Protein AF-A0A971G4E9-F1 (afdb_monomer_lite)

pLDDT: mean 78.34, std 23.15, range [23.38, 98.38]

Sequence (426 aa):
MLTHAFIIPLIMAVSFLVILAVGKRLPRGGSEIGIAAVAVCFVLALASGYGWYDRTNHPPEVDHATEEAHATGEAAAGEQVDEDEAAADDEHADEAAAGEDDGHGSEEAHHVVPPVIRNVTWFQHDGVVVTVGTMVDGLTVMMLIVVTFISLLVHVYSSDYVAGDRRYTHYYGFLSLFTASMLMFVLTENTLQLIVGWELVGLCSFALIGHWWEEKPNSDAALKAFLTNRVGDVGLLVGMITLYFSAGGTFDITTINTLANSGEISHTALLVASLCLITAVMSKSGQFILHTWLPDAMAGPTPVSALIHAATMVVAGIYMVARLYPVFWHGLSIGSSNVNALAVVADHLGKPIPEVGLTTFRQPYTPVTFGTIAGTSRGELFDPVRRTPCDAWAQAAGAMFEDVGSWKRTLCFPRSSETVHAAVAR

Foldseek 3Di:
DQQPLLVLLVLLLVLLVCLVPCLCVDPLSSLVSLLVSLVVLLVVLVVLVVVQVCCQVPPPDDPPPPVVVVVVVPPPPDDDDDDDDDDDDDDDDDDDDDDDDPDPPDPPPNPDRAWDKDWDQPDDDPHATDIQIFTDHPLLSVLSNQLSVLLSVLSVVVSPLCPPPPCSSVLSSLSSQLSSLQNQCSGDQFLVSVLVSLVSNLVSLLCQQCVVVVPVLSNVLSVLLSVLLVVLVQLSVVLQVLLCVQLPNGRGLVSSLVCLVVCSRPLQSLQSSLVSLVSNLCSQLLHPPSNPSLVSSVSGRPSSNSSSNRRGRNVSSVSVCVSNVSSNCSNVVVVPDPPDVLVVVCVVVVHPSVLSHDPPPDPDDDDPDPPRNDDPDDDCVNQPEAEDPCRVVCVVLQFDWDDDRSYTDGQFRDDVPRDSVRRNVD

Structure (mmCIF, N/CA/C/O backbone):
data_AF-A0A971G4E9-F1
#
_entry.id   AF-A0A971G4E9-F1
#
loop_
_atom_site.group_PDB
_atom_site.id
_atom_site.type_symbol
_atom_site.label_atom_id
_atom_site.label_alt_id
_atom_site.label_comp_id
_atom_site.label_asym_id
_atom_site.label_entity_id
_atom_site.label_seq_id
_atom_site.pdbx_PDB_ins_code
_atom_site.Cartn_x
_atom_site.Cartn_y
_atom_site.Cartn_z
_atom_site.occupancy
_atom_site.B_iso_or_equiv
_atom_site.auth_seq_id
_atom_site.auth_comp_id
_atom_site.auth_asym_id
_atom_site.auth_atom_id
_atom_site.pdbx_PDB_model_num
ATOM 1 N N . MET A 1 1 ? -13.452 -18.418 -3.213 1.00 85.12 1 MET A N 1
ATOM 2 C CA . MET A 1 1 ? -12.219 -17.611 -3.384 1.00 85.12 1 MET A CA 1
ATOM 3 C C . MET A 1 1 ? -11.873 -16.779 -2.157 1.00 85.12 1 MET A C 1
ATOM 5 O O . MET A 1 1 ? -10.708 -16.781 -1.790 1.00 85.12 1 MET A O 1
ATOM 9 N N . LEU A 1 2 ? -12.846 -16.161 -1.471 1.00 85.75 2 LEU A N 1
ATOM 10 C CA . LEU A 1 2 ? -12.605 -15.310 -0.289 1.00 85.75 2 LEU A CA 1
ATOM 11 C C . LEU A 1 2 ? -11.696 -15.949 0.784 1.00 85.75 2 LEU A C 1
ATOM 13 O O . LEU A 1 2 ? -10.744 -15.329 1.237 1.00 85.75 2 LEU A O 1
ATOM 17 N N . THR A 1 3 ? -11.896 -17.229 1.111 1.00 86.94 3 THR A N 1
ATOM 18 C CA . THR A 1 3 ? -11.084 -17.974 2.101 1.00 86.94 3 THR A CA 1
ATOM 19 C C . THR A 1 3 ? -9.646 -18.285 1.663 1.00 86.94 3 THR A C 1
ATOM 21 O O . THR A 1 3 ? -8.845 -18.784 2.453 1.00 86.94 3 THR A O 1
ATOM 24 N N . HIS A 1 4 ? -9.315 -18.051 0.395 1.00 91.12 4 HIS A N 1
ATOM 25 C CA . HIS A 1 4 ? -8.022 -18.365 -0.216 1.00 91.12 4 HIS A CA 1
ATOM 26 C C . HIS A 1 4 ? -7.381 -17.124 -0.853 1.00 91.12 4 HIS A C 1
ATOM 28 O O . HIS A 1 4 ? -6.497 -17.246 -1.699 1.00 91.12 4 HIS A O 1
ATOM 34 N N . ALA A 1 5 ? -7.798 -15.924 -0.440 1.00 92.62 5 ALA A N 1
ATOM 35 C CA . ALA A 1 5 ? -7.308 -14.670 -1.005 1.00 92.62 5 ALA A CA 1
ATOM 36 C C . ALA A 1 5 ? -5.783 -14.487 -0.863 1.00 92.62 5 ALA A C 1
ATOM 38 O O . ALA A 1 5 ? -5.178 -13.828 -1.702 1.00 92.62 5 ALA A O 1
ATOM 39 N N . PHE A 1 6 ? -5.139 -15.142 0.115 1.00 93.75 6 PHE A N 1
ATOM 40 C CA . PHE A 1 6 ? -3.676 -15.148 0.285 1.00 93.75 6 PHE A CA 1
ATOM 41 C C . PHE A 1 6 ? -2.906 -15.659 -0.948 1.00 93.75 6 PHE A C 1
ATOM 43 O O . PHE A 1 6 ? -1.731 -15.338 -1.121 1.00 93.75 6 PHE A O 1
ATOM 50 N N . ILE A 1 7 ? -3.553 -16.440 -1.821 1.00 96.25 7 ILE A N 1
ATOM 51 C CA . ILE A 1 7 ? -2.945 -16.944 -3.058 1.00 96.25 7 ILE A CA 1
ATOM 52 C C . ILE A 1 7 ? -2.592 -15.787 -4.006 1.00 96.25 7 ILE A C 1
ATOM 54 O O . ILE A 1 7 ? -1.585 -15.859 -4.706 1.00 96.25 7 ILE A O 1
ATOM 58 N N . ILE A 1 8 ? -3.373 -14.703 -4.001 1.00 96.75 8 ILE A N 1
ATOM 59 C CA . ILE A 1 8 ? -3.188 -13.549 -4.889 1.00 96.75 8 ILE A CA 1
ATOM 60 C C . ILE A 1 8 ? -1.811 -12.880 -4.677 1.00 96.75 8 ILE A C 1
ATOM 62 O O . ILE A 1 8 ? -1.019 -12.842 -5.623 1.00 96.75 8 ILE A O 1
ATOM 66 N N . PRO A 1 9 ? -1.441 -12.402 -3.470 1.00 96.94 9 PRO A N 1
ATOM 67 C CA . PRO A 1 9 ? -0.096 -11.870 -3.241 1.00 96.94 9 PRO A CA 1
ATOM 68 C C . PRO A 1 9 ? 0.995 -12.941 -3.378 1.00 96.94 9 PRO A C 1
ATOM 70 O O . PRO A 1 9 ? 2.096 -12.624 -3.829 1.00 96.94 9 PRO A O 1
ATOM 73 N N . LEU A 1 10 ? 0.705 -14.207 -3.047 1.00 97.00 10 LEU A N 1
ATOM 74 C CA . LEU A 1 10 ? 1.671 -15.302 -3.161 1.00 97.00 10 LEU A CA 1
ATOM 75 C C . LEU A 1 10 ? 2.107 -15.542 -4.612 1.00 97.00 10 LEU A C 1
ATOM 77 O O . LEU A 1 10 ? 3.299 -15.700 -4.862 1.00 97.00 10 LEU A O 1
ATOM 81 N N . ILE A 1 11 ? 1.179 -15.523 -5.573 1.00 98.06 11 ILE A N 1
ATOM 82 C CA . ILE A 1 11 ? 1.496 -15.664 -7.004 1.00 98.06 11 ILE A CA 1
ATOM 83 C C . ILE A 1 11 ? 2.480 -14.573 -7.446 1.00 98.06 11 ILE A C 1
ATOM 85 O O . ILE A 1 11 ? 3.470 -14.869 -8.119 1.00 98.06 11 ILE A O 1
ATOM 89 N N . MET A 1 12 ? 2.260 -13.325 -7.026 1.00 98.06 12 MET A N 1
ATOM 90 C CA . MET A 1 12 ? 3.159 -12.215 -7.363 1.00 98.06 12 MET A CA 1
ATOM 91 C C . MET A 1 12 ? 4.523 -12.331 -6.670 1.00 98.06 12 MET A C 1
ATOM 93 O O . MET A 1 12 ? 5.553 -12.050 -7.288 1.00 98.06 12 MET A O 1
ATOM 97 N N . ALA A 1 13 ? 4.561 -12.792 -5.418 1.00 97.50 13 ALA A N 1
ATOM 98 C CA . ALA A 1 13 ? 5.812 -13.034 -4.701 1.00 97.50 13 ALA A CA 1
ATOM 99 C C . ALA A 1 13 ? 6.629 -14.171 -5.343 1.00 97.50 13 ALA A C 1
ATOM 101 O O . ALA A 1 13 ? 7.843 -14.055 -5.510 1.00 97.50 13 ALA A O 1
ATOM 102 N N . VAL A 1 14 ? 5.967 -15.252 -5.769 1.00 97.81 14 VAL A N 1
ATOM 103 C CA . VAL A 1 14 ? 6.605 -16.346 -6.514 1.00 97.81 14 VAL A CA 1
ATOM 104 C C . VAL A 1 14 ? 7.099 -15.848 -7.871 1.00 97.81 14 VAL A C 1
ATOM 106 O O . VAL A 1 14 ? 8.234 -16.143 -8.235 1.00 97.81 14 VAL A O 1
ATOM 109 N N . SER A 1 15 ? 6.308 -15.040 -8.585 1.00 97.25 15 SER A N 1
ATOM 110 C CA . SER A 1 15 ? 6.728 -14.401 -9.841 1.00 97.25 15 SER A CA 1
ATOM 111 C C . SER A 1 15 ? 8.045 -13.642 -9.673 1.00 97.25 15 SER A C 1
ATOM 113 O O . SER A 1 15 ? 8.984 -13.872 -10.432 1.00 97.25 15 SER A O 1
ATOM 115 N N . PHE A 1 16 ? 8.169 -12.819 -8.626 1.00 97.12 16 PHE A N 1
ATOM 116 C CA . PHE A 1 16 ? 9.418 -12.126 -8.298 1.00 97.12 16 PHE A CA 1
ATOM 117 C C . PHE A 1 16 ? 10.613 -13.086 -8.165 1.00 97.12 16 PHE A C 1
ATOM 119 O O . PHE A 1 16 ? 11.647 -12.875 -8.805 1.00 97.12 16 PHE A O 1
ATOM 126 N N . LEU A 1 17 ? 10.468 -14.158 -7.380 1.00 97.00 17 LEU A N 1
ATOM 127 C CA . LEU A 1 17 ? 11.538 -15.137 -7.166 1.00 97.00 17 LEU A CA 1
ATOM 128 C C . LEU A 1 17 ? 11.930 -15.853 -8.464 1.00 97.00 17 LEU A C 1
ATOM 130 O O . LEU A 1 17 ? 13.117 -16.021 -8.744 1.00 97.00 17 LEU A O 1
ATOM 134 N N . VAL A 1 18 ? 10.948 -16.242 -9.281 1.00 96.44 18 VAL A N 1
ATOM 135 C CA . VAL A 1 18 ? 11.195 -16.922 -10.559 1.00 96.44 18 VAL A CA 1
ATOM 136 C C . VAL A 1 18 ? 11.876 -15.975 -11.551 1.00 96.44 18 VAL A C 1
ATOM 138 O O . VAL A 1 18 ? 12.858 -16.364 -12.186 1.00 96.44 18 VAL A O 1
ATOM 141 N N . ILE A 1 19 ? 11.432 -14.719 -11.654 1.00 95.88 19 ILE A N 1
ATOM 142 C CA . ILE A 1 19 ? 12.058 -13.716 -12.529 1.00 95.88 19 ILE A CA 1
ATOM 143 C C . ILE A 1 19 ? 13.524 -13.501 -12.140 1.00 95.88 19 ILE A C 1
ATOM 145 O O . ILE A 1 19 ? 14.390 -13.495 -13.015 1.00 95.88 19 ILE A O 1
ATOM 149 N N . LEU A 1 20 ? 13.840 -13.391 -10.846 1.00 94.31 20 LEU A N 1
ATOM 150 C CA . LEU A 1 20 ? 15.231 -13.252 -10.406 1.00 94.31 20 LEU A CA 1
ATOM 151 C C . LEU A 1 20 ? 16.071 -14.509 -10.669 1.00 94.31 20 LEU A C 1
ATOM 153 O O . LEU A 1 20 ? 17.225 -14.394 -11.083 1.00 94.31 20 LEU A O 1
ATOM 157 N N . ALA A 1 21 ? 15.508 -15.698 -10.449 1.00 94.00 21 ALA A N 1
ATOM 158 C CA . ALA A 1 21 ? 16.240 -16.955 -10.577 1.00 94.00 21 ALA A CA 1
ATOM 159 C C . ALA A 1 21 ? 16.519 -17.346 -12.037 1.00 94.00 21 ALA A C 1
ATOM 161 O O . ALA A 1 21 ? 17.619 -17.799 -12.362 1.00 94.00 21 ALA A O 1
ATOM 162 N N . VAL A 1 22 ? 15.529 -17.195 -12.924 1.00 94.19 22 VAL A N 1
ATOM 163 C CA . VAL A 1 22 ? 15.601 -17.706 -14.304 1.00 94.19 22 VAL A CA 1
ATOM 164 C C . VAL A 1 22 ? 15.308 -16.667 -15.383 1.00 94.19 22 VAL A C 1
ATOM 166 O O . VAL A 1 22 ? 15.533 -16.963 -16.553 1.00 94.19 22 VAL A O 1
ATOM 169 N N . GLY A 1 23 ? 14.893 -15.443 -15.043 1.00 88.38 23 GLY A N 1
ATOM 170 C CA . GLY A 1 23 ? 14.474 -14.432 -16.023 1.00 88.38 23 GLY A CA 1
ATOM 171 C C . GLY A 1 23 ? 15.531 -14.098 -17.078 1.00 88.38 23 GLY A C 1
ATOM 172 O O . GLY A 1 23 ? 15.200 -13.954 -18.249 1.00 88.38 23 GLY A O 1
ATOM 173 N N . LYS A 1 24 ? 16.821 -14.100 -16.716 1.00 88.94 24 LYS A N 1
ATOM 174 C CA . LYS A 1 24 ? 17.928 -13.891 -17.675 1.00 88.94 24 LYS A CA 1
ATOM 175 C C . LYS A 1 24 ? 18.101 -15.025 -18.695 1.00 88.94 24 LYS A C 1
ATOM 177 O O . LYS A 1 24 ? 18.787 -14.834 -19.692 1.00 88.94 24 LYS A O 1
ATOM 182 N N . ARG A 1 25 ? 17.547 -16.212 -18.427 1.00 90.50 25 ARG A N 1
ATOM 183 C CA . ARG A 1 25 ? 17.591 -17.381 -19.325 1.00 90.50 25 ARG A CA 1
ATOM 184 C C . ARG A 1 25 ? 16.375 -17.447 -20.251 1.00 90.50 25 ARG A C 1
ATOM 186 O O . ARG A 1 25 ? 16.338 -18.305 -21.127 1.00 90.50 25 ARG A O 1
ATOM 193 N N . LEU A 1 26 ? 15.383 -16.585 -20.035 1.00 90.00 26 LEU A N 1
ATOM 194 C CA . LEU A 1 26 ? 14.134 -16.565 -20.783 1.00 90.00 26 LEU A CA 1
ATOM 195 C C . LEU A 1 26 ? 14.203 -15.612 -21.982 1.00 90.00 26 LEU A C 1
ATOM 197 O O . LEU A 1 26 ? 14.905 -14.599 -21.925 1.00 90.00 26 LEU A O 1
ATOM 201 N N . PRO A 1 27 ? 13.455 -15.902 -23.061 1.00 84.62 27 PRO A N 1
ATOM 202 C CA . PRO A 1 27 ? 13.528 -15.142 -24.305 1.00 84.62 27 PRO A CA 1
ATOM 203 C C . PRO A 1 27 ? 13.069 -13.687 -24.159 1.00 84.62 27 PRO A C 1
ATOM 205 O O . PRO A 1 27 ? 13.557 -12.837 -24.900 1.00 84.62 27 PRO A O 1
ATOM 208 N N . ARG A 1 28 ? 12.163 -13.373 -23.218 1.00 87.25 28 ARG A N 1
ATOM 209 C CA . ARG A 1 28 ? 11.695 -11.995 -22.973 1.00 87.25 28 ARG A CA 1
ATOM 210 C C . ARG A 1 28 ? 12.168 -11.444 -21.628 1.00 87.25 28 ARG A C 1
ATOM 212 O O . ARG A 1 28 ? 11.566 -10.525 -21.089 1.00 87.25 28 ARG A O 1
ATOM 219 N N . GLY A 1 29 ? 13.256 -11.982 -21.072 1.00 85.50 29 GLY A N 1
ATOM 220 C CA . GLY A 1 29 ? 13.902 -11.415 -19.885 1.00 85.50 29 GLY A CA 1
ATOM 221 C C . GLY A 1 29 ? 13.085 -11.498 -18.588 1.00 85.50 29 GLY A C 1
ATOM 222 O O . GLY A 1 29 ? 13.471 -10.850 -17.613 1.00 85.50 29 GLY A O 1
ATOM 223 N N . GLY A 1 30 ? 11.992 -12.272 -18.559 1.00 89.31 30 GLY A N 1
ATOM 224 C CA . GLY A 1 30 ? 11.127 -12.489 -17.396 1.00 89.31 30 GLY A CA 1
ATOM 225 C C . GLY A 1 30 ? 9.826 -11.676 -17.388 1.00 89.31 30 GLY A C 1
ATOM 226 O O . GLY A 1 30 ? 9.004 -11.887 -16.495 1.00 89.31 30 GLY A O 1
ATOM 227 N N . SER A 1 31 ? 9.594 -10.781 -18.358 1.00 93.75 31 SER A N 1
ATOM 228 C CA . SER A 1 31 ? 8.345 -10.003 -18.423 1.00 93.75 31 SER A CA 1
ATOM 229 C C . SER A 1 31 ? 7.111 -10.871 -18.640 1.00 93.75 31 SER A C 1
ATOM 231 O O . SER A 1 31 ? 6.050 -10.579 -18.095 1.00 93.75 31 SER A O 1
ATOM 233 N N . GLU A 1 32 ? 7.254 -11.978 -19.367 1.00 94.62 32 GLU A N 1
ATOM 234 C CA . GLU A 1 32 ? 6.186 -12.940 -19.611 1.00 94.62 32 GLU A CA 1
ATOM 235 C C . GLU A 1 32 ? 5.652 -13.558 -18.312 1.00 94.62 32 GLU A C 1
ATOM 237 O O . GLU A 1 32 ? 4.445 -13.758 -18.187 1.00 94.62 32 GLU A O 1
ATOM 242 N N . ILE A 1 33 ? 6.522 -13.788 -17.321 1.00 96.06 33 ILE A N 1
ATOM 243 C CA . ILE A 1 33 ? 6.128 -14.327 -16.014 1.00 96.06 33 ILE A CA 1
ATOM 244 C C . ILE A 1 33 ? 5.361 -13.265 -15.233 1.00 96.06 33 ILE A C 1
ATOM 246 O O . ILE A 1 33 ? 4.273 -13.549 -14.742 1.00 96.06 33 ILE A O 1
ATOM 250 N N . GLY A 1 34 ? 5.900 -12.043 -15.151 1.00 96.00 34 GLY A N 1
ATOM 251 C CA . GLY A 1 34 ? 5.269 -10.949 -14.410 1.00 96.00 34 GLY A CA 1
ATOM 252 C C . GLY A 1 34 ? 3.881 -10.610 -14.953 1.00 96.00 34 GLY A C 1
ATOM 253 O O . GLY A 1 34 ? 2.925 -10.519 -14.186 1.00 96.00 34 GLY A O 1
ATOM 254 N N . ILE A 1 35 ? 3.755 -10.504 -16.281 1.00 97.50 35 ILE A N 1
ATOM 255 C CA . ILE A 1 35 ? 2.484 -10.222 -16.963 1.00 97.50 35 ILE A CA 1
ATOM 256 C C . ILE A 1 35 ? 1.484 -11.369 -16.758 1.00 97.50 35 ILE A C 1
ATOM 258 O O . ILE A 1 35 ? 0.326 -11.119 -16.425 1.00 97.50 35 ILE A O 1
ATOM 262 N N . ALA A 1 36 ? 1.909 -12.626 -16.919 1.00 97.69 36 ALA A N 1
ATOM 263 C CA . ALA A 1 36 ? 1.021 -13.769 -16.710 1.00 97.69 36 ALA A CA 1
ATOM 264 C C . ALA A 1 36 ? 0.554 -13.869 -15.250 1.00 97.69 36 ALA A C 1
ATOM 266 O O . ALA A 1 36 ? -0.630 -14.086 -14.995 1.00 97.69 36 ALA A O 1
ATOM 267 N N . ALA A 1 37 ? 1.461 -13.661 -14.292 1.00 98.06 37 ALA A N 1
ATOM 268 C CA . ALA A 1 37 ? 1.158 -13.696 -12.867 1.00 98.06 37 ALA A CA 1
ATOM 269 C C . ALA A 1 37 ? 0.115 -12.638 -12.485 1.00 98.06 37 ALA A C 1
ATOM 271 O O . ALA A 1 37 ? -0.899 -12.973 -11.874 1.00 98.06 37 ALA A O 1
ATOM 272 N N . VAL A 1 38 ? 0.309 -11.379 -12.897 1.00 97.94 38 VAL A N 1
ATOM 273 C CA . VAL A 1 38 ? -0.641 -10.308 -12.567 1.00 97.94 38 VAL A CA 1
ATOM 274 C C . VAL A 1 38 ? -1.983 -10.483 -13.284 1.00 97.94 38 VAL A C 1
ATOM 276 O O . VAL A 1 38 ? -3.021 -10.194 -12.693 1.00 97.94 38 VAL A O 1
ATOM 279 N N . ALA A 1 39 ? -2.000 -11.038 -14.502 1.00 98.38 39 ALA A N 1
ATOM 280 C CA . ALA A 1 39 ? -3.239 -11.373 -15.204 1.00 98.38 39 ALA A CA 1
ATOM 281 C C . ALA A 1 39 ? -4.050 -12.449 -14.460 1.00 98.38 39 ALA A C 1
ATOM 283 O O . ALA A 1 39 ? -5.257 -12.296 -14.277 1.00 98.38 39 ALA A O 1
ATOM 284 N N . VAL A 1 40 ? -3.391 -13.506 -13.970 1.00 98.25 40 VAL A N 1
ATOM 285 C CA . VAL A 1 40 ? -4.039 -14.524 -13.125 1.00 98.25 40 VAL A CA 1
ATOM 286 C C . VAL A 1 40 ? -4.562 -13.892 -11.834 1.00 98.25 40 VAL A C 1
ATOM 288 O O . VAL A 1 40 ? -5.712 -14.120 -11.463 1.00 98.25 40 VAL A O 1
ATOM 291 N N . CYS A 1 41 ? -3.763 -13.048 -11.177 1.00 98.19 41 CYS A N 1
ATOM 292 C CA . CYS A 1 41 ? -4.183 -12.322 -9.979 1.00 98.19 41 CYS A CA 1
ATOM 293 C C . CYS A 1 41 ? -5.401 -11.425 -10.226 1.00 98.19 41 CYS A C 1
ATOM 295 O O . CYS A 1 41 ? -6.285 -11.380 -9.377 1.00 98.19 41 CYS A O 1
ATOM 297 N N . PHE A 1 42 ? -5.484 -10.755 -11.378 1.00 98.25 42 PHE A N 1
ATOM 298 C CA . PHE A 1 42 ? -6.639 -9.936 -11.748 1.00 98.25 42 PHE A CA 1
ATOM 299 C C . PHE A 1 42 ? -7.915 -10.777 -11.882 1.00 98.25 42 PHE A C 1
ATOM 301 O O . PHE A 1 42 ? -8.950 -10.421 -11.324 1.00 98.25 42 PHE A O 1
ATOM 308 N N . VAL A 1 43 ? -7.839 -11.947 -12.524 1.00 98.19 43 VAL A N 1
ATOM 309 C CA . VAL A 1 43 ? -8.980 -12.877 -12.604 1.00 98.19 43 VAL A CA 1
ATOM 310 C C . VAL A 1 43 ? -9.399 -13.366 -11.213 1.00 98.19 43 VAL A C 1
ATOM 312 O O . VAL A 1 43 ? -10.588 -13.395 -10.898 1.00 98.19 43 VAL A O 1
ATOM 315 N N . LEU A 1 44 ? -8.440 -13.703 -10.346 1.00 97.75 44 LEU A N 1
ATOM 316 C CA . LEU A 1 44 ? -8.725 -14.108 -8.965 1.00 97.75 44 LEU A CA 1
ATOM 317 C C . LEU A 1 44 ? -9.309 -12.961 -8.122 1.00 97.75 44 LEU A C 1
ATOM 319 O O . LEU A 1 44 ? -10.165 -13.206 -7.267 1.00 97.75 44 LEU A O 1
ATOM 323 N N . ALA A 1 45 ? -8.893 -11.718 -8.371 1.00 97.12 45 ALA A N 1
ATOM 324 C CA . ALA A 1 45 ? -9.458 -10.530 -7.742 1.00 97.12 45 ALA A CA 1
ATOM 325 C C . ALA A 1 45 ? -10.914 -10.313 -8.178 1.00 97.12 45 ALA A C 1
ATOM 327 O O . ALA A 1 45 ? -11.768 -10.113 -7.320 1.00 97.12 45 ALA A O 1
ATOM 328 N N . LEU A 1 46 ? -11.231 -10.460 -9.471 1.00 97.19 46 LEU A N 1
ATOM 329 C CA . LEU A 1 46 ? -12.612 -10.419 -9.971 1.00 97.19 46 LEU A CA 1
ATOM 330 C C . LEU A 1 46 ? -13.472 -11.549 -9.390 1.00 97.19 46 LEU A C 1
ATOM 332 O O . LEU A 1 46 ? -14.608 -11.311 -8.989 1.00 97.19 46 LEU A O 1
ATOM 336 N N . ALA A 1 47 ? -12.930 -12.764 -9.274 1.00 96.38 47 ALA A N 1
ATOM 337 C CA . ALA A 1 47 ? -13.628 -13.883 -8.638 1.00 96.38 47 ALA A CA 1
ATOM 338 C C . ALA A 1 47 ? -13.867 -13.646 -7.134 1.00 96.38 47 ALA A C 1
ATOM 340 O O . ALA A 1 47 ? -14.875 -14.090 -6.585 1.00 96.38 47 ALA A O 1
ATOM 341 N N . SER A 1 48 ? -12.955 -12.939 -6.462 1.00 94.56 48 SER A N 1
ATOM 342 C CA . SER A 1 48 ? -13.148 -12.478 -5.080 1.00 94.56 48 SER A CA 1
ATOM 343 C C . SER A 1 48 ? -14.203 -11.367 -5.010 1.00 94.56 48 SER A C 1
ATOM 345 O O . SER A 1 48 ? -15.044 -11.405 -4.122 1.00 94.56 48 SER A O 1
ATOM 347 N N . GLY A 1 49 ? -14.225 -10.466 -5.999 1.00 92.69 49 GLY A N 1
ATOM 348 C CA . GLY A 1 49 ? -15.293 -9.500 -6.286 1.00 92.69 49 GLY A CA 1
ATOM 349 C C . GLY A 1 49 ? -16.671 -10.131 -6.314 1.00 92.69 49 GLY A C 1
ATOM 350 O O . GLY A 1 49 ? -17.534 -9.806 -5.503 1.00 92.69 49 GLY A O 1
ATOM 351 N N . TYR A 1 50 ? -16.838 -11.090 -7.217 1.00 92.94 50 TYR A N 1
ATOM 352 C CA . TYR A 1 50 ? -18.077 -11.835 -7.366 1.00 92.94 50 TYR A CA 1
ATOM 353 C C . TYR A 1 50 ? -18.447 -12.595 -6.088 1.00 92.94 50 TYR A C 1
ATOM 355 O O . TYR A 1 50 ? -19.588 -12.536 -5.651 1.00 92.94 50 TYR A O 1
ATOM 363 N N . GLY A 1 51 ? -17.480 -13.261 -5.447 1.00 91.25 51 GLY A N 1
ATOM 364 C CA . GLY A 1 51 ? -17.731 -13.979 -4.198 1.00 91.25 51 GLY A CA 1
ATOM 365 C C . GLY A 1 51 ? -18.168 -13.067 -3.048 1.00 91.25 51 GLY A C 1
ATOM 366 O O . GLY A 1 51 ? -18.970 -13.486 -2.219 1.00 91.25 51 GLY A O 1
ATOM 367 N N . TRP A 1 52 ? -17.658 -11.833 -2.985 1.00 91.38 52 TRP A N 1
ATOM 368 C CA . TRP A 1 52 ? -18.102 -10.851 -1.997 1.00 91.38 52 TRP A CA 1
ATOM 369 C C . TRP A 1 52 ? -19.503 -10.335 -2.312 1.00 91.38 52 TRP A C 1
ATOM 371 O O . TRP A 1 52 ? -20.337 -10.317 -1.413 1.00 91.38 52 TRP A O 1
ATOM 381 N N . TYR A 1 53 ? -19.773 -9.993 -3.577 1.00 89.94 53 TYR A N 1
ATOM 382 C CA . TYR A 1 53 ? -21.100 -9.587 -4.053 1.00 89.94 53 TYR A CA 1
ATOM 383 C C . TYR A 1 53 ? -22.167 -10.646 -3.749 1.00 89.94 53 TYR A C 1
ATOM 385 O O . TYR A 1 53 ? -23.226 -10.329 -3.217 1.00 89.94 53 TYR A O 1
ATOM 393 N N . ASP A 1 54 ? -21.875 -11.917 -4.026 1.00 88.31 54 ASP A N 1
ATOM 394 C CA . ASP A 1 54 ? -22.783 -13.023 -3.723 1.00 88.31 54 ASP A CA 1
ATOM 395 C C . ASP A 1 54 ? -23.042 -13.143 -2.216 1.00 88.31 54 ASP A C 1
ATOM 397 O O . ASP A 1 54 ? -24.190 -13.174 -1.795 1.00 88.31 54 ASP A O 1
ATOM 401 N N . ARG A 1 55 ? -21.990 -13.067 -1.387 1.00 86.19 55 ARG A N 1
ATOM 402 C CA . ARG A 1 55 ? -22.111 -13.050 0.083 1.00 86.19 55 ARG A CA 1
ATOM 403 C C . ARG A 1 55 ? -22.927 -11.863 0.606 1.00 86.19 55 ARG A C 1
ATOM 405 O O . ARG A 1 55 ? -23.525 -11.980 1.670 1.00 86.19 55 ARG A O 1
ATOM 412 N N . THR A 1 56 ? -22.922 -10.724 -0.092 1.00 84.44 56 THR A N 1
ATOM 413 C CA . THR A 1 56 ? -23.701 -9.545 0.323 1.00 84.44 56 THR A CA 1
ATOM 414 C C . THR A 1 56 ? -25.184 -9.688 -0.002 1.00 84.44 56 THR A C 1
ATOM 416 O O . THR A 1 56 ? -26.009 -9.243 0.785 1.00 84.44 56 THR A O 1
ATOM 419 N N . ASN A 1 57 ? -25.526 -10.329 -1.124 1.00 83.88 57 ASN A N 1
ATOM 420 C CA . ASN A 1 57 ? -26.921 -10.542 -1.532 1.00 83.88 57 ASN A CA 1
ATOM 421 C C . ASN A 1 57 ? -27.534 -11.826 -0.952 1.00 83.88 57 ASN A C 1
ATOM 423 O O . ASN A 1 57 ? -28.749 -11.921 -0.811 1.00 83.88 57 ASN A O 1
ATOM 427 N N . HIS A 1 58 ? -26.696 -12.804 -0.615 1.00 81.06 58 HIS A N 1
ATOM 428 C CA . HIS A 1 58 ? -27.072 -14.082 -0.022 1.00 81.06 58 HIS A CA 1
ATOM 429 C C . HIS A 1 58 ? -26.230 -14.299 1.245 1.00 81.06 58 HIS A C 1
ATOM 431 O O . HIS A 1 58 ? -25.237 -15.041 1.216 1.00 81.06 58 HIS A O 1
ATOM 437 N N . PRO A 1 59 ? -26.555 -13.608 2.355 1.00 72.06 59 PRO A N 1
ATOM 438 C CA . PRO A 1 59 ? -25.828 -13.789 3.600 1.00 72.06 59 PRO A CA 1
ATOM 439 C C . PRO A 1 59 ? -25.946 -15.252 4.064 1.00 72.06 59 PRO A C 1
ATOM 441 O O . PRO A 1 59 ? -27.015 -15.852 3.935 1.00 72.06 59 PRO A O 1
ATOM 444 N N . PRO A 1 60 ? -24.858 -15.858 4.572 1.00 65.94 60 PRO A N 1
ATOM 445 C CA . PRO A 1 60 ? -24.929 -17.199 5.141 1.00 65.94 60 PRO A CA 1
ATOM 446 C C . PRO A 1 60 ? -25.916 -17.218 6.316 1.00 65.94 60 PRO A C 1
ATOM 448 O O . PRO A 1 60 ? -25.944 -16.265 7.095 1.00 65.94 60 PRO A O 1
ATOM 451 N N . GLU A 1 61 ? -26.704 -18.292 6.443 1.00 58.50 61 GLU A N 1
ATOM 452 C CA . GLU A 1 61 ? -27.596 -18.501 7.590 1.00 58.50 61 GLU A CA 1
ATOM 453 C C . GLU A 1 61 ? -26.790 -18.378 8.891 1.00 58.50 61 GLU A C 1
ATOM 455 O O . GLU A 1 61 ? -25.756 -19.030 9.067 1.00 58.50 61 GLU A O 1
ATOM 460 N N . VAL A 1 62 ? -27.228 -17.485 9.778 1.00 51.66 62 VAL A N 1
ATOM 461 C CA . VAL A 1 62 ? -26.634 -17.314 11.103 1.00 51.66 62 VAL A CA 1
ATOM 462 C C . VAL A 1 62 ? -27.118 -18.481 11.961 1.00 51.66 62 VAL A C 1
ATOM 464 O O . VAL A 1 62 ? -28.317 -18.621 12.190 1.00 51.66 62 VAL A O 1
ATOM 467 N N . ASP A 1 63 ? -26.206 -19.332 12.437 1.00 38.97 63 ASP A N 1
ATOM 468 C CA . ASP A 1 63 ? -26.527 -20.305 13.485 1.00 38.97 63 ASP A CA 1
ATOM 469 C C . ASP A 1 63 ? -26.957 -19.522 14.741 1.00 38.97 63 ASP A C 1
ATOM 471 O O . ASP A 1 63 ? -26.124 -18.938 15.441 1.00 38.97 63 ASP A O 1
ATOM 475 N N . HIS A 1 64 ? -28.259 -19.521 15.046 1.00 39.94 64 HIS A N 1
ATOM 476 C CA . HIS A 1 64 ? -28.894 -18.810 16.172 1.00 39.94 64 HIS A CA 1
ATOM 477 C C . HIS A 1 64 ? -28.376 -19.200 17.577 1.00 39.94 64 HIS A C 1
ATOM 479 O O . HIS A 1 64 ? -28.897 -18.740 18.587 1.00 39.94 64 HIS A O 1
ATOM 485 N N . ALA A 1 65 ? -27.333 -20.024 17.684 1.00 35.84 65 ALA A N 1
ATOM 486 C CA . ALA A 1 65 ? -26.717 -20.407 18.953 1.00 35.84 65 ALA A CA 1
ATOM 487 C C . ALA A 1 65 ? -25.759 -19.344 19.533 1.00 35.84 65 ALA A C 1
ATOM 489 O O . ALA A 1 65 ? -25.308 -19.497 20.665 1.00 35.84 65 ALA A O 1
ATOM 490 N N . THR A 1 66 ? -25.416 -18.285 18.784 1.00 36.59 66 THR A N 1
ATOM 491 C CA . THR A 1 66 ? -24.446 -17.258 19.232 1.00 36.59 66 THR A CA 1
ATOM 492 C C . THR A 1 66 ? -25.056 -15.907 19.626 1.00 36.59 66 THR A C 1
ATOM 494 O O . THR A 1 66 ? -24.367 -15.112 20.261 1.00 36.59 66 THR A O 1
ATOM 497 N N . GLU A 1 67 ? -26.344 -15.661 19.357 1.00 34.94 67 GLU A N 1
ATOM 498 C CA . GLU A 1 67 ? -27.029 -14.419 19.769 1.00 34.94 67 GLU A CA 1
ATOM 499 C C . GLU A 1 67 ? -27.355 -14.373 21.273 1.00 34.94 67 GLU A C 1
ATOM 501 O O . GLU A 1 67 ? -27.301 -13.298 21.874 1.00 34.94 67 GLU A O 1
ATOM 506 N N . GLU A 1 68 ? -27.593 -15.516 21.931 1.00 30.38 68 GLU A N 1
ATOM 507 C CA . GLU A 1 68 ? -27.889 -15.540 23.377 1.00 30.38 68 GLU A CA 1
ATOM 508 C C . GLU A 1 68 ? -26.704 -15.094 24.252 1.00 30.38 68 GLU A C 1
ATOM 510 O O . GLU A 1 68 ? -26.914 -14.662 25.381 1.00 30.38 68 GLU A O 1
ATOM 515 N N . ALA A 1 69 ? -25.468 -15.127 23.741 1.00 33.56 69 ALA A N 1
ATOM 516 C CA . ALA A 1 69 ? -24.297 -14.655 24.483 1.00 33.56 69 ALA A CA 1
ATOM 517 C C . ALA A 1 69 ? -24.085 -13.132 24.385 1.00 33.56 69 ALA A C 1
ATOM 519 O O . ALA A 1 69 ? -23.472 -12.546 25.277 1.00 33.56 69 ALA A O 1
ATOM 520 N N . HIS A 1 70 ? -24.593 -12.486 23.327 1.00 35.03 70 HIS A N 1
ATOM 521 C CA . HIS A 1 70 ? -24.461 -11.038 23.125 1.00 35.03 70 HIS A CA 1
ATOM 522 C C . HIS A 1 70 ? -25.655 -10.254 23.691 1.00 35.03 70 HIS A C 1
ATOM 524 O O . HIS A 1 70 ? -25.457 -9.176 24.246 1.00 35.03 70 HIS A O 1
ATOM 530 N N . ALA A 1 71 ? -26.869 -10.814 23.655 1.00 31.66 71 ALA A N 1
ATOM 531 C CA . ALA A 1 71 ? -28.069 -10.147 24.171 1.00 31.66 71 ALA A CA 1
ATOM 532 C C . ALA A 1 71 ? -28.117 -10.050 25.712 1.00 31.66 71 ALA A C 1
ATOM 534 O O . ALA A 1 71 ? -28.745 -9.147 26.264 1.00 31.66 71 ALA A O 1
ATOM 535 N N . THR A 1 72 ? -27.435 -10.941 26.441 1.00 31.39 72 THR A N 1
ATOM 536 C CA . THR A 1 72 ? -27.437 -10.920 27.916 1.00 31.39 72 THR A CA 1
ATOM 537 C C . THR A 1 72 ? -26.489 -9.886 28.531 1.00 31.39 72 THR 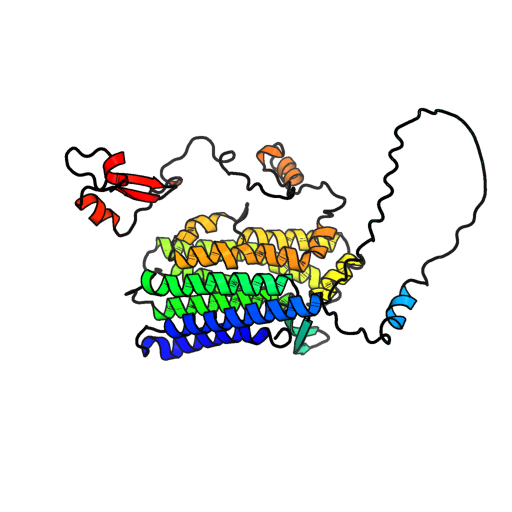A C 1
ATOM 539 O O . THR A 1 72 ? -26.566 -9.644 29.733 1.00 31.39 72 THR A O 1
ATOM 542 N N . GLY A 1 73 ? -25.599 -9.273 27.739 1.00 32.78 73 GLY A N 1
ATOM 543 C CA . GLY A 1 73 ? -24.677 -8.229 28.207 1.00 32.78 73 GLY A CA 1
ATOM 544 C C . GLY A 1 73 ? -25.280 -6.819 28.228 1.00 32.78 73 GLY A C 1
ATOM 545 O O . GLY A 1 73 ? -24.853 -5.990 29.026 1.00 32.78 73 GLY A O 1
ATOM 546 N N . GLU A 1 74 ? -26.295 -6.557 27.400 1.00 33.34 74 GLU A N 1
ATOM 547 C CA . GLU A 1 74 ? -26.922 -5.231 27.252 1.00 33.34 74 GLU A CA 1
ATOM 548 C C . GLU A 1 74 ? -28.134 -5.012 28.173 1.00 33.34 74 GLU A C 1
ATOM 550 O O . GLU A 1 74 ? -28.502 -3.876 28.457 1.00 33.34 74 GLU A O 1
ATOM 555 N N . ALA A 1 75 ? -28.730 -6.078 28.713 1.00 28.42 75 ALA A N 1
ATOM 556 C CA . ALA A 1 75 ? -29.932 -5.981 29.547 1.00 28.42 75 ALA A CA 1
ATOM 557 C C . ALA A 1 75 ? -29.664 -5.665 31.037 1.00 28.42 75 ALA A C 1
ATOM 559 O O . ALA A 1 75 ? -30.610 -5.505 31.805 1.00 28.42 75 ALA A O 1
ATOM 560 N N . ALA A 1 76 ? -28.400 -5.578 31.471 1.00 28.03 76 ALA A N 1
ATOM 561 C CA . ALA A 1 76 ? -28.038 -5.432 32.888 1.00 28.03 76 ALA A CA 1
ATOM 562 C C . ALA A 1 76 ? -27.636 -4.004 33.318 1.00 28.03 76 ALA A C 1
ATOM 564 O O . ALA A 1 76 ? -27.134 -3.831 34.426 1.00 28.03 76 ALA A O 1
ATOM 565 N N . ALA A 1 77 ? -27.849 -2.983 32.478 1.00 29.97 77 ALA A N 1
ATOM 566 C CA . ALA A 1 77 ? -27.443 -1.596 32.755 1.00 29.97 77 ALA A CA 1
ATOM 567 C C . ALA A 1 77 ? -28.592 -0.567 32.677 1.00 29.97 77 ALA A C 1
ATOM 569 O O . ALA A 1 77 ? -28.373 0.586 32.313 1.00 29.97 77 ALA A O 1
ATOM 570 N N . GLY A 1 78 ? -29.819 -0.968 33.021 1.00 27.14 78 GLY A N 1
ATOM 571 C CA . GLY A 1 78 ? -30.962 -0.061 33.171 1.00 27.14 78 GLY A CA 1
ATOM 572 C C . GLY A 1 78 ? -31.451 -0.032 34.614 1.00 27.14 78 GLY A C 1
ATOM 573 O O . GLY A 1 78 ? -32.406 -0.729 34.946 1.00 27.14 78 GLY A O 1
ATOM 574 N N . GLU A 1 79 ? -30.781 0.732 35.477 1.00 26.48 79 GLU A N 1
ATOM 575 C CA . GLU A 1 79 ? -31.240 0.971 36.849 1.00 26.48 79 GLU A CA 1
ATOM 576 C C . GLU A 1 79 ? -32.179 2.187 36.898 1.00 26.48 79 GLU A C 1
ATOM 578 O O . GLU A 1 79 ? -31.940 3.215 36.262 1.00 26.48 79 GLU A O 1
ATOM 583 N N . GLN A 1 80 ? -33.283 1.996 37.620 1.00 25.09 80 GLN A N 1
ATOM 584 C CA . GLN A 1 80 ? -34.429 2.885 37.807 1.00 25.09 80 GLN A CA 1
ATOM 585 C C . GLN A 1 80 ? -34.039 4.263 38.357 1.00 25.09 80 GLN A C 1
ATOM 587 O O . GLN A 1 80 ? -33.273 4.352 39.315 1.00 25.09 80 GLN A O 1
ATOM 592 N N . VAL A 1 81 ? -34.659 5.325 37.832 1.00 27.27 81 VAL A N 1
ATOM 593 C CA . VAL A 1 81 ? -34.810 6.596 38.555 1.00 27.27 81 VAL A CA 1
ATOM 594 C C . VAL A 1 81 ? -36.251 7.076 38.404 1.00 27.27 81 VAL A C 1
ATOM 596 O O . VAL A 1 81 ? -36.774 7.156 37.293 1.00 27.27 81 VAL A O 1
ATOM 599 N N . ASP A 1 82 ? -36.858 7.319 39.562 1.00 25.62 82 ASP A N 1
ATOM 600 C CA . ASP A 1 82 ? -38.264 7.611 39.820 1.00 25.62 82 ASP A CA 1
ATOM 601 C C . ASP A 1 82 ? -38.766 8.941 39.230 1.00 25.62 82 ASP A C 1
ATOM 603 O O . ASP A 1 82 ? -38.036 9.930 39.125 1.00 25.62 82 ASP A O 1
ATOM 607 N N . GLU A 1 83 ? -40.059 8.942 38.902 1.00 28.61 83 GLU A N 1
ATOM 608 C CA . GLU A 1 83 ? -40.901 10.115 38.663 1.00 28.61 83 GLU A CA 1
ATOM 609 C C . GLU A 1 83 ? -41.179 10.854 39.985 1.00 28.61 83 GLU A C 1
ATOM 611 O O . GLU A 1 83 ? -41.543 10.214 40.969 1.00 28.61 83 GLU A O 1
ATOM 616 N N . ASP A 1 84 ? -41.080 12.190 39.997 1.00 25.02 84 ASP A N 1
ATOM 617 C CA . ASP A 1 84 ? -41.996 13.035 40.778 1.00 25.02 84 ASP A CA 1
ATOM 618 C C . ASP A 1 84 ? -41.992 14.510 40.316 1.00 25.02 84 ASP A C 1
ATOM 620 O O . ASP A 1 84 ? -40.996 15.058 39.840 1.00 25.02 84 ASP A O 1
ATOM 624 N N . GLU A 1 85 ? -43.176 15.109 40.435 1.00 27.12 85 GLU A N 1
ATOM 625 C CA . GLU A 1 85 ? -43.705 16.348 39.849 1.00 27.12 85 GLU A CA 1
ATOM 626 C C . GLU A 1 85 ? -43.057 17.678 40.305 1.00 27.12 85 GLU A C 1
ATOM 628 O O . GLU A 1 85 ? -42.639 17.819 41.452 1.00 27.12 85 GLU A O 1
ATOM 633 N N . ALA A 1 86 ? -43.137 18.721 39.455 1.00 25.11 86 ALA A N 1
ATOM 634 C CA . ALA A 1 86 ? -43.797 20.003 39.788 1.00 25.11 86 ALA A CA 1
ATOM 635 C C . ALA A 1 86 ? -43.805 21.004 38.608 1.00 25.11 86 ALA A C 1
ATOM 637 O O . ALA A 1 86 ? -42.798 21.241 37.945 1.00 25.11 86 ALA A O 1
ATOM 638 N N . ALA A 1 87 ? -44.975 21.607 38.395 1.00 23.98 87 ALA A N 1
ATOM 639 C CA . ALA A 1 87 ? -45.343 22.575 37.362 1.00 23.98 87 ALA A CA 1
ATOM 640 C C . ALA A 1 87 ? -44.795 24.006 37.575 1.00 23.98 87 ALA A C 1
ATOM 642 O O . ALA A 1 87 ? -44.591 24.406 38.719 1.00 23.98 87 ALA A O 1
ATOM 643 N N . ALA A 1 88 ? -44.671 24.787 36.486 1.00 25.33 88 ALA A N 1
ATOM 644 C CA . ALA A 1 88 ? -45.275 26.127 36.322 1.00 25.33 88 ALA A CA 1
ATOM 645 C C . ALA A 1 88 ? -44.817 26.844 35.024 1.00 25.33 88 ALA A C 1
ATOM 647 O O . ALA A 1 88 ? -43.629 27.076 34.822 1.00 25.33 88 ALA A O 1
ATOM 648 N N . ASP A 1 89 ? -45.826 27.206 34.228 1.00 24.66 89 ASP A N 1
ATOM 649 C CA . ASP A 1 89 ? -46.101 28.482 33.543 1.00 24.66 89 ASP A CA 1
ATOM 650 C C . ASP A 1 89 ? -45.294 29.046 32.345 1.00 24.66 89 ASP A C 1
ATOM 652 O O . ASP A 1 89 ? -44.074 29.187 32.339 1.00 24.66 89 ASP A O 1
ATOM 656 N N . ASP A 1 90 ? -46.135 29.503 31.404 1.00 26.69 90 ASP A N 1
ATOM 657 C CA . ASP A 1 90 ? -46.045 30.576 30.404 1.00 26.69 90 ASP A CA 1
ATOM 658 C C . ASP A 1 90 ? -45.448 30.355 28.999 1.00 26.69 90 ASP A C 1
ATOM 660 O O . ASP A 1 90 ? -44.255 30.469 28.729 1.00 26.69 90 ASP A O 1
ATOM 664 N N . GLU A 1 91 ? -46.396 30.110 28.082 1.00 24.56 91 GLU A N 1
ATOM 665 C CA . GLU A 1 91 ? -46.733 30.939 26.911 1.00 24.56 91 GLU A CA 1
ATOM 666 C C . GLU A 1 91 ? -45.589 31.559 26.084 1.00 24.56 91 GLU A C 1
ATOM 668 O O . GLU A 1 91 ? -45.023 32.593 26.420 1.00 24.56 91 GLU A O 1
ATOM 673 N N . HIS A 1 92 ? -45.395 31.023 24.874 1.00 26.45 92 HIS A N 1
ATOM 674 C CA . HIS A 1 92 ? -45.663 31.777 23.642 1.00 26.45 92 HIS A CA 1
ATOM 675 C C . HIS A 1 92 ? -45.729 30.829 22.436 1.00 26.45 92 HIS A C 1
ATOM 677 O O . HIS A 1 92 ? -44.764 30.149 22.091 1.00 26.45 92 HIS A O 1
ATOM 683 N N . ALA A 1 93 ? -46.899 30.805 21.800 1.00 24.86 93 ALA A N 1
ATOM 684 C CA . ALA A 1 93 ? -47.135 30.192 20.503 1.00 24.86 93 ALA A CA 1
ATOM 685 C C . ALA A 1 93 ? -46.679 31.129 19.374 1.00 24.86 93 ALA A C 1
ATOM 687 O O . ALA A 1 93 ? -46.925 32.332 19.446 1.00 24.86 93 ALA A O 1
ATOM 688 N N . ASP A 1 94 ? -46.097 30.559 18.318 1.00 24.70 94 ASP A N 1
ATOM 689 C CA . ASP A 1 94 ? -46.552 30.864 16.961 1.00 24.70 94 ASP A CA 1
ATOM 690 C C . ASP A 1 94 ? -46.305 29.660 16.030 1.00 24.70 94 ASP A C 1
ATOM 692 O O . ASP A 1 94 ? -45.190 29.159 15.868 1.00 24.70 94 ASP A O 1
ATOM 696 N N . GLU A 1 95 ? -47.421 29.183 15.484 1.00 25.19 95 GLU A N 1
ATOM 697 C CA . GLU A 1 95 ? -47.615 28.235 14.382 1.00 25.19 95 GLU A CA 1
ATOM 698 C C . GLU A 1 95 ? -46.965 28.791 13.085 1.00 25.19 95 GLU A C 1
ATOM 700 O O . GLU A 1 95 ? -46.688 29.978 12.985 1.00 25.19 95 GLU A O 1
ATOM 705 N N . ALA A 1 96 ? -46.688 28.105 11.978 1.00 23.38 96 ALA A N 1
ATOM 706 C CA . ALA A 1 96 ? -47.025 26.806 11.426 1.00 23.38 96 ALA A CA 1
ATOM 707 C C . ALA A 1 96 ? -46.074 26.560 10.237 1.00 23.38 96 ALA A C 1
ATOM 709 O O . ALA A 1 96 ? -45.761 27.485 9.487 1.00 23.38 96 ALA A O 1
ATOM 710 N N . ALA A 1 97 ? -45.729 25.299 9.990 1.00 25.06 97 ALA A N 1
ATOM 711 C CA . ALA A 1 97 ? -45.678 24.731 8.642 1.00 25.06 97 ALA A CA 1
ATOM 712 C C . ALA A 1 97 ? -45.690 23.205 8.774 1.00 25.06 97 ALA A C 1
ATOM 714 O O . ALA A 1 97 ? -44.652 22.547 8.754 1.00 25.06 97 ALA A O 1
ATOM 715 N N . ALA A 1 98 ? -46.891 22.661 8.961 1.00 25.42 98 ALA A N 1
ATOM 716 C CA . ALA A 1 98 ? -47.160 21.248 8.770 1.00 25.42 98 ALA A CA 1
ATOM 717 C C . ALA A 1 98 ? -46.962 20.909 7.284 1.00 25.42 98 ALA A C 1
ATOM 719 O O . ALA A 1 98 ? -47.687 21.406 6.422 1.00 25.42 98 ALA A O 1
ATOM 720 N N . GLY A 1 99 ? -45.956 20.088 7.002 1.00 23.67 99 GLY A N 1
ATOM 721 C CA . GLY A 1 99 ? -45.889 19.269 5.804 1.00 23.67 99 GLY A CA 1
ATOM 722 C C . GLY A 1 99 ? -46.036 17.824 6.250 1.00 23.67 99 GLY A C 1
ATOM 723 O O . GLY A 1 99 ? -45.099 17.263 6.809 1.00 23.67 99 GLY A O 1
ATOM 724 N N . GLU A 1 100 ? -47.230 17.268 6.062 1.00 29.08 100 GLU A N 1
ATOM 725 C CA . GLU A 1 100 ? -47.456 15.825 6.046 1.00 29.08 100 GLU A CA 1
ATOM 726 C C . GLU A 1 100 ? -46.589 15.231 4.928 1.00 29.08 100 GLU A C 1
ATOM 728 O O . GLU A 1 100 ? -46.805 15.530 3.754 1.00 29.08 100 GLU A O 1
ATOM 733 N N . ASP A 1 101 ? -45.598 14.419 5.291 1.00 26.33 101 ASP A N 1
ATOM 734 C CA . ASP A 1 101 ? -44.958 13.487 4.365 1.00 26.33 101 ASP A CA 1
ATOM 735 C C . ASP A 1 101 ? -45.167 12.077 4.922 1.00 26.33 101 ASP A C 1
ATOM 737 O O . ASP A 1 101 ? -44.373 11.546 5.700 1.00 26.33 101 ASP A O 1
ATOM 741 N N . ASP A 1 102 ? -46.317 11.506 4.559 1.00 30.14 102 ASP A N 1
ATOM 742 C CA . ASP A 1 102 ? -46.594 10.075 4.629 1.00 30.14 102 ASP A CA 1
ATOM 743 C C . ASP A 1 102 ? -45.676 9.354 3.630 1.00 30.14 102 ASP A C 1
ATOM 745 O O . ASP A 1 102 ? -46.058 8.992 2.515 1.00 30.14 102 ASP A O 1
ATOM 749 N N . GLY A 1 103 ? -44.427 9.154 4.039 1.00 26.47 103 GLY A N 1
ATOM 750 C CA . GLY A 1 103 ? -43.449 8.337 3.343 1.00 26.47 103 GLY A CA 1
ATOM 751 C C . GLY A 1 103 ? -43.034 7.171 4.224 1.00 26.47 103 GLY A C 1
ATOM 752 O O . GLY A 1 103 ? -42.163 7.314 5.077 1.00 26.47 103 GLY A O 1
ATOM 753 N N . HIS A 1 104 ? -43.618 5.992 3.998 1.00 31.53 104 HIS A N 1
ATOM 754 C CA . HIS A 1 104 ? -43.041 4.716 4.423 1.00 31.53 104 HIS A CA 1
ATOM 755 C C . HIS A 1 104 ? -41.657 4.531 3.774 1.00 31.53 104 HIS A C 1
ATOM 757 O O . HIS A 1 104 ? -41.514 3.864 2.751 1.00 31.53 104 HIS A O 1
ATOM 763 N N . GLY A 1 105 ? -40.628 5.128 4.368 1.00 26.58 105 GLY A N 1
ATOM 764 C CA . GLY A 1 105 ? -39.253 4.690 4.216 1.00 26.58 105 GLY A CA 1
ATOM 765 C C . GLY A 1 105 ? -39.038 3.559 5.204 1.00 26.58 105 GLY A C 1
ATOM 766 O O . GLY A 1 105 ? -38.862 3.805 6.391 1.00 26.58 105 GLY A O 1
ATOM 767 N N . SER A 1 106 ? -39.097 2.316 4.732 1.00 28.34 106 SER A N 1
ATOM 768 C CA . SER A 1 106 ? -38.483 1.209 5.456 1.00 28.34 106 SER A CA 1
ATOM 769 C C . SER A 1 106 ? -37.053 1.623 5.791 1.00 28.34 106 SER A C 1
ATOM 771 O O . SER A 1 106 ? -36.272 1.873 4.871 1.00 28.34 106 SER A O 1
ATOM 773 N N . GLU A 1 107 ? -36.722 1.725 7.076 1.00 33.59 107 GLU A N 1
ATOM 774 C CA . GLU A 1 107 ? -35.335 1.695 7.519 1.00 33.59 107 GLU A CA 1
ATOM 775 C C . GLU A 1 107 ? -34.745 0.396 6.959 1.00 33.59 107 GLU A C 1
ATOM 777 O O . GLU A 1 107 ? -34.982 -0.692 7.484 1.00 33.59 107 GLU A O 1
ATOM 782 N N . GLU A 1 108 ? -34.059 0.477 5.816 1.00 33.72 108 GLU A N 1
ATOM 783 C CA . GLU A 1 108 ? -33.188 -0.596 5.365 1.00 33.72 108 GLU A CA 1
ATOM 784 C C . GLU A 1 108 ? -32.127 -0.719 6.452 1.00 33.72 108 GLU A C 1
ATOM 786 O O . GLU A 1 108 ? -31.158 0.038 6.482 1.00 33.72 108 GLU A O 1
ATOM 791 N N . ALA A 1 109 ? -32.349 -1.631 7.399 1.00 36.53 109 ALA A N 1
ATOM 792 C CA . ALA A 1 109 ? -31.335 -2.046 8.344 1.00 36.53 109 ALA A CA 1
ATOM 793 C C . ALA A 1 109 ? -30.111 -2.432 7.510 1.00 36.53 109 ALA A C 1
ATOM 795 O O . ALA A 1 109 ? -30.120 -3.454 6.820 1.00 36.53 109 ALA A O 1
ATOM 796 N N . HIS A 1 110 ? -29.095 -1.566 7.488 1.00 41.97 110 HIS A N 1
ATOM 797 C CA . HIS A 1 110 ? -27.868 -1.806 6.748 1.00 41.97 110 HIS A CA 1
ATOM 798 C C . HIS A 1 110 ? -27.253 -3.095 7.286 1.00 41.97 110 HIS A C 1
ATOM 800 O O . HIS A 1 110 ? -26.630 -3.110 8.346 1.00 41.97 110 HIS A O 1
ATOM 806 N N . HIS A 1 111 ? -27.471 -4.196 6.572 1.00 55.22 111 HIS A N 1
ATOM 807 C CA . HIS A 1 111 ? -27.024 -5.506 7.001 1.00 55.22 111 HIS A CA 1
ATOM 808 C C . HIS A 1 111 ? -25.493 -5.525 6.932 1.00 55.22 111 HIS A C 1
ATOM 810 O O . HIS A 1 111 ? -24.899 -5.576 5.852 1.00 55.22 111 HIS A O 1
ATOM 816 N N . VAL A 1 112 ? -24.830 -5.426 8.086 1.00 65.62 112 VAL A N 1
ATOM 817 C CA . VAL A 1 112 ? -23.366 -5.431 8.155 1.00 65.62 112 VAL A CA 1
ATOM 818 C C . VAL A 1 112 ? -22.886 -6.852 7.885 1.00 65.62 112 VAL A C 1
ATOM 820 O O . VAL A 1 112 ? -23.077 -7.757 8.693 1.00 65.62 112 VAL A O 1
ATOM 823 N N . VAL A 1 113 ? -22.272 -7.071 6.722 1.00 79.69 113 VAL A N 1
ATOM 824 C CA . VAL A 1 113 ? -21.714 -8.379 6.360 1.00 79.69 113 VAL A CA 1
ATOM 825 C C . VAL A 1 113 ? -20.326 -8.521 6.984 1.00 79.69 113 VAL A C 1
ATOM 827 O O . VAL A 1 113 ? -19.425 -7.755 6.627 1.00 79.69 113 VAL A O 1
ATOM 830 N N . PRO A 1 114 ? -20.103 -9.502 7.880 1.00 83.69 114 PRO A N 1
ATOM 831 C CA . PRO A 1 114 ? -18.823 -9.646 8.554 1.00 83.69 114 PRO A CA 1
ATOM 832 C C . PRO A 1 114 ? -17.714 -10.062 7.572 1.00 83.69 114 PRO A C 1
ATOM 834 O O . PRO A 1 114 ? -17.968 -10.854 6.643 1.00 83.69 114 PRO A O 1
ATOM 837 N N . PRO A 1 115 ? -16.476 -9.572 7.785 1.00 90.06 115 PRO A N 1
ATOM 838 C CA . PRO A 1 115 ? -15.326 -9.922 6.961 1.00 90.06 115 PRO A CA 1
ATOM 839 C C . PRO A 1 115 ? -15.044 -11.427 7.016 1.00 90.06 115 PRO A C 1
ATOM 841 O O . PRO A 1 115 ? -15.258 -12.097 8.025 1.00 90.06 115 PRO A O 1
ATOM 844 N N . VAL A 1 116 ? -14.504 -11.970 5.927 1.00 92.56 116 VAL A N 1
ATOM 845 C CA . VAL A 1 116 ? -13.958 -13.330 5.914 1.00 92.56 116 VAL A CA 1
ATOM 846 C C . VAL A 1 116 ? -12.518 -13.265 6.406 1.00 92.56 116 VAL A C 1
ATOM 848 O O . VAL A 1 116 ? -11.638 -12.783 5.689 1.00 92.56 116 VAL A O 1
ATOM 851 N N . ILE A 1 117 ? -12.286 -13.755 7.622 1.00 93.19 117 ILE A N 1
ATOM 852 C CA . ILE A 1 117 ? -10.962 -13.800 8.245 1.00 93.19 117 ILE A CA 1
ATOM 853 C C . ILE A 1 117 ? -10.426 -15.229 8.197 1.00 93.19 117 ILE A C 1
ATOM 855 O O . ILE A 1 117 ? -11.122 -16.194 8.509 1.00 93.19 117 ILE A O 1
ATOM 859 N N . ARG A 1 118 ? -9.164 -15.366 7.794 1.00 92.69 118 ARG A N 1
ATOM 860 C CA . ARG A 1 118 ? -8.410 -16.615 7.898 1.00 92.69 118 ARG A CA 1
ATOM 861 C C . ARG A 1 118 ? -7.012 -16.292 8.377 1.00 92.69 118 ARG A C 1
ATOM 863 O O . ARG A 1 118 ? -6.286 -15.592 7.680 1.00 92.69 118 ARG A O 1
ATOM 870 N N . ASN A 1 119 ? -6.620 -16.851 9.509 1.00 92.06 119 ASN A N 1
ATOM 871 C CA . ASN A 1 119 ? -5.314 -16.618 10.100 1.00 92.06 119 ASN A CA 1
ATOM 872 C C . ASN A 1 119 ? -4.669 -17.935 10.545 1.00 92.06 119 ASN A C 1
ATOM 874 O O . ASN A 1 119 ? -5.309 -18.986 10.615 1.00 92.06 119 ASN A O 1
ATOM 878 N N . VAL A 1 120 ? -3.360 -17.879 10.756 1.00 91.56 120 VAL A N 1
ATOM 879 C CA . VAL A 1 120 ? -2.555 -18.951 11.335 1.00 91.56 120 VAL A CA 1
ATOM 880 C C . VAL A 1 120 ? -1.617 -18.315 12.352 1.00 91.56 120 VAL A C 1
ATOM 882 O O . VAL A 1 120 ? -1.032 -17.262 12.089 1.00 91.56 120 VAL A O 1
ATOM 885 N N . THR A 1 121 ? -1.455 -18.949 13.511 1.00 91.44 121 THR A N 1
ATOM 886 C CA . THR A 1 121 ? -0.470 -18.522 14.509 1.00 91.44 121 THR A CA 1
ATOM 887 C C . THR A 1 121 ? 0.934 -18.678 13.942 1.00 91.44 121 THR A C 1
ATOM 889 O O . THR A 1 121 ? 1.360 -19.784 13.609 1.00 91.44 121 THR A O 1
ATOM 892 N N . TRP A 1 122 ? 1.654 -17.566 13.828 1.00 88.31 122 TRP A N 1
ATOM 893 C CA . TRP A 1 122 ? 3.029 -17.553 13.346 1.00 88.31 122 TRP A CA 1
ATOM 894 C C . TRP A 1 122 ? 4.022 -17.718 14.494 1.00 88.31 122 TRP A C 1
ATOM 896 O O . TRP A 1 122 ? 4.943 -18.529 14.402 1.00 88.31 122 TRP A O 1
ATOM 906 N N . PHE A 1 123 ? 3.819 -16.975 15.583 1.00 88.06 123 PHE A N 1
ATOM 907 C CA . PHE A 1 123 ? 4.662 -17.030 16.770 1.00 88.06 123 PHE A CA 1
ATOM 908 C C . PHE A 1 123 ? 3.833 -16.787 18.032 1.00 88.06 123 PHE A C 1
ATOM 910 O O . PHE A 1 123 ? 2.925 -15.958 18.039 1.00 88.06 123 PHE A O 1
ATOM 917 N N . GLN A 1 124 ? 4.162 -17.511 19.100 1.00 89.69 124 GLN A N 1
ATOM 918 C CA . GLN A 1 124 ? 3.547 -17.345 20.411 1.00 89.69 124 GLN A CA 1
ATOM 919 C C . GLN A 1 124 ? 4.615 -17.447 21.497 1.00 89.69 124 GLN A C 1
ATOM 921 O O . GLN A 1 124 ? 5.329 -18.448 21.575 1.00 89.69 124 GLN A O 1
ATOM 926 N N . HIS A 1 125 ? 4.707 -16.422 22.343 1.00 88.31 125 HIS A N 1
ATOM 927 C CA . HIS A 1 125 ? 5.613 -16.404 23.490 1.00 88.31 125 HIS A CA 1
ATOM 928 C C . HIS A 1 125 ? 5.092 -15.465 24.578 1.00 88.31 125 HIS A C 1
ATOM 930 O O . HIS A 1 125 ? 4.633 -14.372 24.261 1.00 88.31 125 HIS A O 1
ATOM 936 N N . ASP A 1 126 ? 5.142 -15.904 25.840 1.00 82.00 126 ASP A N 1
ATOM 937 C CA . ASP A 1 126 ? 4.787 -15.124 27.036 1.00 82.00 126 ASP A CA 1
ATOM 938 C C . ASP A 1 126 ? 3.480 -14.313 26.917 1.00 82.00 126 ASP A C 1
ATOM 940 O O . ASP A 1 126 ? 3.404 -13.142 27.277 1.00 82.00 126 ASP A O 1
ATOM 944 N N . GLY A 1 127 ? 2.428 -14.947 26.386 1.00 79.81 127 GLY A N 1
ATOM 945 C CA . GLY A 1 127 ? 1.103 -14.336 26.214 1.00 79.81 127 GLY A CA 1
ATOM 946 C C . GLY A 1 127 ? 0.925 -13.508 24.935 1.00 79.81 127 GLY A C 1
ATOM 947 O O . GLY A 1 127 ? -0.204 -13.154 24.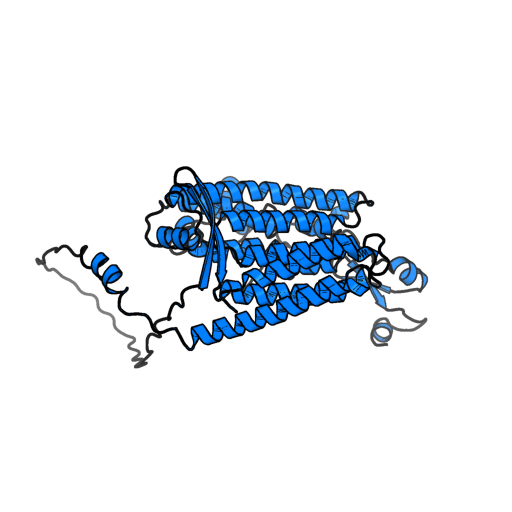611 1.00 79.81 127 GLY A O 1
ATOM 948 N N . VAL A 1 128 ? 1.986 -13.259 24.159 1.00 83.31 128 VAL A N 1
ATOM 949 C CA . VAL A 1 128 ? 1.906 -12.515 22.893 1.00 83.31 128 VAL A CA 1
ATOM 950 C C . VAL A 1 128 ? 1.531 -13.438 21.726 1.00 83.31 128 VAL A C 1
ATOM 952 O O . VAL A 1 128 ? 2.304 -14.295 21.296 1.00 83.31 128 VAL A O 1
ATOM 955 N N . VAL A 1 129 ? 0.309 -13.208 21.246 1.00 85.81 129 VAL A N 1
ATOM 956 C CA . VAL A 1 129 ? -0.402 -13.651 20.032 1.00 85.81 129 VAL A CA 1
ATOM 957 C C . VAL A 1 129 ? 0.075 -13.107 18.678 1.00 85.81 129 VAL A C 1
ATOM 959 O O . VAL A 1 129 ? -0.523 -12.128 18.245 1.00 85.81 129 VAL A O 1
ATOM 962 N N . VAL A 1 130 ? 1.071 -13.657 17.966 1.00 88.00 130 VAL A N 1
ATOM 963 C CA . VAL A 1 130 ? 1.364 -13.182 16.591 1.00 88.00 130 VAL A CA 1
ATOM 964 C C . VAL A 1 130 ? 0.738 -14.097 15.541 1.00 88.00 130 VAL A C 1
ATOM 966 O O . VAL A 1 130 ? 1.193 -15.224 15.325 1.00 88.00 130 VAL A O 1
ATOM 969 N N . THR A 1 131 ? -0.278 -13.590 14.843 1.00 90.94 131 THR A N 1
ATOM 970 C CA . THR A 1 131 ? -0.928 -14.262 13.712 1.00 90.94 131 THR A CA 1
ATOM 971 C C . THR A 1 131 ? -0.460 -13.696 12.372 1.00 90.94 131 THR A C 1
ATOM 973 O O . THR A 1 131 ? -0.007 -12.556 12.263 1.00 90.94 131 THR A O 1
ATOM 976 N N . VAL A 1 132 ? -0.563 -14.508 11.324 1.00 91.25 132 VAL A N 1
ATOM 977 C CA . VAL A 1 132 ? -0.468 -14.067 9.929 1.00 91.25 132 VAL A CA 1
ATOM 978 C C . VAL A 1 132 ? -1.713 -14.562 9.217 1.00 91.25 132 VAL A C 1
ATOM 980 O O . VAL A 1 132 ? -2.069 -15.739 9.318 1.00 91.25 132 VAL A O 1
ATOM 983 N N . GLY A 1 133 ? -2.384 -13.667 8.502 1.00 91.69 133 GLY A N 1
ATOM 984 C CA . GLY A 1 133 ? -3.706 -13.955 7.980 1.00 91.69 133 GLY A CA 1
ATOM 985 C C . GLY A 1 133 ? -4.151 -13.042 6.855 1.00 91.69 133 GLY A C 1
ATOM 986 O O . GLY A 1 133 ? -3.409 -12.201 6.341 1.00 91.69 133 GLY A O 1
ATOM 987 N N . THR A 1 134 ? -5.394 -13.259 6.446 1.00 94.69 134 THR A N 1
ATOM 988 C CA . THR A 1 134 ? -6.092 -12.436 5.471 1.00 94.69 134 THR A CA 1
ATOM 989 C C . THR A 1 134 ? -7.444 -12.012 6.003 1.00 94.69 134 THR A C 1
ATOM 991 O O . THR A 1 134 ? -8.225 -12.872 6.414 1.00 94.69 134 THR A O 1
ATOM 994 N N . MET A 1 135 ? -7.729 -10.717 5.907 1.00 94.31 135 MET A N 1
ATOM 995 C CA . MET A 1 135 ? -9.047 -10.134 6.138 1.00 94.31 135 MET A CA 1
ATOM 996 C C . MET A 1 135 ? -9.647 -9.686 4.803 1.00 94.31 135 MET A C 1
ATOM 998 O O . MET A 1 135 ? -9.099 -8.825 4.107 1.00 94.31 135 MET A O 1
ATOM 1002 N N . VAL A 1 136 ? -10.777 -10.287 4.428 1.00 95.12 136 VAL A N 1
ATOM 1003 C CA . VAL A 1 136 ? -11.459 -10.003 3.161 1.00 95.12 136 VAL A CA 1
ATOM 1004 C C . VAL A 1 136 ? -12.850 -9.443 3.418 1.00 95.12 136 VAL A C 1
ATOM 1006 O O . VAL A 1 136 ? -13.742 -10.161 3.866 1.00 95.12 136 VAL A O 1
ATOM 1009 N N . ASP A 1 137 ? -13.030 -8.174 3.074 1.00 92.31 137 ASP A N 1
ATOM 1010 C CA . ASP A 1 137 ? -14.315 -7.482 3.025 1.00 92.31 137 ASP A CA 1
ATOM 1011 C C . ASP A 1 137 ? -14.458 -6.652 1.737 1.00 92.31 137 ASP A C 1
ATOM 1013 O O . ASP A 1 137 ? -13.616 -6.736 0.836 1.00 92.31 137 ASP A O 1
ATOM 1017 N N . GLY A 1 138 ? -15.500 -5.821 1.656 1.00 89.81 138 GLY A N 1
ATOM 1018 C CA . GLY A 1 138 ? -15.755 -4.968 0.495 1.00 89.81 138 GLY A CA 1
ATOM 1019 C C . GLY A 1 138 ? -14.604 -4.013 0.169 1.00 89.81 138 GLY A C 1
ATOM 1020 O O . GLY A 1 138 ? -14.255 -3.853 -1.003 1.00 89.81 138 GLY A O 1
ATOM 1021 N N . LEU A 1 139 ? -13.957 -3.439 1.188 1.00 91.12 139 LEU A N 1
ATOM 1022 C CA . LEU A 1 139 ? -12.827 -2.527 1.012 1.00 91.12 139 LEU A CA 1
ATOM 1023 C C . LEU A 1 139 ? -11.588 -3.271 0.480 1.00 91.12 139 LEU A C 1
ATOM 1025 O O . LEU A 1 139 ? -10.948 -2.801 -0.465 1.00 91.12 139 LEU A O 1
ATOM 1029 N N . THR A 1 140 ? -11.283 -4.456 1.024 1.00 94.88 140 THR A N 1
ATOM 1030 C CA . THR A 1 140 ? -10.195 -5.323 0.533 1.00 94.88 140 THR A CA 1
ATOM 1031 C C . THR A 1 140 ? -10.447 -5.705 -0.920 1.00 94.88 140 THR A C 1
ATOM 1033 O O . THR A 1 140 ? -9.559 -5.591 -1.760 1.00 94.88 140 THR A O 1
ATOM 1036 N N . VAL A 1 141 ? -11.659 -6.158 -1.236 1.00 94.38 141 VAL A N 1
ATOM 1037 C CA . VAL A 1 141 ? -12.010 -6.688 -2.557 1.00 94.38 141 VAL A CA 1
ATOM 1038 C C . VAL A 1 141 ? -11.965 -5.606 -3.634 1.00 94.38 141 VAL A C 1
ATOM 1040 O O . VAL A 1 141 ? -11.390 -5.838 -4.700 1.00 94.38 141 VAL A O 1
ATOM 1043 N N . MET A 1 142 ? -12.479 -4.409 -3.341 1.00 95.00 142 MET A N 1
ATOM 1044 C CA . MET A 1 142 ? -12.335 -3.248 -4.220 1.00 95.00 142 MET A CA 1
ATOM 1045 C C . MET A 1 142 ? -10.854 -2.972 -4.514 1.00 95.00 142 MET A C 1
ATOM 1047 O O . MET A 1 142 ? -10.455 -2.854 -5.675 1.00 95.00 142 MET A O 1
ATOM 1051 N N . MET A 1 143 ? -10.018 -2.926 -3.474 1.00 95.06 143 MET A N 1
ATOM 1052 C CA . MET A 1 143 ? -8.593 -2.643 -3.628 1.00 95.06 143 MET A CA 1
ATOM 1053 C C . MET A 1 143 ? -7.824 -3.752 -4.348 1.00 95.06 143 MET A C 1
ATOM 1055 O O . MET A 1 143 ? -6.929 -3.444 -5.132 1.00 95.06 143 MET A O 1
ATOM 1059 N N . LEU A 1 144 ? -8.178 -5.027 -4.161 1.00 96.94 144 LEU A N 1
ATOM 1060 C CA . LEU A 1 144 ? -7.590 -6.129 -4.927 1.00 96.94 144 LEU A CA 1
ATOM 1061 C C . LEU A 1 144 ? -7.815 -5.936 -6.429 1.00 96.94 144 LEU A C 1
ATOM 1063 O O . LEU A 1 144 ? -6.873 -6.095 -7.208 1.00 96.94 144 LEU A O 1
ATOM 1067 N N . ILE A 1 145 ? -9.030 -5.562 -6.839 1.00 96.69 145 ILE A N 1
ATOM 1068 C CA . ILE A 1 145 ? -9.364 -5.315 -8.248 1.00 96.69 145 ILE A CA 1
ATOM 1069 C C . ILE A 1 145 ? -8.573 -4.115 -8.776 1.00 96.69 145 ILE A C 1
ATOM 1071 O O . ILE A 1 145 ? -7.917 -4.232 -9.808 1.00 96.69 145 ILE A O 1
ATOM 1075 N N . VAL A 1 146 ? -8.569 -2.989 -8.055 1.00 96.06 146 VAL A N 1
ATOM 1076 C CA . VAL A 1 146 ? -7.854 -1.768 -8.471 1.00 96.06 146 VAL A CA 1
ATOM 1077 C C . VAL A 1 146 ? -6.351 -2.020 -8.622 1.00 96.06 146 VAL A C 1
ATOM 1079 O O . VAL A 1 146 ? -5.770 -1.695 -9.660 1.00 96.06 146 VAL A O 1
ATOM 1082 N N . VAL A 1 147 ? -5.719 -2.641 -7.621 1.00 97.31 147 VAL A N 1
ATOM 1083 C CA . VAL A 1 147 ? -4.272 -2.902 -7.621 1.00 97.31 147 VAL A CA 1
ATOM 1084 C C . VAL A 1 147 ? -3.892 -3.867 -8.737 1.00 97.31 147 VAL A C 1
ATOM 1086 O O . VAL A 1 147 ? -2.945 -3.596 -9.474 1.00 97.31 147 VAL A O 1
ATOM 1089 N N . THR A 1 148 ? -4.616 -4.978 -8.899 1.00 97.88 148 THR A N 1
ATOM 1090 C CA . THR A 1 148 ? -4.306 -5.958 -9.954 1.00 97.88 148 THR A CA 1
ATOM 1091 C C . THR A 1 148 ? -4.587 -5.415 -11.353 1.00 97.88 148 THR A C 1
ATOM 1093 O O . THR A 1 148 ? -3.791 -5.663 -12.256 1.00 97.88 148 THR A O 1
ATOM 1096 N N . PHE A 1 149 ? -5.644 -4.619 -11.536 1.00 97.69 149 PHE A N 1
ATOM 1097 C CA . PHE A 1 149 ? -5.968 -3.990 -12.815 1.00 97.69 149 PHE A CA 1
ATOM 1098 C C . PHE A 1 149 ? -4.892 -2.994 -13.256 1.00 97.69 149 PHE A C 1
ATOM 1100 O O . PHE A 1 149 ? -4.326 -3.127 -14.342 1.00 97.69 149 PHE A O 1
ATOM 1107 N N . ILE A 1 150 ? -4.561 -2.021 -12.401 1.00 97.44 150 ILE A N 1
ATOM 1108 C CA . ILE A 1 150 ? -3.549 -1.009 -12.728 1.00 97.44 150 ILE A CA 1
ATOM 1109 C C . ILE A 1 150 ? -2.177 -1.668 -12.871 1.00 97.44 150 ILE A C 1
ATOM 1111 O O . ILE A 1 150 ? -1.436 -1.350 -13.801 1.00 97.44 150 ILE A O 1
ATOM 1115 N N . SER A 1 151 ? -1.849 -2.632 -12.006 1.00 97.31 151 SER A N 1
ATOM 1116 C CA . SER A 1 151 ? -0.594 -3.371 -12.120 1.00 97.31 151 SER A CA 1
ATOM 1117 C C . SER A 1 151 ? -0.506 -4.154 -13.432 1.00 97.31 151 SER A C 1
ATOM 1119 O O . SER A 1 151 ? 0.549 -4.131 -14.060 1.00 97.31 151 SER A O 1
ATOM 1121 N N . LEU A 1 152 ? -1.590 -4.774 -13.911 1.00 97.94 152 LEU A N 1
ATOM 1122 C CA . LEU A 1 152 ? -1.612 -5.448 -15.212 1.00 97.94 152 LEU A CA 1
ATOM 1123 C C . LEU A 1 152 ? -1.313 -4.477 -16.361 1.00 97.94 152 LEU A C 1
ATOM 1125 O O . LEU A 1 152 ? -0.456 -4.770 -17.195 1.00 97.94 152 LEU A O 1
ATOM 1129 N N . LEU A 1 153 ? -1.961 -3.308 -16.381 1.00 97.12 153 LEU A N 1
ATOM 1130 C CA . LEU A 1 153 ? -1.703 -2.281 -17.397 1.00 97.12 153 LEU A CA 1
ATOM 1131 C C . LEU A 1 153 ? -0.247 -1.810 -17.364 1.00 97.12 153 LEU A C 1
ATOM 1133 O O . LEU A 1 153 ? 0.391 -1.711 -18.411 1.00 97.12 153 LEU A O 1
ATOM 1137 N N . VAL A 1 154 ? 0.295 -1.579 -16.167 1.00 96.94 154 VAL A N 1
ATOM 1138 C CA . VAL A 1 154 ? 1.692 -1.175 -15.979 1.00 96.94 154 VAL A CA 1
ATOM 1139 C C . VAL A 1 154 ? 2.646 -2.273 -16.444 1.00 96.94 154 VAL A C 1
ATOM 1141 O O . VAL A 1 154 ? 3.561 -1.976 -17.200 1.00 96.94 154 VAL A O 1
ATOM 1144 N N . HIS A 1 155 ? 2.424 -3.538 -16.078 1.00 97.25 155 HIS A N 1
ATOM 1145 C CA . HIS A 1 155 ? 3.266 -4.652 -16.525 1.00 97.25 155 HIS A CA 1
ATOM 1146 C C . HIS A 1 155 ? 3.265 -4.792 -18.050 1.00 97.25 155 HIS A C 1
ATOM 1148 O O . HIS A 1 155 ? 4.318 -5.002 -18.641 1.00 97.25 155 HIS A O 1
ATOM 1154 N N . VAL A 1 156 ? 2.110 -4.649 -18.705 1.00 96.81 156 VAL A N 1
ATOM 1155 C CA . VAL A 1 156 ? 2.032 -4.705 -20.171 1.00 96.81 156 VAL A CA 1
ATOM 1156 C C . VAL A 1 156 ? 2.751 -3.509 -20.796 1.00 96.81 156 VAL A C 1
ATOM 1158 O O . VAL A 1 156 ? 3.602 -3.695 -21.666 1.00 96.81 156 VAL A O 1
ATOM 1161 N N . TYR A 1 157 ? 2.469 -2.291 -20.331 1.00 96.44 157 TYR A N 1
ATOM 1162 C CA . TYR A 1 157 ? 3.066 -1.066 -20.866 1.00 96.44 157 TYR A CA 1
ATOM 1163 C C . TYR A 1 157 ? 4.590 -1.016 -20.667 1.00 96.44 157 TYR A C 1
ATOM 1165 O O . TYR A 1 157 ? 5.334 -0.617 -21.563 1.00 96.44 157 TYR A O 1
ATOM 1173 N N . SER A 1 158 ? 5.086 -1.509 -19.532 1.00 95.06 158 SER A N 1
ATOM 1174 C CA . SER A 1 158 ? 6.519 -1.585 -19.254 1.00 95.06 158 SER A CA 1
ATOM 1175 C C . SER A 1 158 ? 7.283 -2.493 -20.212 1.00 95.06 158 SER A C 1
ATOM 1177 O O . SER A 1 158 ? 8.499 -2.361 -20.325 1.00 95.06 158 SER A O 1
ATOM 1179 N N . SER A 1 159 ? 6.619 -3.437 -20.887 1.00 92.88 159 SER A N 1
ATOM 1180 C CA . SER A 1 159 ? 7.302 -4.411 -21.751 1.00 92.88 159 SER A CA 1
ATOM 1181 C C . SER A 1 159 ? 7.999 -3.749 -22.927 1.00 92.88 159 SER A C 1
ATOM 1183 O O . SER A 1 159 ? 9.112 -4.158 -23.261 1.00 92.88 159 SER A O 1
ATOM 1185 N N . ASP A 1 160 ? 7.373 -2.700 -23.455 1.00 92.00 160 ASP A N 1
ATOM 1186 C CA . ASP A 1 160 ? 7.892 -1.860 -24.524 1.00 92.00 160 ASP A CA 1
ATOM 1187 C C . ASP A 1 160 ? 8.682 -0.668 -23.962 1.00 92.00 160 ASP A C 1
ATOM 1189 O O . ASP A 1 160 ? 9.779 -0.373 -24.427 1.00 92.00 160 ASP A O 1
ATOM 1193 N N . TYR A 1 161 ? 8.199 -0.037 -22.882 1.00 93.06 161 TYR A N 1
ATOM 1194 C CA . TYR A 1 161 ? 8.824 1.173 -22.330 1.00 93.06 161 TYR A CA 1
ATOM 1195 C C . TYR A 1 161 ? 10.284 0.978 -21.888 1.00 93.06 161 TYR A C 1
ATOM 1197 O O . TYR A 1 161 ? 11.120 1.845 -22.129 1.00 93.06 161 TYR A O 1
ATOM 1205 N N . VAL A 1 162 ? 10.606 -0.143 -21.225 1.00 92.81 162 VAL A N 1
ATOM 1206 C CA . VAL A 1 162 ? 11.991 -0.461 -20.821 1.00 92.81 162 VAL A CA 1
ATOM 1207 C C . VAL A 1 162 ? 12.670 -1.448 -21.775 1.00 92.81 162 VAL A C 1
ATOM 1209 O O . VAL A 1 162 ? 13.671 -2.069 -21.410 1.00 92.81 162 VAL A O 1
ATOM 1212 N N . ALA A 1 163 ? 12.143 -1.632 -22.991 1.00 90.62 163 ALA A N 1
ATOM 1213 C CA . ALA A 1 163 ? 12.732 -2.538 -23.970 1.00 90.62 163 ALA A CA 1
ATOM 1214 C C . ALA A 1 163 ? 14.194 -2.156 -24.262 1.00 90.62 163 ALA A C 1
ATOM 1216 O O . ALA A 1 163 ? 14.529 -0.998 -24.502 1.00 90.62 163 ALA A O 1
ATOM 1217 N N . GLY A 1 164 ? 15.086 -3.147 -24.215 1.00 87.00 164 GLY A N 1
ATOM 1218 C CA . GLY A 1 164 ? 16.522 -2.934 -24.410 1.00 87.00 164 GLY A CA 1
ATOM 1219 C C . GLY A 1 164 ? 17.281 -2.392 -23.190 1.00 87.00 164 GLY A C 1
ATOM 1220 O O . GLY A 1 164 ? 18.501 -2.253 -23.268 1.00 87.00 164 GLY A O 1
ATOM 1221 N N . ASP A 1 165 ? 16.627 -2.138 -22.049 1.00 92.12 165 ASP A N 1
ATOM 1222 C CA . ASP A 1 165 ? 17.334 -1.765 -20.817 1.00 92.12 165 ASP A CA 1
ATOM 1223 C C . ASP A 1 165 ? 18.170 -2.945 -20.285 1.00 92.12 165 ASP A C 1
ATOM 1225 O O . ASP A 1 165 ? 17.683 -4.063 -20.097 1.00 92.12 165 ASP A O 1
ATOM 1229 N N . ARG A 1 166 ? 19.439 -2.685 -19.952 1.00 90.31 166 ARG A N 1
ATOM 1230 C CA . ARG A 1 166 ? 20.372 -3.653 -19.345 1.00 90.31 166 ARG A CA 1
ATOM 1231 C C . ARG A 1 166 ? 19.814 -4.334 -18.083 1.00 90.31 166 ARG A C 1
ATOM 1233 O O . ARG A 1 166 ? 20.242 -5.432 -17.729 1.00 90.31 166 ARG A O 1
ATOM 1240 N N . ARG A 1 167 ? 18.896 -3.681 -17.366 1.00 91.75 167 ARG A N 1
ATOM 1241 C CA . ARG A 1 167 ? 18.309 -4.120 -16.089 1.00 91.75 167 ARG A CA 1
ATOM 1242 C C . ARG A 1 167 ? 16.880 -4.658 -16.225 1.00 91.75 167 ARG A C 1
ATOM 1244 O O . ARG A 1 167 ? 16.231 -4.847 -15.200 1.00 91.75 167 ARG A O 1
ATOM 1251 N N . TYR A 1 168 ? 16.420 -4.969 -17.438 1.00 93.19 168 TYR A N 1
ATOM 1252 C CA . TYR A 1 168 ? 15.056 -5.434 -17.729 1.00 93.19 168 TYR A CA 1
ATOM 1253 C C . TYR A 1 168 ? 14.516 -6.491 -16.744 1.00 93.19 168 TYR A C 1
ATOM 1255 O O . TYR A 1 168 ? 13.447 -6.322 -16.163 1.00 93.19 168 TYR A O 1
ATOM 1263 N N . THR A 1 169 ? 15.281 -7.555 -16.477 1.00 94.31 169 THR A N 1
ATOM 1264 C CA . THR A 1 169 ? 14.867 -8.624 -15.548 1.00 94.31 169 THR A CA 1
ATOM 1265 C C . THR A 1 169 ? 14.697 -8.134 -14.108 1.00 94.31 169 THR A C 1
ATOM 1267 O O . THR A 1 169 ? 13.749 -8.524 -13.432 1.00 94.31 169 THR A O 1
ATOM 1270 N N . HIS A 1 170 ? 15.587 -7.263 -13.621 1.00 94.12 170 HIS A N 1
ATOM 1271 C CA . HIS A 1 170 ? 15.488 -6.737 -12.254 1.00 94.12 170 HIS A CA 1
ATOM 1272 C C . HIS A 1 170 ? 14.299 -5.790 -12.118 1.00 94.12 170 HIS A C 1
ATOM 1274 O O . HIS A 1 170 ? 13.599 -5.849 -11.112 1.00 94.12 170 HIS A O 1
ATOM 1280 N N . TYR A 1 171 ? 14.041 -4.979 -13.148 1.00 95.88 171 TYR A N 1
ATOM 1281 C CA . TYR A 1 171 ? 12.870 -4.113 -13.213 1.00 95.88 171 TYR A CA 1
ATOM 1282 C C . TYR A 1 171 ? 11.575 -4.917 -13.028 1.00 95.88 171 TYR A C 1
ATOM 1284 O O . TYR A 1 171 ? 10.797 -4.626 -12.125 1.00 95.88 171 TYR A O 1
ATOM 1292 N N . TYR A 1 172 ? 11.382 -5.987 -13.809 1.00 96.62 172 TYR A N 1
ATOM 1293 C CA . TYR A 1 172 ? 10.196 -6.847 -13.698 1.00 96.62 172 TYR A CA 1
ATOM 1294 C C . TYR A 1 172 ? 10.123 -7.634 -12.389 1.00 96.62 172 TYR A C 1
ATOM 1296 O O . TYR A 1 172 ? 9.028 -7.869 -11.872 1.00 96.62 172 TYR A O 1
ATOM 1304 N N . GLY A 1 173 ? 11.277 -8.006 -11.831 1.00 96.88 173 GLY A N 1
ATOM 1305 C CA . GLY A 1 173 ? 11.360 -8.575 -10.493 1.00 96.88 173 GLY A CA 1
ATOM 1306 C C . GLY A 1 173 ? 10.797 -7.601 -9.456 1.00 96.88 173 GLY A C 1
ATOM 1307 O O . GLY A 1 173 ? 9.809 -7.911 -8.792 1.00 96.88 173 GLY A O 1
ATOM 1308 N N . PHE A 1 174 ? 11.370 -6.402 -9.344 1.00 97.06 174 PHE A N 1
ATOM 1309 C CA . PHE A 1 174 ? 10.910 -5.407 -8.374 1.00 97.06 174 PHE A CA 1
ATOM 1310 C C . PHE A 1 174 ? 9.480 -4.929 -8.636 1.00 97.06 174 PHE A C 1
ATOM 1312 O O . PHE A 1 174 ? 8.761 -4.664 -7.679 1.00 97.06 174 PHE A O 1
ATOM 1319 N N . LEU A 1 175 ? 9.026 -4.884 -9.892 1.00 96.94 175 LEU A N 1
ATOM 1320 C CA . LEU A 1 175 ? 7.635 -4.573 -10.232 1.00 96.94 175 LEU A CA 1
ATOM 1321 C C . LEU A 1 175 ? 6.662 -5.653 -9.719 1.00 96.94 175 LEU A C 1
ATOM 1323 O O . LEU A 1 175 ? 5.611 -5.333 -9.150 1.00 96.94 175 LEU A O 1
ATOM 1327 N N . SER A 1 176 ? 7.047 -6.929 -9.845 1.00 97.50 176 SER A N 1
ATOM 1328 C CA . SER A 1 176 ? 6.289 -8.060 -9.293 1.00 97.50 176 SER A CA 1
ATOM 1329 C C . SER A 1 176 ? 6.281 -8.031 -7.767 1.00 97.50 176 SER A C 1
ATOM 1331 O O . SER A 1 176 ? 5.219 -8.173 -7.163 1.00 97.50 176 SER A O 1
ATOM 1333 N N . LEU A 1 177 ? 7.439 -7.785 -7.141 1.00 97.50 177 LEU A N 1
ATOM 1334 C CA . LEU A 1 177 ? 7.541 -7.678 -5.688 1.00 97.50 177 LEU A CA 1
ATOM 1335 C C . LEU A 1 177 ? 6.707 -6.508 -5.170 1.00 97.50 177 LEU A C 1
ATOM 1337 O O . LEU A 1 177 ? 5.956 -6.688 -4.228 1.00 97.50 177 LEU A O 1
ATOM 1341 N N . PHE A 1 178 ? 6.750 -5.346 -5.822 1.00 97.44 178 PHE A N 1
ATOM 1342 C CA . PHE A 1 178 ? 5.960 -4.181 -5.429 1.00 97.44 178 PHE A CA 1
ATOM 1343 C C . PHE A 1 178 ? 4.456 -4.463 -5.441 1.00 97.44 178 PHE A C 1
ATOM 1345 O O . PHE A 1 178 ? 3.737 -4.093 -4.513 1.00 97.44 178 PHE A O 1
ATOM 1352 N N . THR A 1 179 ? 3.992 -5.174 -6.471 1.00 97.75 179 THR A N 1
ATOM 1353 C CA . THR A 1 179 ? 2.597 -5.611 -6.575 1.00 97.75 179 THR A CA 1
ATOM 1354 C C . THR A 1 179 ? 2.259 -6.634 -5.489 1.00 97.75 179 THR A C 1
ATOM 1356 O O . THR A 1 179 ? 1.220 -6.511 -4.848 1.00 97.75 179 THR A O 1
ATOM 1359 N N . ALA A 1 180 ? 3.146 -7.600 -5.224 1.00 98.06 180 ALA A N 1
ATOM 1360 C CA . ALA A 1 180 ? 2.977 -8.567 -4.139 1.00 98.06 180 ALA A CA 1
ATOM 1361 C C . ALA A 1 180 ? 2.858 -7.876 -2.772 1.00 98.06 180 ALA A C 1
ATOM 1363 O O . ALA A 1 180 ? 1.949 -8.192 -2.009 1.00 98.06 180 ALA A O 1
ATOM 1364 N N . SER A 1 181 ? 3.724 -6.897 -2.498 1.00 97.44 181 SER A N 1
ATOM 1365 C CA . SER A 1 181 ? 3.725 -6.095 -1.271 1.00 97.44 181 SER A CA 1
ATOM 1366 C C . SER A 1 181 ? 2.414 -5.353 -1.076 1.00 97.44 181 SER A C 1
ATOM 1368 O O . SER A 1 181 ? 1.839 -5.410 0.005 1.00 97.44 181 SER A O 1
ATOM 1370 N N . MET A 1 182 ? 1.919 -4.684 -2.123 1.00 97.12 182 MET A N 1
ATOM 1371 C CA . MET A 1 182 ? 0.663 -3.943 -2.034 1.00 97.12 182 MET A CA 1
ATOM 1372 C C . MET A 1 182 ? -0.532 -4.881 -1.826 1.00 97.12 182 MET A C 1
ATOM 1374 O O . MET A 1 182 ? -1.401 -4.598 -1.009 1.00 97.12 182 MET A O 1
ATOM 1378 N N . LEU A 1 183 ? -0.578 -6.020 -2.521 1.00 97.62 183 LEU A N 1
ATOM 1379 C CA . LEU A 1 183 ? -1.650 -7.006 -2.346 1.00 97.62 183 LEU A CA 1
ATOM 1380 C C . LEU A 1 183 ? -1.614 -7.644 -0.950 1.00 97.62 183 LEU A C 1
ATOM 1382 O O . LEU A 1 183 ? -2.660 -7.854 -0.342 1.00 97.62 183 LEU A O 1
ATOM 1386 N N . MET A 1 184 ? -0.414 -7.913 -0.427 1.00 96.75 184 MET A N 1
ATOM 1387 C CA . MET A 1 184 ? -0.211 -8.400 0.936 1.00 96.75 184 MET A CA 1
ATOM 1388 C C . MET A 1 184 ? -0.676 -7.366 1.962 1.00 96.75 184 MET A C 1
ATOM 1390 O O . MET A 1 184 ? -1.397 -7.741 2.878 1.00 96.75 184 MET A O 1
ATOM 1394 N N . PHE A 1 185 ? -0.344 -6.086 1.755 1.00 97.19 185 PHE A N 1
ATOM 1395 C CA . PHE A 1 185 ? -0.775 -4.954 2.578 1.00 97.19 185 PHE A CA 1
ATOM 1396 C C . PHE A 1 185 ? -2.302 -4.785 2.605 1.00 97.19 185 PHE A C 1
ATOM 1398 O O . PHE A 1 185 ? -2.894 -4.614 3.668 1.00 97.19 185 PHE A O 1
ATOM 1405 N N . VAL A 1 186 ? -2.961 -4.889 1.449 1.00 97.00 186 VAL A N 1
ATOM 1406 C CA . VAL A 1 186 ? -4.426 -4.794 1.356 1.00 97.00 186 VAL A CA 1
ATOM 1407 C C . VAL A 1 186 ? -5.112 -5.937 2.109 1.00 97.00 186 VAL A C 1
ATOM 1409 O O . VAL A 1 186 ? -6.136 -5.721 2.744 1.00 97.00 186 VAL A O 1
ATOM 1412 N N . LEU A 1 187 ? -4.540 -7.139 2.106 1.00 96.50 187 LEU A N 1
ATOM 1413 C CA . LEU A 1 187 ? -5.124 -8.302 2.778 1.00 96.50 187 LEU A CA 1
ATOM 1414 C C . LEU A 1 187 ? -4.869 -8.362 4.289 1.00 96.50 187 LEU A C 1
ATOM 1416 O O . LEU A 1 187 ? -5.269 -9.337 4.920 1.00 96.50 187 LEU A O 1
ATOM 1420 N N . THR A 1 188 ? -4.191 -7.376 4.870 1.00 95.19 188 THR A N 1
ATOM 1421 C CA . THR A 1 188 ? -3.755 -7.443 6.269 1.00 95.19 188 THR A CA 1
ATOM 1422 C C . THR A 1 188 ? -4.919 -7.558 7.243 1.00 95.19 188 THR A C 1
ATOM 1424 O O . THR A 1 188 ? -5.897 -6.822 7.175 1.00 95.19 188 THR A O 1
ATOM 1427 N N . GLU A 1 189 ? -4.796 -8.520 8.151 1.00 94.56 189 GLU A N 1
ATOM 1428 C CA . GLU A 1 189 ? -5.732 -8.742 9.256 1.00 94.56 189 GLU A CA 1
ATOM 1429 C C . GLU A 1 189 ? -5.251 -8.051 10.540 1.00 94.56 189 GLU A C 1
ATOM 1431 O O . GLU A 1 189 ? -6.050 -7.559 11.330 1.00 94.56 189 GLU A O 1
ATOM 1436 N N . ASN A 1 190 ? -3.935 -7.972 10.730 1.00 94.94 190 ASN A N 1
ATOM 1437 C CA . ASN A 1 190 ? -3.327 -7.414 11.927 1.00 94.94 190 ASN A CA 1
ATOM 1438 C C . ASN A 1 190 ? -2.339 -6.285 11.602 1.00 94.94 190 ASN A C 1
ATOM 1440 O O . ASN A 1 190 ? -1.787 -6.189 10.499 1.00 94.94 190 ASN A O 1
ATOM 1444 N N . THR A 1 191 ? -2.110 -5.421 12.588 1.00 95.44 191 THR A N 1
ATOM 1445 C CA . THR A 1 191 ? -1.281 -4.215 12.467 1.00 95.44 191 THR A CA 1
ATOM 1446 C C . THR A 1 191 ? 0.196 -4.527 12.223 1.00 95.44 191 THR A C 1
ATOM 1448 O O . THR A 1 191 ? 0.878 -3.769 11.534 1.00 95.44 191 THR A O 1
ATOM 1451 N N . LEU A 1 192 ? 0.703 -5.668 12.702 1.00 94.44 192 LEU A N 1
ATOM 1452 C CA . LEU A 1 192 ? 2.082 -6.087 12.446 1.00 94.44 192 LEU A CA 1
ATOM 1453 C C . LEU A 1 192 ? 2.293 -6.457 10.970 1.00 94.44 192 LEU A C 1
ATOM 1455 O O . LEU A 1 192 ? 3.253 -6.006 10.343 1.00 94.44 192 LEU A O 1
ATOM 1459 N N . GLN A 1 193 ? 1.376 -7.229 10.386 1.00 94.88 193 GLN A N 1
ATOM 1460 C CA . GLN A 1 193 ? 1.394 -7.556 8.961 1.00 94.88 193 GLN A CA 1
ATOM 1461 C C . GLN A 1 193 ? 1.225 -6.295 8.098 1.00 94.88 193 GLN A C 1
ATOM 1463 O O . GLN A 1 193 ? 1.862 -6.182 7.049 1.00 94.88 193 GLN A O 1
ATOM 1468 N N . LEU A 1 194 ? 0.431 -5.323 8.566 1.00 96.38 194 LEU A N 1
ATOM 1469 C CA . LEU A 1 194 ? 0.298 -3.992 7.964 1.00 96.38 194 LEU A CA 1
ATOM 1470 C C . LEU A 1 194 ? 1.637 -3.257 7.915 1.00 96.38 194 LEU A C 1
ATOM 1472 O O . LEU A 1 194 ? 2.017 -2.796 6.838 1.00 96.38 194 LEU A O 1
ATOM 1476 N N . ILE A 1 195 ? 2.393 -3.220 9.017 1.00 96.44 195 ILE A N 1
ATOM 1477 C CA . ILE A 1 195 ? 3.745 -2.638 9.039 1.00 96.44 195 ILE A CA 1
ATOM 1478 C C . ILE A 1 195 ? 4.647 -3.349 8.022 1.00 96.44 195 ILE A C 1
ATOM 1480 O O . ILE A 1 195 ? 5.289 -2.690 7.210 1.00 96.44 195 ILE A O 1
ATOM 1484 N N . VAL A 1 196 ? 4.660 -4.685 7.988 1.00 95.94 196 VAL A N 1
ATOM 1485 C CA . VAL A 1 196 ? 5.497 -5.437 7.033 1.00 95.94 196 VAL A CA 1
ATOM 1486 C C . VAL A 1 196 ? 5.150 -5.096 5.579 1.00 95.94 196 VAL A C 1
ATOM 1488 O O . VAL A 1 196 ? 6.049 -4.830 4.778 1.00 95.94 196 VAL A O 1
ATOM 1491 N N . GLY A 1 197 ? 3.863 -5.059 5.225 1.00 95.69 197 GLY A N 1
ATOM 1492 C CA . GLY A 1 197 ? 3.425 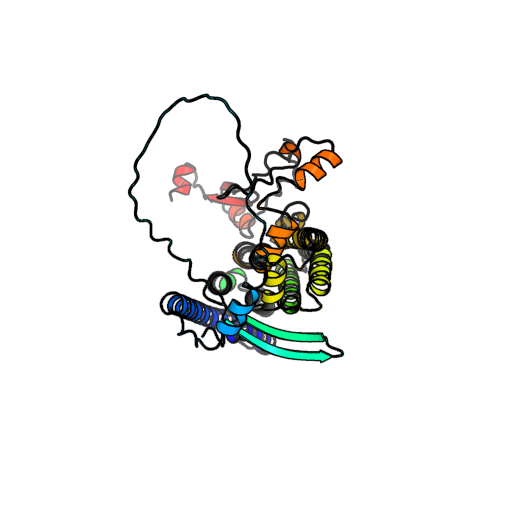-4.664 3.884 1.00 95.69 197 GLY A CA 1
ATOM 1493 C C . GLY A 1 197 ? 3.816 -3.221 3.548 1.00 95.69 197 GLY A C 1
ATOM 1494 O O . GLY A 1 197 ? 4.322 -2.944 2.459 1.00 95.69 197 GLY A O 1
ATOM 1495 N N . TRP A 1 198 ? 3.657 -2.311 4.507 1.00 96.19 198 TRP A N 1
ATOM 1496 C CA . TRP A 1 198 ? 4.001 -0.895 4.384 1.00 96.19 198 TRP A CA 1
ATOM 1497 C C . TRP A 1 198 ? 5.493 -0.669 4.092 1.00 96.19 198 TRP A C 1
ATOM 1499 O O . TRP A 1 198 ? 5.862 0.085 3.176 1.00 96.19 198 TRP A O 1
ATOM 1509 N N . GLU A 1 199 ? 6.352 -1.369 4.834 1.00 96.00 199 GLU A N 1
ATOM 1510 C CA . GLU A 1 199 ? 7.802 -1.403 4.651 1.00 96.00 199 GLU A CA 1
ATOM 1511 C C . GLU A 1 199 ? 8.181 -1.941 3.275 1.00 96.00 199 GLU A C 1
ATOM 1513 O O . GLU A 1 199 ? 8.947 -1.316 2.538 1.00 96.00 199 GLU A O 1
ATOM 1518 N N . LEU A 1 200 ? 7.596 -3.075 2.889 1.00 95.81 200 LEU A N 1
ATOM 1519 C CA . LEU A 1 200 ? 7.937 -3.752 1.646 1.00 95.81 200 LEU A CA 1
ATOM 1520 C C . LEU A 1 200 ? 7.531 -2.922 0.418 1.00 95.81 200 LEU A C 1
ATOM 1522 O O . LEU A 1 200 ? 8.290 -2.842 -0.551 1.00 95.81 200 LEU A O 1
ATOM 1526 N N . VAL A 1 201 ? 6.391 -2.222 0.475 1.00 95.50 201 VAL A N 1
ATOM 1527 C CA . VAL A 1 201 ? 5.994 -1.215 -0.528 1.00 95.50 201 VAL A CA 1
ATOM 1528 C C . VAL A 1 201 ? 7.048 -0.100 -0.613 1.00 95.50 201 VAL A C 1
ATOM 1530 O O . VAL A 1 201 ? 7.436 0.300 -1.709 1.00 95.50 201 VAL A O 1
ATOM 1533 N N . GLY A 1 202 ? 7.565 0.381 0.522 1.00 93.44 202 GLY A N 1
ATOM 1534 C CA . GLY A 1 202 ? 8.602 1.423 0.560 1.00 93.44 202 GLY A CA 1
ATOM 1535 C C . GLY A 1 202 ? 9.927 0.963 -0.042 1.00 93.44 202 GLY A C 1
ATOM 1536 O O . GLY A 1 202 ? 10.481 1.638 -0.908 1.00 93.44 202 GLY A O 1
ATOM 1537 N N . LEU A 1 203 ? 10.391 -0.223 0.337 1.00 94.75 203 LEU A N 1
ATOM 1538 C CA . LEU A 1 203 ? 11.618 -0.816 -0.192 1.00 94.75 203 LEU A CA 1
ATOM 1539 C C . LEU A 1 203 ? 11.556 -1.000 -1.714 1.00 94.75 203 LEU A C 1
ATOM 1541 O O . LEU A 1 203 ? 12.491 -0.651 -2.434 1.00 94.75 203 LEU A O 1
ATOM 1545 N N . CYS A 1 204 ? 10.436 -1.515 -2.216 1.00 95.25 204 CYS A N 1
ATOM 1546 C CA . CYS A 1 204 ? 10.247 -1.704 -3.649 1.00 95.25 204 CYS A CA 1
ATOM 1547 C C . CYS A 1 204 ? 10.185 -0.369 -4.399 1.00 95.25 204 CYS A C 1
ATOM 1549 O O . CYS A 1 204 ? 10.780 -0.251 -5.468 1.00 95.25 204 CYS A O 1
ATOM 1551 N N . SER A 1 205 ? 9.521 0.651 -3.837 1.00 93.56 205 SER A N 1
ATOM 1552 C CA . SER A 1 205 ? 9.511 1.989 -4.442 1.00 93.56 205 SER A CA 1
ATOM 1553 C C . SER A 1 205 ? 10.915 2.587 -4.536 1.00 93.56 205 SER A C 1
ATOM 1555 O O . SER A 1 205 ? 11.256 3.152 -5.568 1.00 93.56 205 SER A O 1
ATOM 1557 N N . PHE A 1 206 ? 11.764 2.387 -3.523 1.00 94.50 206 PHE A N 1
ATOM 1558 C CA . PHE A 1 206 ? 13.153 2.840 -3.553 1.00 94.50 206 PHE A CA 1
ATOM 1559 C C . PHE A 1 206 ? 13.926 2.194 -4.711 1.00 94.50 206 PHE A C 1
ATOM 1561 O O . PHE A 1 206 ? 14.559 2.897 -5.499 1.00 94.50 206 PHE A O 1
ATOM 1568 N N . ALA A 1 207 ? 13.809 0.871 -4.864 1.00 94.88 207 ALA A N 1
ATOM 1569 C CA . ALA A 1 207 ? 14.461 0.139 -5.948 1.00 94.88 207 ALA A CA 1
ATOM 1570 C C . ALA A 1 207 ? 13.964 0.565 -7.343 1.00 94.88 207 ALA A C 1
ATOM 1572 O O . ALA A 1 207 ? 14.755 0.639 -8.282 1.00 94.88 207 ALA A O 1
ATOM 1573 N N . LEU A 1 208 ? 12.666 0.859 -7.485 1.00 94.69 208 LEU A N 1
ATOM 1574 C CA . LEU A 1 208 ? 12.063 1.237 -8.764 1.00 94.69 208 LEU A CA 1
ATOM 1575 C C . LEU A 1 208 ? 12.297 2.713 -9.137 1.00 94.69 208 LEU A C 1
ATOM 1577 O O . LEU A 1 208 ? 12.515 3.005 -10.312 1.00 94.69 208 LEU A O 1
ATOM 1581 N N . ILE A 1 209 ? 12.295 3.638 -8.169 1.00 93.00 209 ILE A N 1
ATOM 1582 C CA . ILE A 1 209 ? 12.669 5.049 -8.390 1.00 93.00 209 ILE A CA 1
ATOM 1583 C C . ILE A 1 209 ? 14.154 5.125 -8.769 1.00 93.00 209 ILE A C 1
ATOM 1585 O O . ILE A 1 209 ? 14.518 5.771 -9.748 1.00 93.00 209 ILE A O 1
ATOM 1589 N N . GLY A 1 210 ? 15.007 4.398 -8.042 1.00 93.62 210 GLY A N 1
ATOM 1590 C CA . GLY A 1 210 ? 16.447 4.319 -8.284 1.00 93.62 210 GLY A CA 1
ATOM 1591 C C . GLY A 1 210 ? 16.860 3.370 -9.414 1.00 93.62 210 GLY A C 1
ATOM 1592 O O . GLY A 1 210 ? 18.013 2.947 -9.453 1.00 93.62 210 GLY A O 1
ATOM 1593 N N . HIS A 1 211 ? 15.961 2.992 -10.331 1.00 94.12 211 HIS A N 1
ATOM 1594 C CA . HIS A 1 211 ? 16.258 1.997 -11.377 1.00 94.12 211 HIS A CA 1
ATOM 1595 C C . HIS A 1 211 ? 17.488 2.380 -12.227 1.00 94.12 211 HIS A C 1
ATOM 1597 O O . HIS A 1 211 ? 18.384 1.562 -12.471 1.00 94.12 211 HIS A O 1
ATOM 1603 N N . TRP A 1 212 ? 17.590 3.658 -12.602 1.00 92.88 212 TRP A N 1
ATOM 1604 C CA . TRP A 1 212 ? 18.749 4.237 -13.290 1.00 92.88 212 TRP A CA 1
ATOM 1605 C C . TRP A 1 212 ? 19.730 4.904 -12.313 1.00 92.88 212 TRP A C 1
ATOM 1607 O O . TRP A 1 212 ? 20.083 6.069 -12.474 1.00 92.88 212 TRP A O 1
ATOM 1617 N N . TRP A 1 213 ? 20.178 4.151 -11.306 1.00 90.06 213 TRP A N 1
ATOM 1618 C CA . TRP A 1 213 ? 21.075 4.607 -10.230 1.00 90.06 213 TRP A CA 1
ATOM 1619 C C . TRP A 1 213 ? 22.456 5.125 -10.673 1.00 90.06 213 TRP A C 1
ATOM 1621 O O . TRP A 1 213 ? 23.141 5.779 -9.887 1.00 90.06 213 TRP A O 1
ATOM 1631 N N . GLU A 1 214 ? 22.890 4.833 -11.903 1.00 88.69 214 GLU A N 1
ATOM 1632 C CA . GLU A 1 214 ? 24.153 5.358 -12.458 1.00 88.69 214 GLU A CA 1
ATOM 1633 C C . GLU A 1 214 ? 24.125 6.885 -12.577 1.00 88.69 214 GLU A C 1
ATOM 1635 O O . GLU A 1 214 ? 25.146 7.544 -12.390 1.00 88.69 214 GLU A O 1
ATOM 1640 N N . GLU A 1 215 ? 22.938 7.441 -12.821 1.00 88.50 215 GLU A N 1
ATOM 1641 C CA . GLU A 1 215 ? 22.711 8.875 -12.794 1.00 88.50 215 GLU A CA 1
ATOM 1642 C C . GLU A 1 215 ? 22.542 9.317 -11.342 1.00 88.50 215 GLU A C 1
ATOM 1644 O O . GLU A 1 215 ? 21.548 9.001 -10.679 1.00 88.50 215 GLU A O 1
ATOM 1649 N N . LYS A 1 216 ? 23.518 10.078 -10.840 1.00 89.88 216 LYS A N 1
ATOM 1650 C CA . LYS A 1 216 ? 23.503 10.591 -9.465 1.00 89.88 216 LYS A CA 1
ATOM 1651 C C . LYS A 1 216 ? 22.178 11.279 -9.080 1.00 89.88 216 LYS A C 1
ATOM 1653 O O . LYS A 1 216 ? 21.671 10.950 -8.009 1.00 89.88 216 LYS A O 1
ATOM 1658 N N . PRO A 1 217 ? 21.562 12.133 -9.926 1.00 86.75 217 PRO A N 1
ATOM 1659 C CA . PRO A 1 217 ? 20.272 12.744 -9.599 1.00 86.75 217 PRO A CA 1
ATOM 1660 C C . PRO A 1 217 ? 19.156 11.729 -9.303 1.00 86.75 217 PRO A C 1
ATOM 1662 O O . PRO A 1 217 ? 18.334 11.967 -8.422 1.00 86.75 217 PRO A O 1
ATOM 1665 N N . ASN A 1 218 ? 19.141 10.577 -9.983 1.00 86.56 218 ASN A N 1
ATOM 1666 C CA . ASN A 1 218 ? 18.126 9.541 -9.771 1.00 86.56 218 ASN A CA 1
ATOM 1667 C C . ASN A 1 218 ? 18.343 8.806 -8.443 1.00 86.56 218 ASN A C 1
ATOM 1669 O O . ASN A 1 218 ? 17.386 8.500 -7.732 1.00 86.56 218 ASN A O 1
ATOM 1673 N N . SER A 1 219 ? 19.604 8.555 -8.090 1.00 91.00 219 SER A N 1
ATOM 1674 C CA . SER A 1 219 ? 19.973 7.979 -6.793 1.00 91.00 219 SER A CA 1
ATOM 1675 C C . SER A 1 219 ? 19.643 8.923 -5.634 1.00 91.00 219 SER A C 1
ATOM 1677 O O . SER A 1 219 ? 19.079 8.484 -4.631 1.00 91.00 219 SER A O 1
ATOM 1679 N N . ASP A 1 220 ? 19.926 10.220 -5.787 1.00 91.56 220 ASP A N 1
ATOM 1680 C CA . ASP A 1 220 ? 19.600 11.242 -4.787 1.00 91.56 220 ASP A CA 1
ATOM 1681 C C . ASP A 1 220 ? 18.074 11.358 -4.598 1.00 91.56 220 ASP A C 1
ATOM 1683 O O . ASP A 1 220 ? 17.590 11.419 -3.464 1.00 91.56 220 ASP A O 1
ATOM 1687 N N . ALA A 1 221 ? 17.298 11.294 -5.687 1.00 87.88 221 ALA A N 1
ATOM 1688 C CA . ALA A 1 221 ? 15.835 11.274 -5.644 1.00 87.88 221 ALA A CA 1
ATOM 1689 C C . ALA A 1 221 ? 15.279 10.028 -4.932 1.00 87.88 221 ALA A C 1
ATOM 1691 O O . ALA A 1 221 ? 14.404 10.145 -4.069 1.00 87.88 221 ALA A O 1
ATOM 1692 N N . ALA A 1 222 ? 15.806 8.839 -5.244 1.00 91.75 222 ALA A N 1
ATOM 1693 C CA . ALA A 1 222 ? 15.417 7.599 -4.577 1.00 91.75 222 ALA A CA 1
ATOM 1694 C C . ALA A 1 222 ? 15.725 7.654 -3.073 1.00 91.75 222 ALA A C 1
ATOM 1696 O O . ALA A 1 222 ? 14.878 7.297 -2.252 1.00 91.75 222 ALA A O 1
ATOM 1697 N N . LEU A 1 223 ? 16.908 8.150 -2.697 1.00 94.38 223 LEU A N 1
ATOM 1698 C CA . LEU A 1 223 ? 17.307 8.286 -1.298 1.00 94.38 223 LEU A CA 1
ATOM 1699 C C . LEU A 1 223 ? 16.428 9.294 -0.554 1.00 94.38 223 LEU A C 1
ATOM 1701 O O . LEU A 1 223 ? 15.976 8.999 0.552 1.00 94.38 223 LEU A O 1
ATOM 1705 N N . LYS A 1 224 ? 16.133 10.450 -1.162 1.00 91.50 224 LYS A N 1
ATOM 1706 C CA . LYS A 1 224 ? 15.201 11.433 -0.600 1.00 91.50 224 LYS A CA 1
ATOM 1707 C C . LYS A 1 224 ? 13.829 10.803 -0.363 1.00 91.50 224 LYS A C 1
ATOM 1709 O O . LYS A 1 224 ? 13.302 10.913 0.738 1.00 91.50 224 LYS A O 1
ATOM 1714 N N . ALA A 1 225 ? 13.291 10.077 -1.344 1.00 90.06 225 ALA A N 1
ATOM 1715 C CA . ALA A 1 225 ? 12.032 9.353 -1.189 1.00 90.06 225 ALA A CA 1
ATOM 1716 C C . ALA A 1 225 ? 12.072 8.334 -0.056 1.00 90.06 225 ALA A C 1
ATOM 1718 O O . ALA A 1 225 ? 11.179 8.330 0.791 1.00 90.06 225 ALA A O 1
ATOM 1719 N N . PHE A 1 226 ? 13.113 7.513 0.015 1.00 94.00 226 PHE A N 1
ATOM 1720 C CA . PHE A 1 226 ? 13.239 6.527 1.078 1.00 94.00 226 PHE A CA 1
ATOM 1721 C C . PHE A 1 226 ? 13.310 7.186 2.461 1.00 94.00 226 PHE A C 1
ATOM 1723 O O . PHE A 1 226 ? 12.523 6.840 3.339 1.00 94.00 226 PHE A O 1
ATOM 1730 N N . LEU A 1 227 ? 14.186 8.177 2.645 1.00 94.06 227 LEU A N 1
ATOM 1731 C CA . LEU A 1 227 ? 14.387 8.845 3.932 1.00 94.06 227 LEU A CA 1
ATOM 1732 C C . LEU A 1 227 ? 13.161 9.646 4.382 1.00 94.06 227 LEU A C 1
ATOM 1734 O O . LEU A 1 227 ? 12.786 9.565 5.549 1.00 94.06 227 LEU A O 1
ATOM 1738 N N . THR A 1 228 ? 12.497 10.382 3.486 1.00 91.50 228 THR A N 1
ATOM 1739 C CA . THR A 1 228 ? 11.278 11.122 3.848 1.00 91.50 228 THR A CA 1
ATOM 1740 C C . THR A 1 228 ? 10.150 10.177 4.262 1.00 91.50 228 THR A C 1
ATOM 1742 O O . THR A 1 228 ? 9.446 10.463 5.230 1.00 91.50 228 THR A O 1
ATOM 1745 N N . ASN A 1 229 ? 10.013 9.026 3.595 1.00 93.06 229 ASN A N 1
ATOM 1746 C CA . ASN A 1 229 ? 9.063 7.998 4.016 1.00 93.06 229 ASN A CA 1
ATOM 1747 C C . ASN A 1 229 ? 9.433 7.422 5.386 1.00 93.06 229 ASN A C 1
ATOM 1749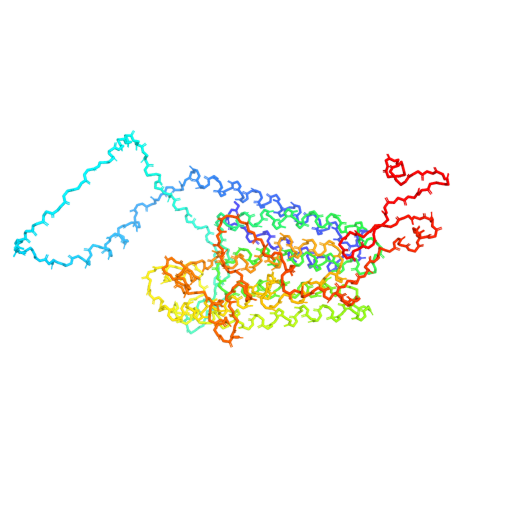 O O . ASN A 1 229 ? 8.590 7.452 6.279 1.00 93.06 229 ASN A O 1
ATOM 1753 N N . ARG A 1 230 ? 10.709 7.056 5.596 1.00 95.25 230 ARG A N 1
ATOM 1754 C CA . ARG A 1 230 ? 11.217 6.554 6.886 1.00 95.25 230 ARG A CA 1
ATOM 1755 C C . ARG A 1 230 ? 10.888 7.464 8.062 1.00 95.25 230 ARG A C 1
ATOM 1757 O O . ARG A 1 230 ? 10.562 6.961 9.129 1.00 95.25 230 ARG A O 1
ATOM 1764 N N . VAL A 1 231 ? 10.971 8.782 7.881 1.00 93.75 231 VAL A N 1
ATOM 1765 C CA . VAL A 1 231 ? 10.618 9.745 8.935 1.00 93.75 231 VAL A CA 1
ATOM 1766 C C . VAL A 1 231 ? 9.143 9.627 9.327 1.00 93.75 231 VAL A C 1
ATOM 1768 O O . VAL A 1 231 ? 8.844 9.585 10.516 1.00 93.75 231 VAL A O 1
ATOM 1771 N N . GLY A 1 232 ? 8.221 9.523 8.365 1.00 93.12 232 GLY A N 1
ATOM 1772 C CA . GLY A 1 232 ? 6.804 9.289 8.679 1.00 93.12 232 GLY A CA 1
ATOM 1773 C C . GLY A 1 232 ? 6.538 7.890 9.242 1.00 93.12 232 GLY A C 1
ATOM 1774 O O . GLY A 1 232 ? 5.664 7.718 10.088 1.00 93.12 232 GLY A O 1
ATOM 1775 N N . ASP A 1 233 ? 7.343 6.902 8.856 1.00 95.56 233 ASP A N 1
ATOM 1776 C CA . ASP A 1 233 ? 7.218 5.524 9.341 1.00 95.56 233 ASP A CA 1
ATOM 1777 C C . ASP A 1 233 ? 7.576 5.398 10.833 1.00 95.56 233 ASP A C 1
ATOM 1779 O O . ASP A 1 233 ? 7.093 4.495 11.511 1.00 95.56 233 ASP A O 1
ATOM 1783 N N . VAL A 1 234 ? 8.326 6.352 11.399 1.00 96.50 234 VAL A N 1
ATOM 1784 C CA . VAL A 1 234 ? 8.476 6.468 12.860 1.00 96.50 234 VAL A CA 1
ATOM 1785 C C . VAL A 1 234 ? 7.120 6.705 13.526 1.00 96.50 234 VAL A C 1
ATOM 1787 O O . VAL A 1 234 ? 6.813 6.074 14.536 1.00 96.50 234 VAL A O 1
ATOM 1790 N N . GLY A 1 235 ? 6.277 7.565 12.953 1.00 95.69 235 GLY A N 1
ATOM 1791 C CA . GLY A 1 235 ? 4.928 7.786 13.464 1.00 95.69 235 GLY A CA 1
ATOM 1792 C C . GLY A 1 235 ? 3.999 6.596 13.251 1.00 95.69 235 GLY A C 1
ATOM 1793 O O . GLY A 1 235 ? 3.180 6.321 14.125 1.00 95.69 235 GLY A O 1
ATOM 1794 N N . LEU A 1 236 ? 4.178 5.827 12.168 1.00 96.56 236 LEU A N 1
ATOM 1795 C CA . LEU A 1 236 ? 3.497 4.536 12.007 1.00 96.56 236 LEU A CA 1
ATOM 1796 C C . LEU A 1 236 ? 3.803 3.626 13.199 1.00 96.56 236 LEU A C 1
ATOM 1798 O O . LEU A 1 236 ? 2.886 3.122 13.841 1.00 96.56 236 LEU A O 1
ATOM 1802 N N . LEU A 1 237 ? 5.088 3.446 13.517 1.00 97.19 237 LEU A N 1
ATOM 1803 C CA . LEU A 1 237 ? 5.520 2.578 14.610 1.00 97.19 237 LEU A CA 1
ATOM 1804 C C . LEU A 1 237 ? 4.979 3.060 15.957 1.00 97.19 237 LEU A C 1
ATOM 1806 O O . LEU A 1 237 ? 4.390 2.270 16.688 1.00 97.19 237 LEU A O 1
ATOM 1810 N N . VAL A 1 238 ? 5.121 4.350 16.275 1.00 97.75 238 VAL A N 1
ATOM 1811 C CA . VAL A 1 238 ? 4.620 4.909 17.542 1.00 97.75 238 VAL A CA 1
ATOM 1812 C C . VAL A 1 238 ? 3.098 4.781 17.648 1.00 97.75 238 VAL A C 1
ATOM 1814 O O . VAL A 1 238 ? 2.592 4.389 18.700 1.00 97.75 238 VAL A O 1
ATOM 1817 N N . GLY A 1 239 ? 2.363 5.050 16.566 1.00 97.38 239 GLY A N 1
ATOM 1818 C CA . GLY A 1 239 ? 0.907 4.924 16.538 1.00 97.38 239 GLY A CA 1
ATOM 1819 C C . GLY A 1 239 ? 0.444 3.482 16.745 1.00 97.38 239 GLY A C 1
ATOM 1820 O O . GLY A 1 239 ? -0.398 3.224 17.601 1.00 97.38 239 GLY A O 1
ATOM 1821 N N . MET A 1 240 ? 1.054 2.527 16.038 1.00 97.19 240 MET A N 1
ATOM 1822 C CA . MET A 1 240 ? 0.728 1.102 16.170 1.00 97.19 240 MET A CA 1
ATOM 1823 C C . MET A 1 240 ? 1.108 0.539 17.546 1.00 97.19 240 MET A C 1
ATOM 1825 O O . MET A 1 240 ? 0.347 -0.240 18.112 1.00 97.19 240 MET A O 1
ATOM 1829 N N . ILE A 1 241 ? 2.239 0.962 18.124 1.00 97.44 241 ILE A N 1
ATOM 1830 C CA . ILE A 1 241 ? 2.640 0.592 19.493 1.00 97.44 241 ILE A CA 1
ATOM 1831 C C . ILE A 1 241 ? 1.638 1.137 20.520 1.00 97.44 241 ILE A C 1
ATOM 1833 O O . ILE A 1 241 ? 1.242 0.420 21.438 1.00 97.44 241 ILE A O 1
ATOM 1837 N N . THR A 1 242 ? 1.202 2.389 20.357 1.00 97.50 242 THR A N 1
ATOM 1838 C CA . THR A 1 242 ? 0.197 3.008 21.237 1.00 97.50 242 THR A CA 1
ATOM 1839 C C . THR A 1 242 ? -1.111 2.216 21.208 1.00 97.50 242 THR A C 1
ATOM 1841 O O . THR A 1 242 ? -1.654 1.902 22.269 1.00 97.50 242 THR A O 1
ATOM 1844 N N . LEU A 1 243 ? -1.583 1.837 20.014 1.00 97.38 243 LEU A N 1
ATOM 1845 C CA . LEU A 1 243 ? -2.776 1.001 19.852 1.00 97.38 243 LEU A CA 1
ATOM 1846 C C . LEU A 1 243 ? -2.595 -0.381 20.475 1.00 97.38 243 LEU A C 1
ATOM 1848 O O . LEU A 1 243 ? -3.468 -0.811 21.216 1.00 97.38 243 LEU A O 1
ATOM 1852 N N . TYR A 1 244 ? -1.457 -1.038 20.246 1.00 95.94 244 TYR A N 1
ATOM 1853 C CA . TYR A 1 244 ? -1.171 -2.356 20.814 1.00 95.94 244 TYR A CA 1
ATOM 1854 C C . TYR A 1 244 ? -1.320 -2.366 22.339 1.00 95.94 244 TYR A C 1
ATOM 1856 O O . TYR A 1 244 ? -2.050 -3.189 22.887 1.00 95.94 244 TYR A O 1
ATOM 1864 N N . PHE A 1 245 ? -0.674 -1.426 23.037 1.00 95.69 245 PHE A N 1
ATOM 1865 C CA . PHE A 1 245 ? -0.749 -1.372 24.498 1.00 95.69 245 PHE A CA 1
ATOM 1866 C C . PHE A 1 245 ? -2.125 -0.946 25.008 1.00 95.69 245 PHE A C 1
ATOM 1868 O O . PHE A 1 245 ? -2.567 -1.441 26.042 1.00 95.69 245 PHE A O 1
ATOM 1875 N N . SER A 1 246 ? -2.809 -0.058 24.288 1.00 95.62 246 SER A N 1
ATOM 1876 C CA . SER A 1 246 ? -4.106 0.465 24.724 1.00 95.62 246 SER A CA 1
ATOM 1877 C C . SER A 1 246 ? -5.268 -0.482 24.405 1.00 95.62 246 SER A C 1
ATOM 1879 O O . SER A 1 246 ? -6.302 -0.404 25.053 1.00 95.62 246 SER A O 1
ATOM 1881 N N . ALA A 1 247 ? -5.085 -1.411 23.463 1.00 95.00 247 ALA A N 1
ATOM 1882 C CA . ALA A 1 247 ? -6.029 -2.472 23.116 1.00 95.00 247 ALA A CA 1
ATOM 1883 C C . ALA A 1 247 ? -5.743 -3.799 23.855 1.00 95.00 247 ALA A C 1
ATOM 1885 O O . ALA A 1 247 ? -6.128 -4.869 23.389 1.00 95.00 247 ALA A O 1
ATOM 1886 N N . GLY A 1 248 ? -5.014 -3.763 24.977 1.00 91.94 248 GLY A N 1
ATOM 1887 C CA . GLY A 1 248 ? -4.763 -4.955 25.797 1.00 91.94 248 GLY A CA 1
ATOM 1888 C C . GLY A 1 248 ? -3.747 -5.946 25.214 1.00 91.94 248 GLY A C 1
ATOM 1889 O O . GLY A 1 248 ? -3.767 -7.119 25.571 1.00 91.94 248 GLY A O 1
ATOM 1890 N N . GLY A 1 249 ? -2.847 -5.498 24.333 1.00 92.00 249 GLY A N 1
ATOM 1891 C CA . GLY A 1 249 ? -1.777 -6.329 23.770 1.00 92.00 249 GLY A CA 1
ATOM 1892 C C . GLY A 1 249 ? -2.184 -7.147 22.542 1.00 92.00 249 GLY A C 1
ATOM 1893 O O . GLY A 1 249 ? -1.594 -8.195 22.281 1.00 92.00 249 GLY A O 1
ATOM 1894 N N . THR A 1 250 ? -3.182 -6.691 21.781 1.00 92.19 250 THR A N 1
ATOM 1895 C CA . THR A 1 250 ? -3.598 -7.326 20.521 1.00 92.19 250 THR A CA 1
ATOM 1896 C C . THR A 1 250 ? -3.051 -6.594 19.296 1.00 92.19 250 THR A C 1
ATOM 1898 O O . THR A 1 250 ? -2.929 -5.368 19.279 1.00 92.19 250 THR A O 1
ATOM 1901 N N . PHE A 1 251 ? -2.743 -7.352 18.242 1.00 93.75 251 PHE A N 1
ATOM 1902 C CA . PHE A 1 251 ? -2.440 -6.808 16.915 1.00 93.75 251 PHE A CA 1
ATOM 1903 C C . PHE A 1 251 ? -3.651 -6.850 15.969 1.00 93.75 251 PHE A C 1
ATOM 1905 O O . PHE A 1 251 ? -3.566 -6.304 14.870 1.00 93.75 251 PHE A O 1
ATOM 1912 N N . ASP A 1 252 ? -4.756 -7.497 16.351 1.00 94.62 252 ASP A N 1
ATOM 1913 C CA . ASP A 1 252 ? -5.924 -7.674 15.481 1.00 94.62 252 ASP A CA 1
ATOM 1914 C C . ASP A 1 252 ? -6.654 -6.347 15.224 1.00 94.62 252 ASP A C 1
ATOM 1916 O O . ASP A 1 252 ? -7.092 -5.665 16.154 1.00 94.62 252 ASP A O 1
ATOM 1920 N N . ILE A 1 253 ? -6.808 -5.992 13.945 1.00 95.25 253 ILE A N 1
ATOM 1921 C CA . ILE A 1 253 ? -7.423 -4.724 13.531 1.00 95.25 253 ILE A CA 1
ATOM 1922 C C . ILE A 1 253 ? -8.906 -4.690 13.912 1.00 95.25 253 ILE A C 1
ATOM 1924 O O . ILE A 1 253 ? -9.402 -3.638 14.318 1.00 95.25 253 ILE A O 1
ATOM 1928 N N . THR A 1 254 ? -9.613 -5.823 13.814 1.00 93.19 254 THR A N 1
ATOM 1929 C CA . THR A 1 254 ? -11.047 -5.889 14.147 1.00 93.19 254 THR A CA 1
ATOM 1930 C C . THR A 1 254 ? -11.264 -5.578 15.620 1.00 93.19 254 THR A C 1
ATOM 1932 O O . THR A 1 254 ? -12.047 -4.695 15.951 1.00 93.19 254 THR A O 1
ATOM 1935 N N . THR A 1 255 ? -10.508 -6.241 16.494 1.00 94.62 255 THR A N 1
ATOM 1936 C CA . THR A 1 255 ? -10.557 -6.044 17.944 1.00 94.62 255 THR A CA 1
ATOM 1937 C C . THR A 1 255 ? -10.212 -4.605 18.317 1.00 94.62 255 THR A C 1
ATOM 1939 O O . THR A 1 255 ? -10.955 -3.983 19.069 1.00 94.62 255 THR A O 1
ATOM 1942 N N . ILE A 1 256 ? -9.141 -4.032 17.750 1.00 96.50 256 ILE A N 1
ATOM 1943 C CA . ILE A 1 256 ? -8.769 -2.625 17.991 1.00 96.50 256 ILE A CA 1
ATOM 1944 C C . ILE A 1 256 ? -9.921 -1.680 17.621 1.00 96.50 256 ILE A C 1
ATOM 1946 O O . ILE A 1 256 ? -10.242 -0.769 18.383 1.00 96.50 256 ILE A O 1
ATOM 1950 N N . ASN A 1 257 ? -10.559 -1.899 16.470 1.00 95.19 257 ASN A N 1
ATOM 1951 C CA . ASN A 1 257 ? -11.681 -1.084 16.012 1.00 95.19 257 ASN A CA 1
ATOM 1952 C C . ASN A 1 257 ? -12.922 -1.237 16.903 1.00 95.19 257 ASN A C 1
ATOM 1954 O O . ASN A 1 257 ? -13.581 -0.240 17.194 1.00 95.19 257 ASN A O 1
ATOM 1958 N N . THR A 1 258 ? -13.231 -2.454 17.356 1.00 94.94 258 THR A N 1
ATOM 1959 C CA . THR A 1 258 ? -14.338 -2.712 18.287 1.00 94.94 258 THR A CA 1
ATOM 1960 C C . THR A 1 258 ? -14.108 -2.008 19.623 1.00 94.94 258 THR A C 1
ATOM 1962 O O . THR A 1 258 ? -14.994 -1.290 20.074 1.00 94.94 258 THR A O 1
ATOM 1965 N N . LEU A 1 259 ? -12.907 -2.121 20.202 1.00 96.31 259 LEU A N 1
ATOM 1966 C CA . LEU A 1 259 ? -12.544 -1.467 21.467 1.00 96.31 259 LEU A CA 1
ATOM 1967 C C . LEU A 1 259 ? -12.512 0.067 21.359 1.00 96.31 259 LEU A C 1
ATOM 1969 O O . LEU A 1 259 ? -12.840 0.777 22.310 1.00 96.31 259 LEU A O 1
ATOM 1973 N N . ALA A 1 260 ? -12.120 0.602 20.198 1.00 94.94 260 ALA A N 1
ATOM 1974 C CA . ALA A 1 260 ? -12.204 2.035 19.932 1.00 94.94 260 ALA A CA 1
ATOM 1975 C C . ALA A 1 260 ? -13.666 2.513 19.886 1.00 94.94 260 ALA A C 1
ATOM 1977 O O . ALA A 1 260 ? -13.967 3.586 20.399 1.00 94.94 260 ALA A O 1
ATOM 1978 N N . ASN A 1 261 ? -14.570 1.717 19.304 1.00 93.31 261 ASN A N 1
ATOM 1979 C CA . ASN A 1 261 ? -15.998 2.031 19.235 1.00 93.31 261 ASN A CA 1
ATOM 1980 C C . ASN A 1 261 ? -16.734 1.858 20.568 1.00 93.31 261 ASN A C 1
ATOM 1982 O O . ASN A 1 261 ? -17.635 2.645 20.843 1.00 93.31 261 ASN A O 1
ATOM 1986 N N . SER A 1 262 ? -16.362 0.871 21.390 1.00 93.44 262 SER A N 1
ATOM 1987 C CA . SER A 1 262 ? -16.961 0.657 22.717 1.00 93.44 262 SER A CA 1
ATOM 1988 C C . SER A 1 262 ? -16.507 1.686 23.759 1.00 93.44 262 SER A C 1
ATOM 1990 O O . SER A 1 262 ? -17.087 1.766 24.839 1.00 93.44 262 SER A O 1
ATOM 1992 N N . GLY A 1 263 ? -15.485 2.493 23.449 1.00 92.31 263 GLY A N 1
ATOM 1993 C CA . GLY A 1 263 ? -14.920 3.480 24.370 1.00 92.31 263 GLY A CA 1
ATOM 1994 C C . GLY A 1 263 ? -13.969 2.887 25.415 1.00 92.31 263 GLY A C 1
ATOM 1995 O O . GLY A 1 263 ? -13.556 3.594 26.333 1.00 92.31 263 GLY A O 1
ATOM 1996 N N . GLU A 1 264 ? -13.585 1.614 25.279 1.00 94.19 264 GLU A N 1
ATOM 1997 C CA . GLU A 1 264 ? -12.628 0.951 26.176 1.00 94.19 264 GLU A CA 1
ATOM 1998 C C . GLU A 1 264 ? -11.201 1.488 26.012 1.00 94.19 264 GLU A C 1
ATOM 2000 O O . GLU A 1 264 ? -10.418 1.515 26.965 1.00 94.19 264 GLU A O 1
ATOM 2005 N N . ILE A 1 265 ? -10.856 1.967 24.813 1.00 95.31 265 ILE A N 1
ATOM 2006 C CA . ILE A 1 265 ? -9.597 2.677 24.584 1.00 95.31 265 ILE A CA 1
ATOM 2007 C C . ILE A 1 265 ? -9.781 4.149 24.951 1.00 95.31 265 ILE A C 1
ATOM 2009 O O . ILE A 1 265 ? -10.602 4.853 24.365 1.00 95.31 265 ILE A O 1
ATOM 2013 N N . SER A 1 266 ? -8.955 4.647 25.877 1.00 94.50 266 SER A N 1
ATOM 2014 C CA . SER A 1 266 ? -9.001 6.056 26.283 1.00 94.50 266 SER A CA 1
ATOM 2015 C C . SER A 1 266 ? -8.863 7.010 25.087 1.00 94.50 266 SER A C 1
ATOM 2017 O O . SER A 1 266 ? -8.011 6.812 24.214 1.00 94.50 266 SER A O 1
ATOM 2019 N N . HIS A 1 267 ? -9.644 8.094 25.090 1.00 91.50 267 HIS A N 1
ATOM 2020 C CA . HIS A 1 267 ? -9.610 9.118 24.039 1.00 91.50 267 HIS A CA 1
ATOM 2021 C C . HIS A 1 267 ? -8.197 9.658 23.785 1.00 91.50 267 HIS A C 1
ATOM 2023 O O . HIS A 1 267 ? -7.758 9.715 22.639 1.00 91.50 267 HIS A O 1
ATOM 2029 N N . THR A 1 268 ? -7.441 9.963 24.844 1.00 91.00 268 THR A N 1
ATOM 2030 C CA . THR A 1 268 ? -6.063 10.464 24.730 1.00 91.00 268 THR A CA 1
ATOM 2031 C C . THR A 1 268 ? -5.157 9.493 23.973 1.00 91.00 268 THR A C 1
ATOM 2033 O O . THR A 1 268 ? -4.362 9.924 23.139 1.00 91.00 268 THR A O 1
ATOM 2036 N N . ALA A 1 269 ? -5.278 8.185 24.223 1.00 94.56 269 ALA A N 1
ATOM 2037 C CA . ALA A 1 269 ? -4.499 7.182 23.501 1.00 94.56 269 ALA A CA 1
ATOM 2038 C C . ALA A 1 269 ? -4.889 7.122 22.017 1.00 94.56 269 ALA A C 1
ATOM 2040 O O . ALA A 1 269 ? -4.006 7.085 21.160 1.00 94.56 269 ALA A O 1
ATOM 2041 N N . LEU A 1 270 ? -6.189 7.181 21.704 1.00 94.38 270 LEU A N 1
ATOM 2042 C CA . LEU A 1 270 ? -6.682 7.226 20.322 1.00 94.38 270 LEU A CA 1
ATOM 2043 C C . LEU A 1 270 ? -6.237 8.498 19.593 1.00 94.38 270 LEU A C 1
ATOM 2045 O O . LEU A 1 270 ? -5.864 8.426 18.422 1.00 94.38 270 LEU A O 1
ATOM 2049 N N . LEU A 1 271 ? -6.226 9.648 20.270 1.00 92.00 271 LEU A N 1
ATOM 2050 C CA . LEU A 1 271 ? -5.739 10.915 19.727 1.00 92.00 271 LEU A CA 1
ATOM 2051 C C . LEU A 1 271 ? -4.245 10.832 19.397 1.00 92.00 271 LEU A C 1
ATOM 2053 O O . LEU A 1 271 ? -3.847 11.133 18.272 1.00 92.00 271 LEU A O 1
ATOM 2057 N N . VAL A 1 272 ? -3.417 10.385 20.349 1.00 93.81 272 VAL A N 1
ATOM 2058 C CA . VAL A 1 272 ? -1.969 10.216 20.140 1.00 93.81 272 VAL A CA 1
ATOM 2059 C C . VAL A 1 272 ? -1.704 9.235 19.000 1.00 93.81 272 VAL A C 1
ATOM 2061 O O . VAL A 1 272 ? -0.945 9.557 18.085 1.00 93.81 272 VAL A O 1
ATOM 2064 N N . ALA A 1 273 ? -2.374 8.078 19.000 1.00 96.25 273 ALA A N 1
ATOM 2065 C CA . ALA A 1 273 ? -2.256 7.098 17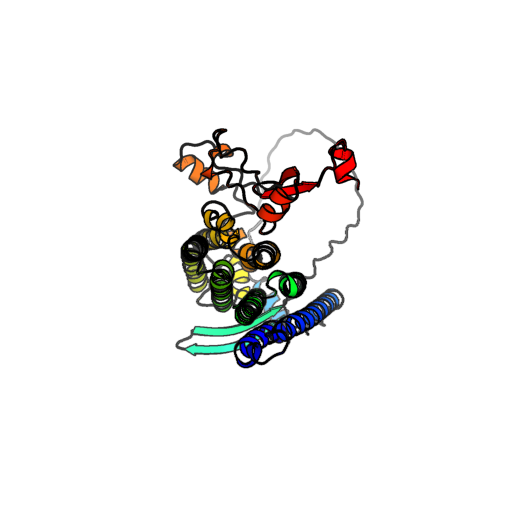.928 1.00 96.25 273 ALA A CA 1
ATOM 2066 C C . ALA A 1 273 ? -2.634 7.703 16.569 1.00 96.25 273 ALA A C 1
ATOM 2068 O O . ALA A 1 273 ? -1.857 7.607 15.623 1.00 96.25 273 ALA A O 1
ATOM 2069 N N . SER A 1 274 ? -3.773 8.392 16.481 1.00 93.56 274 SER A N 1
ATOM 2070 C CA . SER A 1 274 ? -4.255 9.024 15.248 1.00 93.56 274 SER A CA 1
ATOM 2071 C C . SER A 1 274 ? -3.277 10.066 14.709 1.00 93.56 274 SER A C 1
ATOM 2073 O O . SER A 1 274 ? -2.951 10.045 13.523 1.00 93.56 274 SER A O 1
ATOM 2075 N N . LEU A 1 275 ? -2.754 10.952 15.563 1.00 90.19 275 LEU A N 1
ATOM 2076 C CA . LEU A 1 275 ? -1.779 11.968 15.158 1.00 90.19 275 LEU A CA 1
ATOM 2077 C C . LEU A 1 275 ? -0.473 11.335 14.665 1.00 90.19 275 LEU A C 1
ATOM 2079 O O . LEU A 1 275 ? 0.051 11.735 13.625 1.00 90.19 275 LEU A O 1
ATOM 2083 N N . CYS A 1 276 ? 0.032 10.314 15.362 1.00 95.19 276 CYS A N 1
ATOM 2084 C CA . CYS A 1 276 ? 1.218 9.576 14.939 1.00 95.19 276 CYS A CA 1
ATOM 2085 C C . CYS A 1 276 ? 0.994 8.862 13.596 1.00 95.19 276 CYS A C 1
ATOM 2087 O O . CYS A 1 276 ? 1.812 9.007 12.685 1.00 95.19 276 CYS A O 1
ATOM 2089 N N . LEU A 1 277 ? -0.136 8.173 13.420 1.00 94.69 277 LEU A N 1
ATOM 2090 C CA . LEU A 1 277 ? -0.481 7.500 12.167 1.00 94.69 277 LEU A CA 1
ATOM 2091 C C . LEU A 1 277 ? -0.675 8.491 11.008 1.00 94.69 277 LEU A C 1
ATOM 2093 O O . LEU A 1 277 ? -0.255 8.193 9.891 1.00 94.69 277 LEU A O 1
ATOM 2097 N N . ILE A 1 278 ? -1.215 9.692 11.253 1.00 90.19 278 ILE A N 1
ATOM 2098 C CA . ILE A 1 278 ? -1.298 10.757 10.237 1.00 90.19 278 ILE A CA 1
ATOM 2099 C C . ILE A 1 278 ? 0.086 11.115 9.703 1.00 90.19 278 ILE A C 1
ATOM 2101 O O . ILE A 1 278 ? 0.221 11.335 8.504 1.00 90.19 278 ILE A O 1
ATOM 2105 N N . THR A 1 279 ? 1.137 11.136 10.529 1.00 90.31 279 THR A N 1
ATOM 2106 C CA . THR A 1 279 ? 2.487 11.430 10.012 1.00 90.31 279 THR A CA 1
ATOM 2107 C C . THR A 1 279 ? 2.983 10.387 9.007 1.00 90.31 279 THR A C 1
ATOM 2109 O O . THR A 1 279 ? 3.631 10.752 8.024 1.00 90.31 279 THR A O 1
ATOM 2112 N N . ALA A 1 280 ? 2.594 9.121 9.178 1.00 93.12 280 ALA A N 1
ATOM 2113 C CA . ALA A 1 280 ? 2.859 8.060 8.214 1.00 93.12 280 ALA A CA 1
ATOM 2114 C C . ALA A 1 280 ? 2.022 8.227 6.936 1.00 93.12 280 ALA A C 1
ATOM 2116 O O . ALA A 1 280 ? 2.527 8.080 5.823 1.00 93.12 280 ALA A O 1
ATOM 2117 N N . VAL A 1 281 ? 0.746 8.605 7.075 1.00 89.12 281 VAL A N 1
ATOM 2118 C CA . VAL A 1 281 ? -0.115 8.930 5.925 1.00 89.12 281 VAL A CA 1
ATOM 2119 C C . VAL A 1 281 ? 0.468 10.101 5.137 1.00 89.12 281 VAL A C 1
ATOM 2121 O O . VAL A 1 281 ? 0.542 10.017 3.910 1.00 89.12 281 VAL A O 1
ATOM 2124 N N . MET A 1 282 ? 0.939 11.147 5.825 1.00 84.25 282 MET A N 1
ATOM 2125 C CA . MET A 1 282 ? 1.538 12.324 5.204 1.00 84.25 282 MET A CA 1
ATOM 2126 C C . MET A 1 282 ? 2.773 11.966 4.379 1.00 84.25 282 MET A C 1
ATOM 2128 O O . MET A 1 282 ? 2.934 12.488 3.275 1.00 84.25 282 MET A O 1
ATOM 2132 N N . SER A 1 283 ? 3.629 11.068 4.877 1.00 88.12 283 SER A N 1
ATOM 2133 C CA . SER A 1 283 ? 4.821 10.641 4.146 1.00 88.12 283 SER A CA 1
ATOM 2134 C C . SER A 1 283 ? 4.470 9.770 2.935 1.00 88.12 283 SER A C 1
ATOM 2136 O O . SER A 1 283 ? 4.745 10.183 1.808 1.00 88.12 283 SER A O 1
ATOM 2138 N N . LYS A 1 284 ? 3.793 8.627 3.122 1.00 88.75 284 LYS A N 1
ATOM 2139 C CA . LYS A 1 284 ? 3.491 7.673 2.034 1.00 88.75 284 LYS A CA 1
ATOM 2140 C C . LYS A 1 284 ? 2.556 8.219 0.973 1.00 88.75 284 LYS A C 1
ATOM 2142 O O . LYS A 1 284 ? 2.742 7.929 -0.208 1.00 88.75 284 LYS A O 1
ATOM 2147 N N . SER A 1 285 ? 1.578 9.019 1.384 1.00 87.56 285 SER A N 1
ATOM 2148 C CA . SER A 1 285 ? 0.590 9.612 0.477 1.00 87.56 285 SER A CA 1
ATOM 2149 C C . SER A 1 285 ? 1.085 10.899 -0.175 1.00 87.56 285 SER A C 1
ATOM 2151 O O . SER A 1 285 ? 0.365 11.487 -0.977 1.00 87.56 285 SER A O 1
ATOM 2153 N N . GLY A 1 286 ? 2.307 11.341 0.149 1.00 81.44 286 GLY A N 1
ATOM 2154 C CA . GLY A 1 286 ? 2.890 12.560 -0.399 1.00 81.44 286 GLY A CA 1
ATOM 2155 C C . GLY A 1 286 ? 2.061 13.803 -0.071 1.00 81.44 286 GLY A C 1
ATOM 2156 O O . GLY A 1 286 ? 1.910 14.677 -0.922 1.00 81.44 286 GLY A O 1
ATOM 2157 N N . GLN A 1 287 ? 1.497 13.878 1.138 1.00 79.06 287 GLN A N 1
ATOM 2158 C CA . GLN A 1 287 ? 0.724 15.035 1.593 1.00 79.06 287 GLN A CA 1
ATOM 2159 C C . GLN A 1 287 ? 1.637 16.055 2.278 1.00 79.06 287 GLN A C 1
ATOM 2161 O O . GLN A 1 287 ? 2.738 15.745 2.743 1.00 79.06 287 GLN A O 1
ATOM 2166 N N . PHE A 1 288 ? 1.190 17.308 2.348 1.00 72.94 288 PHE A N 1
ATOM 2167 C CA . PHE A 1 288 ? 1.827 18.303 3.210 1.00 72.94 288 PHE A CA 1
ATOM 2168 C C . PHE A 1 288 ? 1.893 17.741 4.641 1.00 72.94 288 PHE A C 1
ATOM 2170 O O . PHE A 1 288 ? 0.895 17.224 5.117 1.00 72.94 288 PHE A O 1
ATOM 2177 N N . ILE A 1 289 ? 3.003 17.738 5.380 1.00 82.12 289 ILE A N 1
ATOM 2178 C CA . ILE A 1 289 ? 4.299 18.439 5.278 1.00 82.12 289 ILE A CA 1
ATOM 2179 C C . ILE A 1 289 ? 5.385 17.616 4.546 1.00 82.12 289 ILE A C 1
ATOM 2181 O O . ILE A 1 289 ? 6.363 18.172 4.048 1.00 82.12 289 ILE A O 1
ATOM 2185 N N . LEU A 1 290 ? 5.201 16.300 4.412 1.00 78.69 290 LEU A N 1
ATOM 2186 C CA . LEU A 1 290 ? 6.219 15.340 3.953 1.00 78.69 290 LEU A CA 1
ATOM 2187 C C . LEU A 1 290 ? 6.139 15.007 2.447 1.00 78.69 290 LEU A C 1
ATOM 2189 O O . LEU A 1 290 ? 6.733 14.038 1.995 1.00 78.69 290 LEU A O 1
ATOM 2193 N N . HIS A 1 291 ? 5.452 15.824 1.648 1.00 81.06 291 HIS A N 1
ATOM 2194 C CA . HIS A 1 291 ? 5.247 15.643 0.201 1.00 81.06 291 HIS A CA 1
ATOM 2195 C C . HIS A 1 291 ? 6.486 15.803 -0.695 1.00 81.06 291 HIS A C 1
ATOM 2197 O O . HIS A 1 291 ? 6.452 15.423 -1.864 1.00 81.06 291 HIS A O 1
ATOM 2203 N N . THR A 1 292 ? 7.575 16.392 -0.198 1.00 77.06 292 THR A N 1
ATOM 2204 C CA . THR A 1 292 ? 8.671 16.905 -1.045 1.00 77.06 292 THR A CA 1
ATOM 2205 C C . THR A 1 292 ? 9.450 15.836 -1.809 1.00 77.06 292 THR A C 1
ATOM 2207 O O . THR A 1 292 ? 10.209 16.180 -2.715 1.00 77.06 292 THR A O 1
ATOM 2210 N N . TRP A 1 293 ? 9.292 14.558 -1.469 1.00 84.00 293 TRP A N 1
ATOM 2211 C CA . TRP A 1 293 ? 9.882 13.456 -2.223 1.00 84.00 293 TRP A CA 1
ATOM 2212 C C . TRP A 1 293 ? 9.103 13.087 -3.489 1.00 84.00 293 TRP A C 1
ATOM 2214 O O . TRP A 1 293 ? 9.685 12.541 -4.425 1.00 84.00 293 TRP A O 1
ATOM 2224 N N . LEU A 1 294 ? 7.797 13.365 -3.522 1.00 79.81 294 LEU A N 1
ATOM 2225 C CA . LEU A 1 294 ? 6.893 12.897 -4.571 1.00 79.81 294 LEU A CA 1
ATOM 2226 C C . LEU A 1 294 ? 7.243 13.469 -5.960 1.00 79.81 294 LEU A C 1
ATOM 2228 O O . LEU A 1 294 ? 7.264 12.694 -6.916 1.00 79.81 294 LEU A O 1
ATOM 2232 N N . PRO A 1 295 ? 7.576 14.772 -6.110 1.00 79.44 295 PRO A N 1
ATOM 2233 C CA . PRO A 1 295 ? 7.986 15.319 -7.407 1.00 79.44 295 PRO A CA 1
ATOM 2234 C C . PRO A 1 295 ? 9.310 14.735 -7.922 1.00 79.44 295 PRO A C 1
ATOM 2236 O O . PRO A 1 295 ? 9.487 14.553 -9.129 1.00 79.44 295 PRO A O 1
ATOM 2239 N N . ASP A 1 296 ? 10.228 14.407 -7.012 1.00 75.00 296 ASP A N 1
ATOM 2240 C CA . ASP A 1 296 ? 11.549 13.871 -7.357 1.00 75.00 296 ASP A CA 1
ATOM 2241 C C . ASP A 1 296 ? 11.479 12.380 -7.706 1.00 75.00 296 ASP A C 1
ATOM 2243 O O . ASP A 1 296 ? 12.234 11.907 -8.553 1.00 75.00 296 ASP A O 1
ATOM 2247 N N . ALA A 1 297 ? 10.507 11.648 -7.151 1.00 77.06 297 ALA A N 1
ATOM 2248 C CA . ALA A 1 297 ? 10.240 10.249 -7.495 1.00 77.06 297 ALA A CA 1
ATOM 2249 C C . ALA A 1 297 ? 9.920 10.029 -8.989 1.00 77.06 297 ALA A C 1
ATOM 2251 O O . ALA A 1 297 ? 10.039 8.909 -9.488 1.00 77.06 297 ALA A O 1
ATOM 2252 N N . MET A 1 298 ? 9.602 11.098 -9.732 1.00 82.50 298 MET A N 1
ATOM 2253 C CA . MET A 1 298 ? 9.469 11.099 -11.197 1.00 82.50 298 MET A CA 1
ATOM 2254 C C . MET A 1 298 ? 10.797 10.880 -11.943 1.00 82.50 298 MET A C 1
ATOM 2256 O O . MET A 1 298 ? 10.824 10.952 -13.169 1.00 82.50 298 MET A O 1
ATOM 2260 N N . ALA A 1 299 ? 11.905 10.677 -11.226 1.00 76.12 299 ALA A N 1
ATOM 2261 C CA . ALA A 1 299 ? 13.166 10.181 -11.776 1.00 76.12 299 ALA A CA 1
ATOM 2262 C C . ALA A 1 299 ? 13.073 8.717 -12.250 1.00 76.12 299 ALA A C 1
ATOM 2264 O O . ALA A 1 299 ? 13.828 8.300 -13.129 1.00 76.12 299 ALA A O 1
ATOM 2265 N N . GLY A 1 300 ? 12.150 7.936 -11.675 1.00 83.56 300 GLY A N 1
ATOM 2266 C CA . GLY A 1 300 ? 11.917 6.554 -12.078 1.00 83.56 300 GLY A CA 1
ATOM 2267 C C . GLY A 1 300 ? 11.257 6.430 -13.462 1.00 83.56 300 GLY A C 1
ATOM 2268 O O . GLY A 1 300 ? 10.744 7.408 -14.011 1.00 83.56 300 GLY A O 1
ATOM 2269 N N . PRO A 1 301 ? 11.215 5.215 -14.040 1.00 89.06 301 PRO A N 1
ATOM 2270 C CA . PRO A 1 301 ? 10.492 4.965 -15.285 1.00 89.06 301 PRO A CA 1
ATOM 2271 C C . PRO A 1 301 ? 9.013 5.369 -15.167 1.00 89.06 301 PRO A C 1
ATOM 2273 O O . PRO A 1 301 ? 8.358 5.014 -14.190 1.00 89.06 301 PRO A O 1
ATOM 2276 N N . THR A 1 302 ? 8.436 6.018 -16.183 1.00 90.25 302 THR A N 1
ATOM 2277 C CA . THR A 1 302 ? 7.026 6.466 -16.168 1.00 90.25 302 THR A CA 1
ATOM 2278 C C . THR A 1 302 ? 6.000 5.393 -15.762 1.00 90.25 302 THR A C 1
ATOM 2280 O O . THR A 1 302 ? 5.083 5.728 -15.008 1.00 90.25 302 THR A O 1
ATOM 2283 N N . PRO A 1 303 ? 6.125 4.106 -16.165 1.00 87.69 303 PRO A N 1
ATOM 2284 C CA . PRO A 1 303 ? 5.203 3.074 -15.689 1.00 87.69 303 PRO A CA 1
ATOM 2285 C C . PRO A 1 303 ? 5.243 2.877 -14.160 1.00 87.69 303 PRO A C 1
ATOM 2287 O O . PRO A 1 303 ? 4.224 2.572 -13.544 1.00 87.69 303 PRO A O 1
ATOM 2290 N N . VAL A 1 304 ? 6.406 3.083 -13.529 1.00 88.31 304 VAL A N 1
ATOM 2291 C CA . VAL A 1 304 ? 6.564 3.018 -12.067 1.00 88.31 304 VAL A CA 1
ATOM 2292 C C . VAL A 1 304 ? 5.815 4.165 -11.409 1.00 88.31 304 VAL A C 1
ATOM 2294 O O . VAL A 1 304 ? 5.060 3.925 -10.471 1.00 88.31 304 VAL A O 1
ATOM 2297 N N . SER A 1 305 ? 5.977 5.390 -11.911 1.00 85.88 305 SER A N 1
ATOM 2298 C CA . SER A 1 305 ? 5.236 6.548 -11.406 1.00 85.88 305 SER A CA 1
ATOM 2299 C C . SER A 1 305 ? 3.727 6.308 -11.507 1.00 85.88 305 SER A C 1
ATOM 2301 O O . SER A 1 305 ? 3.012 6.496 -10.525 1.00 85.88 305 SER A O 1
ATOM 2303 N N . ALA A 1 306 ? 3.238 5.793 -12.642 1.00 86.75 306 ALA A N 1
ATOM 2304 C CA . ALA A 1 306 ? 1.825 5.442 -12.795 1.00 86.75 306 ALA A CA 1
ATOM 2305 C C . ALA A 1 306 ? 1.351 4.460 -11.707 1.00 86.75 306 ALA A C 1
ATOM 2307 O O . ALA A 1 306 ? 0.314 4.685 -11.088 1.00 86.75 306 ALA A O 1
ATOM 2308 N N . LEU A 1 307 ? 2.131 3.417 -11.408 1.00 89.81 307 LEU A N 1
ATOM 2309 C CA . LEU A 1 307 ? 1.786 2.444 -10.370 1.00 89.81 307 LEU A CA 1
ATOM 2310 C C . LEU A 1 307 ? 1.800 3.050 -8.955 1.00 89.81 307 LEU A C 1
ATOM 2312 O O . LEU A 1 307 ? 0.841 2.865 -8.204 1.00 89.81 307 LEU A O 1
ATOM 2316 N N . ILE A 1 308 ? 2.862 3.793 -8.615 1.00 86.88 308 ILE A N 1
ATOM 2317 C CA . ILE A 1 308 ? 3.062 4.450 -7.310 1.00 86.88 308 ILE A CA 1
ATOM 2318 C C . ILE A 1 308 ? 1.922 5.425 -7.000 1.00 86.88 308 ILE A C 1
ATOM 2320 O O . ILE A 1 308 ? 1.415 5.419 -5.876 1.00 86.88 308 ILE A O 1
ATOM 2324 N N . HIS A 1 309 ? 1.522 6.249 -7.974 1.00 80.50 309 HIS A N 1
ATOM 2325 C CA . HIS A 1 309 ? 0.552 7.328 -7.764 1.00 80.50 309 HIS A CA 1
ATOM 2326 C C . HIS A 1 309 ? -0.905 6.907 -7.955 1.00 80.50 309 HIS A C 1
ATOM 2328 O O . HIS A 1 309 ? -1.780 7.524 -7.358 1.00 80.50 309 HIS A O 1
ATOM 2334 N N . ALA A 1 310 ? -1.190 5.890 -8.773 1.00 75.94 310 ALA A N 1
ATOM 2335 C CA . ALA A 1 310 ? -2.574 5.521 -9.069 1.00 75.94 310 ALA A CA 1
ATOM 2336 C C . ALA A 1 310 ? -3.118 4.399 -8.177 1.00 75.94 310 ALA A C 1
ATOM 2338 O O . ALA A 1 310 ? -4.313 4.386 -7.896 1.00 75.94 310 ALA A O 1
ATOM 2339 N N . ALA A 1 311 ? -2.278 3.446 -7.752 1.00 80.62 311 ALA A N 1
ATOM 2340 C CA . ALA A 1 311 ? -2.784 2.196 -7.176 1.00 80.62 311 ALA A CA 1
ATOM 2341 C C . ALA A 1 311 ? -2.123 1.751 -5.875 1.00 80.62 311 ALA A C 1
ATOM 2343 O O . ALA A 1 311 ? -2.733 0.979 -5.139 1.00 80.62 311 ALA A O 1
ATOM 2344 N N . THR A 1 312 ? -0.879 2.156 -5.604 1.00 87.00 312 THR A N 1
ATOM 2345 C CA . THR A 1 312 ? -0.085 1.517 -4.545 1.00 87.00 312 THR A CA 1
ATOM 2346 C C . THR A 1 312 ? 0.303 2.477 -3.425 1.00 87.00 312 THR A C 1
ATOM 2348 O O . THR A 1 312 ? -0.435 2.633 -2.458 1.00 87.00 312 THR A O 1
ATOM 2351 N N . MET A 1 313 ? 1.468 3.112 -3.529 1.00 85.88 313 MET A N 1
ATOM 2352 C CA . MET A 1 313 ? 2.155 3.754 -2.412 1.00 85.88 313 MET A CA 1
ATOM 2353 C C . MET A 1 313 ? 1.356 4.906 -1.816 1.00 85.88 313 MET A C 1
ATOM 2355 O O . MET A 1 313 ? 1.210 4.961 -0.598 1.00 85.88 313 MET A O 1
ATOM 2359 N N . VAL A 1 314 ? 0.796 5.779 -2.660 1.00 86.75 314 VAL A N 1
ATOM 2360 C CA . VAL A 1 314 ? 0.008 6.909 -2.153 1.00 86.75 314 VAL A CA 1
ATOM 2361 C C . VAL A 1 314 ? -1.369 6.490 -1.640 1.00 86.75 314 VAL A C 1
ATOM 2363 O O . VAL A 1 314 ? -1.938 7.145 -0.774 1.00 86.75 314 VAL A O 1
ATOM 2366 N N . VAL A 1 315 ? -1.892 5.371 -2.144 1.00 90.06 315 VAL A N 1
ATOM 2367 C CA . VAL A 1 315 ? -3.185 4.820 -1.725 1.00 90.06 315 VAL A CA 1
ATOM 2368 C C . VAL A 1 315 ? -3.049 4.055 -0.408 1.00 90.06 315 VAL A C 1
ATOM 2370 O O . VAL A 1 315 ? -3.990 4.032 0.377 1.00 90.06 315 VAL A O 1
ATOM 2373 N N . ALA A 1 316 ? -1.876 3.483 -0.115 1.00 91.00 316 ALA A N 1
ATOM 2374 C CA . ALA A 1 316 ? -1.627 2.711 1.101 1.00 91.00 316 ALA A CA 1
ATOM 2375 C C . ALA A 1 316 ? -1.906 3.508 2.389 1.00 91.00 316 ALA A C 1
ATOM 2377 O O . ALA A 1 316 ? -2.507 2.971 3.320 1.00 91.00 316 ALA A O 1
ATOM 2378 N N . GLY A 1 317 ? -1.539 4.795 2.429 1.00 90.44 317 GLY A N 1
ATOM 2379 C CA . GLY A 1 317 ? -1.833 5.661 3.574 1.00 90.44 317 GLY A CA 1
ATOM 2380 C C . GLY A 1 317 ? -3.333 5.855 3.788 1.00 90.44 317 GLY A C 1
ATOM 2381 O O . GLY A 1 317 ? -3.831 5.652 4.892 1.00 90.44 317 GLY A O 1
ATOM 2382 N N . ILE A 1 318 ? -4.075 6.159 2.723 1.00 90.25 318 ILE A N 1
ATOM 2383 C CA . ILE A 1 318 ? -5.534 6.328 2.787 1.00 90.25 318 ILE A CA 1
ATOM 2384 C C . ILE A 1 318 ? -6.242 5.005 3.106 1.00 90.25 318 ILE A C 1
ATOM 2386 O O . ILE A 1 318 ? -7.198 4.986 3.877 1.00 90.25 318 ILE A O 1
ATOM 2390 N N . TYR A 1 319 ? -5.745 3.886 2.579 1.00 94.62 319 TYR A N 1
ATOM 2391 C CA . TYR A 1 319 ? -6.261 2.558 2.897 1.00 94.62 319 TYR A CA 1
ATOM 2392 C C . TYR A 1 319 ? -6.110 2.225 4.384 1.00 94.62 319 TYR A C 1
ATOM 2394 O O . TYR A 1 319 ? -7.051 1.725 4.994 1.00 94.62 319 TYR A O 1
ATOM 2402 N N . MET A 1 320 ? -4.962 2.547 4.991 1.00 95.75 320 MET A N 1
ATOM 2403 C CA . MET A 1 320 ? -4.763 2.392 6.435 1.00 95.75 320 MET A CA 1
ATOM 2404 C C . MET A 1 320 ? -5.758 3.242 7.235 1.00 95.75 320 MET A C 1
ATOM 2406 O O . MET A 1 320 ? -6.320 2.750 8.211 1.00 95.75 320 MET A O 1
ATOM 2410 N N . VAL A 1 321 ? -6.012 4.487 6.812 1.00 93.88 321 VAL A N 1
ATOM 2411 C CA . VAL A 1 321 ? -7.020 5.350 7.454 1.00 93.88 321 VAL A CA 1
ATOM 2412 C C . VAL A 1 321 ? -8.406 4.722 7.383 1.00 93.88 321 VAL A C 1
ATOM 2414 O O . VAL A 1 321 ? -9.097 4.666 8.393 1.00 93.88 321 VAL A O 1
ATOM 2417 N N . ALA A 1 322 ? -8.796 4.200 6.220 1.00 92.94 322 ALA A N 1
ATOM 2418 C CA . ALA A 1 322 ? -10.076 3.518 6.058 1.00 92.94 322 ALA A CA 1
ATOM 2419 C C . ALA A 1 322 ? -10.169 2.241 6.918 1.00 92.94 322 ALA A C 1
ATOM 2421 O O . ALA A 1 322 ? -11.208 1.966 7.509 1.00 92.94 322 ALA A O 1
ATOM 2422 N N . ARG A 1 323 ? -9.073 1.481 7.038 1.00 94.31 323 ARG A N 1
ATOM 2423 C CA . ARG A 1 323 ? -8.998 0.257 7.856 1.00 94.31 323 ARG A CA 1
ATOM 2424 C C . ARG A 1 323 ? -9.100 0.505 9.354 1.00 94.31 323 ARG A C 1
ATOM 2426 O O . ARG A 1 323 ? -9.686 -0.310 10.058 1.00 94.31 323 ARG A O 1
ATOM 2433 N N . LEU A 1 324 ? -8.529 1.606 9.826 1.00 95.50 324 LEU A N 1
ATOM 2434 C CA . LEU A 1 324 ? -8.524 2.015 11.231 1.00 95.50 324 LEU A CA 1
ATOM 2435 C C . LEU A 1 324 ? -9.477 3.192 11.466 1.00 95.50 324 LEU A C 1
ATOM 2437 O O . LEU A 1 324 ? -9.241 4.019 12.344 1.00 95.50 324 LEU A O 1
ATOM 2441 N N . TYR A 1 325 ? -10.541 3.307 10.666 1.00 93.06 325 TYR A N 1
ATOM 2442 C CA . TYR A 1 325 ? -11.414 4.479 10.693 1.00 93.06 325 TYR A CA 1
ATOM 2443 C C . TYR A 1 325 ? -11.989 4.789 12.086 1.00 93.06 325 TYR A C 1
ATOM 2445 O O . TYR A 1 325 ? -11.912 5.952 12.477 1.00 93.06 325 TYR A O 1
ATOM 2453 N N . PRO A 1 326 ? -12.457 3.805 12.887 1.00 92.38 326 PRO A N 1
ATOM 2454 C CA . PRO A 1 326 ? -12.867 4.044 14.275 1.00 92.38 326 PRO A CA 1
ATOM 2455 C C . PRO A 1 326 ? -11.803 4.726 15.144 1.00 92.38 326 PRO A C 1
ATOM 2457 O O . PRO A 1 326 ? -12.124 5.635 15.908 1.00 92.38 326 PRO A O 1
ATOM 2460 N N . VAL A 1 327 ? -10.527 4.352 14.990 1.00 94.19 327 VAL A N 1
ATOM 2461 C CA . VAL A 1 327 ? -9.414 4.973 15.727 1.00 94.19 327 VAL A CA 1
ATOM 2462 C C . VAL A 1 327 ? -9.323 6.464 15.408 1.00 94.19 327 VAL A C 1
ATOM 2464 O O . VAL A 1 327 ? -9.257 7.281 16.325 1.00 94.19 327 VAL A O 1
ATOM 2467 N N . PHE A 1 328 ? -9.372 6.824 14.121 1.00 91.06 328 PHE A N 1
ATOM 2468 C CA . PHE A 1 328 ? -9.332 8.223 13.685 1.00 91.06 328 PHE A CA 1
ATOM 2469 C C . PHE A 1 328 ? -10.596 8.987 14.070 1.00 91.06 328 PHE A C 1
ATOM 2471 O O . PHE A 1 328 ? -10.504 10.137 14.494 1.00 91.06 328 PHE A O 1
ATOM 2478 N N . TRP A 1 329 ? -11.764 8.357 13.934 1.00 86.75 329 TRP A N 1
ATOM 2479 C CA . TRP A 1 329 ? -13.055 8.954 14.252 1.00 86.75 329 TRP A CA 1
ATOM 2480 C C . TRP A 1 329 ? -13.119 9.406 15.707 1.00 86.75 329 TRP A C 1
ATOM 2482 O O . TRP A 1 329 ? -13.392 10.575 15.974 1.00 86.75 329 TRP A O 1
ATOM 2492 N N . HIS A 1 330 ? -12.808 8.505 16.638 1.00 88.69 330 HIS A N 1
ATOM 2493 C CA . HIS A 1 330 ? -12.863 8.796 18.068 1.00 88.69 330 HIS A CA 1
ATOM 2494 C C . HIS A 1 330 ? -11.658 9.610 18.534 1.00 88.69 330 HIS A C 1
ATOM 2496 O O . HIS A 1 330 ? -11.828 10.596 19.251 1.00 88.69 330 HIS A O 1
ATOM 2502 N N . GLY A 1 331 ? -10.455 9.265 18.066 1.00 88.75 331 GLY A N 1
ATOM 2503 C CA . GLY A 1 331 ? -9.217 9.944 18.445 1.00 88.75 331 GLY A CA 1
ATOM 2504 C C . GLY A 1 331 ? -9.177 11.410 18.029 1.00 88.75 331 GLY A C 1
ATOM 2505 O O . GLY A 1 331 ? -8.827 12.266 18.833 1.00 88.75 331 GLY A O 1
ATOM 2506 N N . LEU A 1 332 ? -9.579 11.725 16.795 1.00 85.56 332 LEU A N 1
ATOM 2507 C CA . LEU A 1 332 ? -9.696 13.113 16.323 1.00 85.56 332 LEU A CA 1
ATOM 2508 C C . LEU A 1 332 ? -11.069 13.723 16.629 1.00 85.56 332 LEU A C 1
ATOM 2510 O O . LEU A 1 332 ? -11.313 14.879 16.290 1.00 85.56 332 LEU A O 1
ATOM 2514 N N . SER A 1 333 ? -11.964 12.939 17.238 1.00 81.44 333 SER A N 1
ATOM 2515 C CA . SER A 1 333 ? -13.335 13.324 17.564 1.00 81.44 333 SER A CA 1
ATOM 2516 C C . SER A 1 333 ? -14.083 13.911 16.362 1.00 81.44 333 SER A C 1
ATOM 2518 O O . SER A 1 333 ? -14.752 14.929 16.476 1.00 81.44 333 SER A O 1
ATOM 2520 N N . ILE A 1 334 ? -13.979 13.268 15.196 1.00 79.06 334 ILE A N 1
ATOM 2521 C CA . ILE A 1 334 ? -14.461 13.786 13.902 1.00 79.06 334 ILE A CA 1
ATOM 2522 C C . ILE A 1 334 ? -15.960 14.138 13.933 1.00 79.06 334 ILE A C 1
ATOM 2524 O O . ILE A 1 334 ? -16.377 15.093 13.284 1.00 79.06 334 ILE A O 1
ATOM 2528 N N . GLY A 1 335 ? -16.767 13.398 14.700 1.00 69.25 335 GLY A N 1
ATOM 2529 C CA . GLY A 1 335 ? -18.209 13.639 14.814 1.00 69.25 335 GLY A CA 1
ATOM 2530 C C . GLY A 1 335 ? -18.613 14.825 15.699 1.00 69.25 335 GLY A C 1
ATOM 2531 O O . GLY A 1 335 ? -19.712 15.343 15.536 1.00 69.25 335 GLY A O 1
ATOM 2532 N N . SER A 1 336 ? -17.759 15.257 16.632 1.00 63.41 336 SER A N 1
ATOM 2533 C CA . SER A 1 336 ? -18.106 16.259 17.658 1.00 63.41 336 SER A CA 1
ATOM 2534 C C . SER A 1 336 ? -17.140 17.444 17.737 1.00 63.41 336 SER A C 1
ATOM 2536 O O . SER A 1 336 ? -17.501 18.509 18.235 1.00 63.41 336 SER A O 1
ATOM 2538 N N . SER A 1 337 ? -15.913 17.291 17.240 1.00 56.88 337 SER A N 1
ATOM 2539 C CA . SER A 1 337 ? -14.856 18.294 17.299 1.00 56.88 337 SER A CA 1
ATOM 2540 C C . SER A 1 337 ? -14.651 18.995 15.963 1.00 56.88 337 SER A C 1
ATOM 2542 O O . SER A 1 337 ? -14.319 18.391 14.951 1.00 56.88 337 SER A O 1
ATOM 2544 N N . ASN A 1 338 ? -14.689 20.326 16.023 1.00 50.38 338 ASN A N 1
ATOM 2545 C CA . ASN A 1 338 ? -14.101 21.225 15.028 1.00 50.38 338 ASN A CA 1
ATOM 2546 C C . ASN A 1 338 ? -12.616 21.513 15.332 1.00 50.38 338 ASN A C 1
ATOM 2548 O O . ASN A 1 338 ? -12.091 22.548 14.911 1.00 50.38 338 ASN A O 1
ATOM 2552 N N . VAL A 1 339 ? -11.940 20.660 16.120 1.00 50.09 339 VAL A N 1
ATOM 2553 C CA . VAL A 1 339 ? -10.533 20.864 16.489 1.00 50.09 339 VAL A CA 1
ATOM 2554 C C . VAL A 1 339 ? -9.681 20.603 15.263 1.00 50.09 339 VAL A C 1
ATOM 2556 O O . VAL A 1 339 ? -9.279 19.492 14.929 1.00 50.09 339 VAL A O 1
ATOM 2559 N N . ASN A 1 340 ? -9.437 21.691 14.560 1.00 59.03 340 ASN A N 1
ATOM 2560 C CA . ASN A 1 340 ? -8.647 21.697 13.370 1.00 59.03 340 ASN A CA 1
ATOM 2561 C C . ASN A 1 340 ? -7.182 21.671 13.813 1.00 59.03 340 ASN A C 1
ATOM 2563 O O . ASN A 1 340 ? -6.698 22.652 14.372 1.00 59.03 340 ASN A O 1
ATOM 2567 N N . ALA A 1 341 ? -6.449 20.579 13.583 1.00 55.69 341 ALA A N 1
ATOM 2568 C CA . ALA A 1 341 ? -4.998 20.567 13.805 1.00 55.69 341 ALA A CA 1
ATOM 2569 C C . ALA A 1 341 ? -4.323 21.765 13.101 1.00 55.69 341 ALA A C 1
ATOM 2571 O O . ALA A 1 341 ? -3.339 22.313 13.590 1.00 55.69 341 ALA A O 1
ATOM 2572 N N . LEU A 1 342 ? -4.926 22.253 12.009 1.00 53.16 342 LEU A N 1
ATOM 2573 C CA . LEU A 1 342 ? -4.526 23.484 11.346 1.00 53.16 342 LEU A CA 1
ATOM 2574 C C . LEU A 1 342 ? -4.788 24.766 12.145 1.00 53.16 342 LEU A C 1
ATOM 2576 O O . LEU A 1 342 ? -4.042 25.713 11.963 1.00 53.16 342 LEU A O 1
ATOM 2580 N N . ALA A 1 343 ? -5.796 24.816 13.017 1.00 57.03 343 ALA A N 1
ATOM 2581 C CA . ALA A 1 343 ? -6.017 25.928 13.944 1.00 57.03 343 ALA A CA 1
ATOM 2582 C C . ALA A 1 343 ? -4.927 25.989 15.019 1.00 57.03 343 ALA A C 1
ATOM 2584 O O . ALA A 1 343 ? -4.453 27.072 15.335 1.00 57.03 343 ALA A O 1
ATOM 2585 N N . VAL A 1 344 ? -4.467 24.836 15.513 1.00 61.69 344 VAL A N 1
ATOM 2586 C CA . VAL A 1 344 ? -3.326 24.770 16.443 1.00 61.69 344 VAL A CA 1
ATOM 2587 C C . VAL A 1 344 ? -2.035 25.200 15.743 1.00 61.69 344 VAL A C 1
ATOM 2589 O O . VAL A 1 344 ? -1.248 25.967 16.288 1.00 61.69 344 VAL A O 1
ATOM 2592 N N . VAL A 1 345 ? -1.824 24.752 14.502 1.00 60.28 345 VAL A N 1
ATOM 2593 C CA . VAL A 1 345 ? -0.670 25.170 13.691 1.00 60.28 345 VAL A CA 1
ATOM 2594 C C . VAL A 1 345 ? -0.760 26.652 13.299 1.00 60.28 345 VAL A C 1
ATOM 2596 O O . VAL A 1 345 ? 0.258 27.333 13.291 1.00 60.28 345 VAL A O 1
ATOM 2599 N N . ALA A 1 346 ? -1.954 27.168 13.008 1.00 62.97 346 ALA A N 1
ATOM 2600 C CA . ALA A 1 346 ? -2.229 28.581 12.736 1.00 62.97 346 ALA A CA 1
ATOM 2601 C C . ALA A 1 346 ? -1.908 29.471 13.931 1.00 62.97 346 ALA A C 1
ATOM 2603 O O . ALA A 1 346 ? -1.175 30.447 13.776 1.00 62.97 346 ALA A O 1
ATOM 2604 N N . ASP A 1 347 ? -2.368 29.079 15.116 1.00 73.31 347 ASP A N 1
ATOM 2605 C CA . ASP A 1 347 ? -2.029 29.740 16.371 1.00 73.31 347 ASP A CA 1
ATOM 2606 C C . ASP A 1 347 ? -0.509 29.731 16.606 1.00 73.31 347 ASP A C 1
ATOM 2608 O O . ASP A 1 347 ? 0.105 30.776 16.812 1.00 73.31 347 ASP A O 1
ATOM 2612 N N . HIS A 1 348 ? 0.139 28.575 16.432 1.00 73.19 348 HIS A N 1
ATOM 2613 C CA . HIS A 1 348 ? 1.582 28.442 16.631 1.00 73.19 348 HIS A CA 1
ATOM 2614 C C . HIS A 1 348 ? 2.431 29.226 15.612 1.00 73.19 348 HIS A C 1
ATOM 2616 O O . HIS A 1 348 ? 3.487 29.756 15.956 1.00 73.19 348 HIS A O 1
ATOM 2622 N N . LEU A 1 349 ? 1.992 29.304 14.353 1.00 72.00 349 LEU A N 1
ATOM 2623 C CA . LEU A 1 349 ? 2.671 30.055 13.292 1.00 72.00 349 LEU A CA 1
ATOM 2624 C C . LEU A 1 349 ? 2.299 31.546 13.280 1.00 72.00 349 LEU A C 1
ATOM 2626 O O . LEU A 1 349 ? 2.873 32.292 12.486 1.00 72.00 349 LEU A O 1
ATOM 2630 N N . GLY A 1 350 ? 1.338 31.976 14.107 1.00 78.44 350 GLY A N 1
ATOM 2631 C CA . GLY A 1 350 ? 0.790 33.332 14.089 1.00 78.44 350 GLY A CA 1
ATOM 2632 C C . GLY A 1 350 ? 0.130 33.704 12.757 1.00 78.44 350 GLY A C 1
ATOM 2633 O O . GLY A 1 350 ? 0.128 34.875 12.379 1.00 78.44 350 GLY A O 1
ATOM 2634 N N . LYS A 1 351 ? -0.377 32.715 12.011 1.00 72.75 351 LYS A N 1
ATOM 2635 C CA . LYS A 1 351 ? -1.003 32.900 10.694 1.00 72.75 351 LYS A CA 1
ATOM 2636 C C . LYS A 1 351 ? -2.491 32.586 10.775 1.00 72.75 351 LYS A C 1
ATOM 2638 O O . LYS A 1 351 ? -2.856 31.631 11.451 1.00 72.75 351 LYS A O 1
ATOM 2643 N N . PRO A 1 352 ? -3.368 33.318 10.074 1.00 64.56 352 PRO A N 1
ATOM 2644 C CA . PRO A 1 352 ? -4.780 32.965 10.021 1.00 64.56 352 PRO A CA 1
ATOM 2645 C C . PRO A 1 352 ? -4.965 31.602 9.331 1.00 64.56 352 PRO A C 1
ATOM 2647 O O . PRO A 1 352 ? -4.250 31.272 8.386 1.00 64.56 352 PRO A O 1
ATOM 2650 N N . ILE A 1 353 ? -5.943 30.810 9.788 1.00 52.88 353 ILE A N 1
ATOM 2651 C CA . ILE A 1 353 ? -6.200 29.433 9.313 1.00 52.88 353 ILE A CA 1
ATOM 2652 C C . ILE A 1 353 ? -6.167 29.297 7.773 1.00 52.88 353 ILE A C 1
ATOM 2654 O O . ILE A 1 353 ? -5.477 28.398 7.297 1.00 52.88 353 ILE A O 1
ATOM 2658 N N . PRO A 1 354 ? -6.794 30.189 6.972 1.00 54.25 354 PRO A N 1
ATOM 2659 C CA . PRO A 1 354 ? -6.771 30.089 5.508 1.00 54.25 354 PRO A CA 1
ATOM 2660 C C . PRO A 1 354 ? -5.369 30.144 4.880 1.00 54.25 354 PRO A C 1
ATOM 2662 O O . PRO A 1 354 ? -5.174 29.622 3.786 1.00 54.25 354 PRO A O 1
ATOM 2665 N N . GLU A 1 355 ? -4.396 30.760 5.556 1.00 54.31 355 GLU A N 1
ATOM 2666 C CA . GLU A 1 355 ? -3.006 30.861 5.096 1.00 54.31 355 GLU A CA 1
ATOM 2667 C C . GLU A 1 355 ? -2.157 29.640 5.468 1.00 54.31 355 GLU A C 1
ATOM 2669 O O . GLU A 1 355 ? -1.111 29.405 4.862 1.00 54.31 355 GLU A O 1
ATOM 2674 N N . VAL A 1 356 ? -2.593 28.852 6.455 1.00 56.69 356 VAL A N 1
ATOM 2675 C CA . VAL A 1 356 ? -1.974 27.563 6.803 1.00 56.69 356 VAL A CA 1
ATOM 2676 C C . VAL A 1 356 ? -2.516 26.439 5.910 1.00 56.69 356 VAL A C 1
ATOM 2678 O O . VAL A 1 356 ? -1.829 25.445 5.680 1.00 56.69 356 VAL A O 1
ATOM 2681 N N . GLY A 1 357 ? -3.720 26.622 5.358 1.00 48.16 357 GLY A N 1
ATOM 2682 C CA . GLY A 1 357 ? -4.411 25.708 4.448 1.00 48.16 357 GLY A CA 1
ATOM 2683 C C . GLY A 1 357 ? -5.875 25.504 4.854 1.00 48.16 357 GLY A C 1
ATOM 2684 O O . GLY A 1 357 ? -6.340 26.013 5.868 1.00 48.16 357 GLY A O 1
ATOM 2685 N N . LEU A 1 358 ? -6.633 24.741 4.071 1.00 40.59 358 LEU A N 1
ATOM 2686 C CA . LEU A 1 358 ? -7.974 24.296 4.460 1.00 40.59 358 LEU A CA 1
ATOM 2687 C C . LEU A 1 358 ? -7.929 22.783 4.674 1.00 40.59 358 LEU A C 1
ATOM 2689 O O . LEU A 1 358 ? -7.531 22.040 3.781 1.00 40.59 358 LEU A O 1
ATOM 2693 N N . THR A 1 359 ? -8.331 22.331 5.857 1.00 41.28 359 THR A N 1
ATOM 2694 C CA . THR A 1 359 ? -8.523 20.905 6.191 1.00 41.28 359 THR A CA 1
ATOM 2695 C C . THR A 1 359 ? -9.977 20.487 6.116 1.00 41.28 359 THR A C 1
ATOM 2697 O O . THR A 1 359 ? -10.304 19.387 6.557 1.00 41.28 359 THR A O 1
ATOM 2700 N N . THR A 1 360 ? -10.872 21.333 5.602 1.00 36.44 360 THR A N 1
ATOM 2701 C CA . THR A 1 360 ? -12.252 20.926 5.372 1.00 36.44 360 THR A CA 1
ATOM 2702 C C . THR A 1 360 ? -12.268 19.838 4.300 1.00 36.44 360 THR A C 1
ATOM 2704 O O . THR A 1 360 ? -12.486 20.087 3.119 1.00 36.44 360 THR A O 1
ATOM 2707 N N . PHE A 1 361 ? -12.073 18.596 4.746 1.00 36.47 361 PHE A N 1
ATOM 2708 C CA . PHE A 1 361 ? -12.675 17.406 4.180 1.00 36.47 361 PHE A CA 1
ATOM 2709 C C . PHE A 1 361 ? -14.190 17.601 4.288 1.00 36.47 361 PHE A C 1
ATOM 2711 O O . PHE A 1 361 ? -14.851 17.090 5.184 1.00 36.47 361 PHE A O 1
ATOM 2718 N N . ARG A 1 362 ? -14.753 18.397 3.379 1.00 26.03 362 ARG A N 1
ATOM 2719 C CA . ARG A 1 362 ? -16.130 18.184 2.957 1.00 26.03 362 ARG A CA 1
ATOM 2720 C C . ARG A 1 362 ? -16.086 17.198 1.803 1.00 26.03 362 ARG A C 1
ATOM 2722 O O . ARG A 1 362 ? -15.364 17.408 0.828 1.00 26.03 362 ARG A O 1
ATOM 2729 N N . GLN A 1 363 ? -16.855 16.121 1.915 1.00 26.97 363 GLN A N 1
ATOM 2730 C CA . GLN A 1 363 ? -17.221 15.360 0.728 1.00 26.97 363 GLN A CA 1
ATOM 2731 C C . GLN A 1 363 ? -18.044 16.266 -0.218 1.00 26.97 363 GLN A C 1
ATOM 2733 O O . GLN A 1 363 ? -18.842 17.059 0.289 1.00 26.97 363 GLN A O 1
ATOM 2738 N N . PRO A 1 364 ? -17.920 16.156 -1.557 1.00 45.50 364 PRO A N 1
ATOM 2739 C CA . PRO A 1 364 ? -16.939 15.406 -2.339 1.00 45.50 364 PRO A CA 1
ATOM 2740 C C . PRO A 1 364 ? -16.044 16.351 -3.186 1.00 45.50 364 PRO A C 1
ATOM 2742 O O . PRO A 1 364 ? -16.533 17.157 -3.966 1.00 45.50 364 PRO A O 1
ATOM 2745 N N . TYR A 1 365 ? -14.721 16.197 -3.074 1.00 43.50 365 TYR A N 1
ATOM 2746 C CA . TYR A 1 365 ? -13.673 16.794 -3.928 1.00 43.50 365 TYR A CA 1
ATOM 2747 C C . TYR A 1 365 ? -13.459 18.319 -3.888 1.00 43.50 365 TYR A C 1
ATOM 2749 O O . TYR A 1 365 ? -14.136 19.083 -4.567 1.00 43.50 365 TYR A O 1
ATOM 2757 N N . THR A 1 366 ? -12.335 18.745 -3.301 1.00 29.06 366 THR A N 1
ATOM 2758 C CA . THR A 1 366 ? -11.412 19.681 -3.976 1.00 29.06 366 THR A CA 1
ATOM 2759 C C . THR A 1 366 ? -9.993 19.497 -3.416 1.00 29.06 366 THR A C 1
ATOM 2761 O O . THR A 1 366 ? -9.777 19.756 -2.233 1.00 29.06 366 THR A O 1
ATOM 2764 N N . PRO A 1 367 ? -8.993 19.067 -4.207 1.00 40.19 367 PRO A N 1
ATOM 2765 C CA . PRO A 1 367 ? -7.599 19.272 -3.835 1.00 40.19 367 PRO A CA 1
ATOM 2766 C C . PRO A 1 367 ? -7.339 20.779 -3.814 1.00 40.19 367 PRO A C 1
ATOM 2768 O O . PRO A 1 367 ? -7.633 21.465 -4.793 1.00 40.19 367 PRO A O 1
ATOM 2771 N N . VAL A 1 368 ? -6.782 21.308 -2.726 1.00 36.00 368 VAL A N 1
ATOM 2772 C CA . VAL A 1 368 ? -6.294 22.691 -2.712 1.00 36.00 368 VAL A CA 1
ATOM 2773 C C . VAL A 1 368 ? -5.187 22.798 -3.762 1.00 36.00 368 VAL A C 1
ATOM 2775 O O . VAL A 1 368 ? -4.087 22.276 -3.587 1.00 36.00 368 VAL A O 1
ATOM 2778 N N . THR A 1 369 ? -5.474 23.448 -4.888 1.00 36.19 369 THR A N 1
ATOM 2779 C CA . THR A 1 369 ? -4.456 23.826 -5.869 1.00 36.19 369 THR A CA 1
ATOM 2780 C C . THR A 1 369 ? -3.479 24.793 -5.203 1.00 36.19 369 THR A C 1
ATOM 2782 O O . THR A 1 369 ? -3.832 25.930 -4.906 1.00 36.19 369 THR A O 1
ATOM 2785 N N . PHE A 1 370 ? -2.239 24.340 -5.009 1.00 43.72 370 PHE A N 1
ATOM 2786 C CA . PHE A 1 370 ? -1.079 25.031 -4.417 1.00 43.72 370 PHE A CA 1
ATOM 2787 C C . PHE A 1 370 ? -0.664 26.370 -5.068 1.00 43.72 370 PHE A C 1
ATOM 2789 O O . PHE A 1 370 ? 0.400 26.907 -4.760 1.00 43.72 370 PHE A O 1
ATOM 2796 N N . GLY A 1 371 ? -1.484 26.957 -5.942 1.00 40.44 371 GLY A N 1
ATOM 2797 C CA . GLY A 1 371 ? -1.234 28.282 -6.513 1.00 40.44 371 GLY A CA 1
ATOM 2798 C C . GLY A 1 371 ? -1.219 29.414 -5.480 1.00 40.44 371 GLY A C 1
ATOM 2799 O O . GLY A 1 371 ? -0.764 30.503 -5.802 1.00 40.44 371 GLY A O 1
ATOM 2800 N N . THR A 1 372 ? -1.687 29.167 -4.254 1.00 38.88 372 THR A N 1
ATOM 2801 C CA . THR A 1 372 ? -1.814 30.179 -3.195 1.00 38.88 372 THR A CA 1
ATOM 2802 C C . THR A 1 372 ? -0.624 30.253 -2.235 1.00 38.88 372 THR A C 1
ATOM 2804 O O . THR A 1 372 ? -0.441 31.289 -1.607 1.00 38.88 372 THR A O 1
ATOM 2807 N N . ILE A 1 373 ? 0.207 29.205 -2.126 1.00 42.94 373 ILE A N 1
ATOM 2808 C CA . ILE A 1 373 ? 1.336 29.165 -1.166 1.00 42.94 373 ILE A CA 1
ATOM 2809 C C . ILE A 1 373 ? 2.663 29.580 -1.820 1.00 42.94 373 ILE A C 1
ATOM 2811 O O . ILE A 1 373 ? 3.537 30.145 -1.162 1.00 42.94 373 ILE A O 1
ATOM 2815 N N . ALA A 1 374 ? 2.823 29.359 -3.126 1.00 40.97 374 ALA A N 1
ATOM 2816 C CA . ALA A 1 374 ? 3.965 29.882 -3.862 1.00 40.97 374 ALA A CA 1
ATOM 2817 C C . ALA A 1 374 ? 3.658 31.319 -4.301 1.00 40.97 374 ALA A C 1
ATOM 2819 O O . ALA A 1 374 ? 2.868 31.534 -5.219 1.00 40.97 374 ALA A O 1
ATOM 2820 N N . GLY A 1 375 ? 4.289 32.304 -3.655 1.00 44.16 375 GLY A N 1
ATOM 2821 C CA . GLY A 1 375 ? 4.320 33.676 -4.162 1.00 44.16 375 GLY A CA 1
ATOM 2822 C C . GLY A 1 375 ? 4.711 33.715 -5.647 1.00 44.16 375 GLY A C 1
ATOM 2823 O O . GLY A 1 375 ? 5.343 32.798 -6.171 1.00 44.16 375 GLY A O 1
ATOM 2824 N N . THR A 1 376 ? 4.339 34.787 -6.342 1.00 45.09 376 THR A N 1
ATOM 2825 C CA . THR A 1 376 ? 4.436 34.945 -7.808 1.00 45.09 376 THR A CA 1
ATOM 2826 C C . THR A 1 376 ? 5.855 34.869 -8.397 1.00 45.09 376 THR A C 1
ATOM 2828 O O . THR A 1 376 ? 6.022 34.960 -9.612 1.00 45.09 376 THR A O 1
ATOM 2831 N N . SER A 1 377 ? 6.887 34.669 -7.578 1.00 43.69 377 SER A N 1
ATOM 2832 C CA . SER A 1 377 ? 8.277 34.504 -8.002 1.00 43.69 377 SER A CA 1
ATOM 2833 C C . SER A 1 377 ? 8.625 33.024 -8.189 1.00 43.69 377 SER A C 1
ATOM 2835 O O . SER A 1 377 ? 9.100 32.358 -7.272 1.00 43.69 377 SER A O 1
ATOM 2837 N N . ARG A 1 378 ? 8.405 32.508 -9.402 1.00 47.47 378 ARG A N 1
ATOM 2838 C CA . ARG A 1 378 ? 8.900 31.193 -9.840 1.00 47.47 378 ARG A CA 1
ATOM 2839 C C . ARG A 1 378 ? 10.248 31.379 -10.541 1.00 47.47 378 ARG A C 1
ATOM 2841 O O . ARG A 1 378 ? 10.327 32.112 -11.521 1.00 47.47 378 ARG A O 1
ATOM 2848 N N . GLY A 1 379 ? 11.308 30.771 -10.011 1.00 48.47 379 GLY A N 1
ATOM 2849 C CA . GLY A 1 379 ? 12.627 30.708 -10.660 1.00 48.47 379 GLY A CA 1
ATOM 2850 C C . GLY A 1 379 ? 12.824 29.399 -11.433 1.00 48.47 379 GLY A C 1
ATOM 2851 O O . GLY A 1 379 ? 12.023 28.479 -11.289 1.00 48.47 379 GLY A O 1
ATOM 2852 N N . GLU A 1 380 ? 13.922 29.274 -12.186 1.00 46.78 380 GLU A N 1
ATOM 2853 C CA . GLU A 1 380 ? 14.252 28.081 -13.001 1.00 46.78 380 GLU A CA 1
ATOM 2854 C C . GLU A 1 380 ? 14.297 26.760 -12.202 1.00 46.78 380 GLU A C 1
ATOM 2856 O O . GLU A 1 380 ? 14.073 25.689 -12.756 1.00 46.78 380 GLU A O 1
ATOM 2861 N N . LEU A 1 381 ? 14.527 26.820 -10.885 1.00 47.12 381 LEU A N 1
ATOM 2862 C CA . LEU A 1 381 ? 14.505 25.654 -9.987 1.00 47.12 381 LEU A CA 1
ATOM 2863 C C . LEU A 1 381 ? 13.090 25.113 -9.705 1.00 47.12 381 LEU A C 1
ATOM 2865 O O . LEU A 1 381 ? 12.952 23.958 -9.315 1.00 47.12 381 LEU A O 1
ATOM 2869 N N . PHE A 1 382 ? 12.052 25.936 -9.885 1.00 42.09 382 PHE A N 1
ATOM 2870 C CA . PHE A 1 382 ? 10.644 25.555 -9.710 1.00 42.09 382 PHE A CA 1
ATOM 2871 C C . PHE A 1 382 ? 9.949 25.202 -11.031 1.00 42.09 382 PHE A C 1
ATOM 2873 O O . PHE A 1 382 ? 8.832 24.689 -10.995 1.00 42.09 382 PHE A O 1
ATOM 2880 N N . ASP A 1 383 ? 10.602 25.449 -12.169 1.00 48.53 383 ASP A N 1
ATOM 2881 C CA . ASP A 1 383 ? 10.092 25.111 -13.500 1.00 48.53 383 ASP A CA 1
ATOM 2882 C C . ASP A 1 383 ? 11.161 24.385 -14.342 1.00 48.53 383 ASP A C 1
ATOM 2884 O O . ASP A 1 383 ? 11.643 24.901 -15.356 1.00 48.53 383 ASP A O 1
ATOM 2888 N N . PRO A 1 384 ? 11.623 23.195 -13.902 1.00 54.25 384 PRO A N 1
ATOM 2889 C CA . PRO A 1 384 ? 12.605 22.440 -14.661 1.00 54.25 384 PRO A CA 1
ATOM 2890 C C . PRO A 1 384 ? 11.976 21.964 -15.973 1.00 54.25 384 PRO A C 1
ATOM 2892 O O . PRO A 1 384 ? 11.098 21.103 -15.969 1.00 54.25 384 PRO A O 1
ATOM 2895 N N . VAL A 1 385 ? 12.457 22.486 -17.104 1.00 60.50 385 VAL A N 1
ATOM 2896 C CA . VAL A 1 385 ? 12.022 22.047 -18.436 1.00 60.50 385 VAL A CA 1
ATOM 2897 C C . VAL A 1 385 ? 12.513 20.620 -18.682 1.00 60.50 385 VAL A C 1
ATOM 2899 O O . VAL A 1 385 ? 13.674 20.392 -19.030 1.00 60.50 385 VAL A O 1
ATOM 2902 N N . ARG A 1 386 ? 11.625 19.638 -18.512 1.00 64.62 386 ARG A N 1
ATOM 2903 C CA . ARG A 1 386 ? 11.907 18.229 -18.806 1.00 64.62 386 ARG A CA 1
ATOM 2904 C C . ARG A 1 386 ? 11.723 17.960 -20.296 1.00 64.62 386 ARG A C 1
ATOM 2906 O O . ARG A 1 386 ? 10.753 18.406 -20.903 1.00 64.62 386 ARG A O 1
ATOM 2913 N N . ARG A 1 387 ? 12.657 17.224 -20.894 1.00 73.75 387 ARG A N 1
ATOM 2914 C CA . ARG A 1 387 ? 12.688 16.911 -22.331 1.00 73.75 387 ARG A CA 1
ATOM 2915 C C . ARG A 1 387 ? 12.591 15.405 -22.535 1.00 73.75 387 ARG A C 1
ATOM 2917 O O . ARG A 1 387 ? 13.099 14.632 -21.726 1.00 73.75 387 ARG A O 1
ATOM 2924 N N . THR A 1 388 ? 11.937 14.983 -23.611 1.00 69.06 388 THR A N 1
ATOM 2925 C CA . THR A 1 388 ? 11.863 13.556 -23.966 1.00 69.06 388 THR A CA 1
ATOM 2926 C C . THR A 1 388 ? 13.190 13.075 -24.575 1.00 69.06 388 THR A C 1
ATOM 2928 O O . THR A 1 388 ? 13.929 13.887 -25.131 1.00 69.06 388 THR A O 1
ATOM 2931 N N . PRO A 1 389 ? 13.510 11.768 -24.560 1.00 73.06 389 PRO A N 1
ATOM 2932 C CA . PRO A 1 389 ? 14.708 11.244 -25.234 1.00 73.06 389 PRO A CA 1
ATOM 2933 C C . PRO A 1 389 ? 14.746 11.538 -26.744 1.00 73.06 389 PRO A C 1
ATOM 2935 O O . PRO A 1 389 ? 15.814 11.590 -27.348 1.00 73.06 389 PRO A O 1
ATOM 2938 N N . CYS A 1 390 ? 13.578 11.766 -27.352 1.00 73.50 390 CYS A N 1
ATOM 2939 C CA . CYS A 1 390 ? 13.439 12.134 -28.758 1.00 73.50 390 CYS A CA 1
ATOM 2940 C C . CYS A 1 390 ? 13.614 13.644 -29.013 1.00 73.50 390 CYS A C 1
ATOM 2942 O O . CYS A 1 390 ? 13.596 14.050 -30.170 1.00 73.50 390 CYS A O 1
ATOM 2944 N N . ASP A 1 391 ? 13.797 14.477 -27.979 1.00 80.38 391 ASP A N 1
ATOM 2945 C CA . ASP A 1 391 ? 13.867 15.947 -28.077 1.00 80.38 391 ASP A CA 1
ATOM 2946 C C . ASP A 1 391 ? 14.986 16.419 -29.014 1.00 80.38 391 ASP A C 1
ATOM 2948 O O . ASP A 1 391 ? 14.766 17.291 -29.852 1.00 80.38 391 ASP A O 1
ATOM 2952 N N . ALA A 1 392 ? 16.160 15.784 -28.939 1.00 80.31 392 ALA A N 1
ATOM 2953 C CA . ALA A 1 392 ? 17.295 16.104 -29.802 1.00 80.31 392 ALA A CA 1
ATOM 2954 C C . ALA A 1 392 ? 17.009 15.788 -31.280 1.00 80.31 392 ALA A C 1
ATOM 2956 O O . ALA A 1 392 ? 17.316 16.590 -32.163 1.00 80.31 392 ALA A O 1
ATOM 2957 N N . TRP A 1 393 ? 16.376 14.642 -31.554 1.00 86.81 393 TRP A N 1
ATOM 2958 C CA . TRP A 1 393 ? 15.953 14.280 -32.907 1.00 86.81 393 TRP A CA 1
ATOM 2959 C C . TRP A 1 393 ? 14.837 15.203 -33.408 1.00 86.81 393 TRP A C 1
ATOM 2961 O O . TRP A 1 393 ? 14.899 15.684 -34.535 1.00 86.81 393 TRP A O 1
ATOM 2971 N N . ALA A 1 394 ? 13.849 15.506 -32.563 1.00 84.12 394 ALA A N 1
ATOM 2972 C CA . ALA A 1 394 ? 12.724 16.363 -32.911 1.00 84.12 394 ALA A CA 1
ATOM 2973 C C . ALA A 1 394 ? 13.181 17.800 -33.219 1.00 84.12 394 ALA A C 1
ATOM 2975 O O . ALA A 1 394 ? 12.743 18.380 -34.209 1.00 84.12 394 ALA A O 1
ATOM 2976 N N . GLN A 1 395 ? 14.124 18.353 -32.448 1.00 84.06 395 GLN A N 1
ATOM 2977 C CA . GLN A 1 395 ? 14.746 19.649 -32.752 1.00 84.06 395 GLN A CA 1
ATOM 2978 C C . GLN A 1 395 ? 15.492 19.621 -34.084 1.00 84.06 395 GLN A C 1
ATOM 2980 O O . GLN A 1 395 ? 15.313 20.522 -34.901 1.00 84.06 395 GLN A O 1
ATOM 2985 N N . ALA A 1 396 ? 16.274 18.568 -34.339 1.00 84.62 396 ALA A N 1
ATOM 2986 C CA . ALA A 1 396 ? 16.975 18.401 -35.610 1.00 84.62 396 ALA A CA 1
ATOM 2987 C C . ALA A 1 396 ? 16.012 18.258 -36.804 1.00 84.62 396 ALA A C 1
ATOM 2989 O O . ALA A 1 396 ? 16.319 18.709 -37.904 1.00 84.62 396 ALA A O 1
ATOM 2990 N N . ALA A 1 397 ? 14.833 17.676 -36.581 1.00 83.12 397 ALA A N 1
ATOM 2991 C CA . ALA A 1 397 ? 13.768 17.529 -37.568 1.00 83.12 397 ALA A CA 1
ATOM 2992 C C . ALA A 1 397 ? 12.850 18.768 -37.688 1.00 83.12 397 ALA A C 1
ATOM 2994 O O . ALA A 1 397 ? 11.875 18.730 -38.437 1.00 83.12 397 ALA A O 1
ATOM 2995 N N . GLY A 1 398 ? 13.155 19.869 -36.988 1.00 86.00 398 GLY A N 1
ATOM 2996 C CA . GLY A 1 398 ? 12.433 21.140 -37.104 1.00 86.00 398 GLY A CA 1
ATOM 2997 C C . GLY A 1 398 ? 11.090 21.180 -36.375 1.00 86.00 398 GLY A C 1
ATOM 2998 O O . GLY A 1 398 ? 10.193 21.918 -36.781 1.00 86.00 398 GLY A O 1
ATOM 2999 N N . ALA A 1 399 ? 10.919 20.379 -35.322 1.00 85.94 399 ALA A N 1
ATOM 3000 C CA . ALA A 1 399 ? 9.672 20.362 -34.572 1.00 85.94 399 ALA A CA 1
ATOM 3001 C C . ALA A 1 399 ? 9.432 21.661 -33.793 1.00 85.94 399 ALA A C 1
ATOM 3003 O O . ALA A 1 399 ? 10.350 22.263 -33.234 1.00 85.94 399 ALA A O 1
ATOM 3004 N N . MET A 1 400 ? 8.164 22.049 -33.698 1.00 83.19 400 MET A N 1
ATOM 3005 C CA . MET A 1 400 ? 7.695 23.032 -32.729 1.00 83.19 400 MET A CA 1
ATOM 3006 C C . MET A 1 400 ? 7.362 22.337 -31.414 1.00 83.19 400 MET A C 1
ATOM 3008 O O . MET A 1 400 ? 6.866 21.210 -31.406 1.00 83.19 400 MET A O 1
ATOM 3012 N N . PHE A 1 401 ? 7.622 23.021 -30.304 1.00 83.19 401 PHE A N 1
ATOM 3013 C CA . PHE A 1 401 ? 7.419 22.495 -28.959 1.00 83.19 401 PHE A CA 1
ATOM 3014 C C . PHE A 1 401 ? 6.350 23.297 -28.230 1.00 83.19 401 PHE A C 1
ATOM 3016 O O . PHE A 1 401 ? 6.264 24.511 -28.403 1.00 83.19 401 PHE A O 1
ATOM 3023 N N . GLU A 1 402 ? 5.577 22.608 -27.405 1.00 82.44 402 GLU A N 1
ATOM 3024 C CA . GLU A 1 402 ? 4.668 23.205 -26.435 1.00 82.44 402 GLU A CA 1
ATOM 3025 C C . GLU A 1 402 ? 5.070 22.791 -25.019 1.00 82.44 402 GLU A C 1
ATOM 3027 O O . GLU A 1 402 ? 5.645 21.715 -24.804 1.00 82.44 402 GLU A O 1
ATOM 3032 N N . ASP A 1 403 ? 4.758 23.659 -24.063 1.00 77.06 403 ASP A N 1
ATOM 3033 C CA . ASP A 1 403 ? 4.945 23.379 -22.648 1.00 77.06 403 ASP A CA 1
ATOM 3034 C C . ASP A 1 403 ? 3.661 22.733 -22.105 1.00 77.06 403 ASP A C 1
ATOM 3036 O O . ASP A 1 403 ? 2.580 23.323 -22.135 1.00 77.06 403 ASP A O 1
ATOM 3040 N N . VAL A 1 404 ? 3.775 21.494 -21.619 1.00 68.62 404 VAL A N 1
ATOM 3041 C CA . VAL A 1 404 ? 2.677 20.722 -21.020 1.00 68.62 404 VAL A CA 1
ATOM 3042 C C . VAL A 1 404 ? 3.025 20.463 -19.558 1.00 68.62 404 VAL A C 1
ATOM 3044 O O . VAL A 1 404 ? 3.658 19.464 -19.205 1.00 68.62 404 VAL A O 1
ATOM 3047 N N . GLY A 1 405 ? 2.659 21.408 -18.691 1.00 68.12 405 GLY A N 1
ATOM 3048 C CA . GLY A 1 405 ? 3.168 21.436 -17.319 1.00 68.12 405 GLY A CA 1
ATOM 3049 C C . GLY A 1 405 ? 4.680 21.676 -17.323 1.00 68.12 405 GLY A C 1
ATOM 3050 O O . GLY A 1 405 ? 5.140 22.608 -17.967 1.00 68.12 405 GLY A O 1
ATOM 3051 N N . SER A 1 406 ? 5.457 20.817 -16.657 1.00 59.06 406 SER A N 1
ATOM 3052 C CA . SER A 1 406 ? 6.933 20.907 -16.622 1.00 59.06 406 SER A CA 1
ATOM 3053 C C . SER A 1 406 ? 7.639 20.179 -17.781 1.00 59.06 406 SER A C 1
ATOM 3055 O O . SER A 1 406 ? 8.850 19.965 -17.731 1.00 59.06 406 SER A O 1
ATOM 3057 N N . TRP A 1 407 ? 6.905 19.720 -18.801 1.00 65.06 407 TRP A N 1
ATOM 3058 C CA . TRP A 1 407 ? 7.459 18.974 -19.936 1.00 65.06 407 TRP A CA 1
ATOM 3059 C C . TRP A 1 407 ? 7.423 19.790 -21.223 1.00 65.06 407 TRP A C 1
ATOM 3061 O O . TRP A 1 407 ? 6.369 20.292 -21.604 1.00 65.06 407 TRP A O 1
ATOM 3071 N N . LYS A 1 408 ? 8.541 19.810 -21.956 1.00 77.69 408 LYS A N 1
ATOM 3072 C CA . LYS A 1 408 ? 8.556 20.195 -23.367 1.00 77.69 408 LYS A CA 1
ATOM 3073 C C . LYS A 1 408 ? 8.200 19.001 -24.230 1.00 77.69 408 LYS A C 1
ATOM 3075 O O . LYS A 1 408 ? 8.966 18.038 -24.340 1.00 77.69 408 LYS A O 1
ATOM 3080 N N . ARG A 1 409 ? 7.033 19.079 -24.859 1.00 80.50 409 ARG A N 1
ATOM 3081 C CA . ARG A 1 409 ? 6.547 18.081 -25.806 1.00 80.50 409 ARG A CA 1
ATOM 3082 C C . ARG A 1 409 ? 6.628 18.640 -27.215 1.00 80.50 409 ARG A C 1
ATOM 3084 O O . A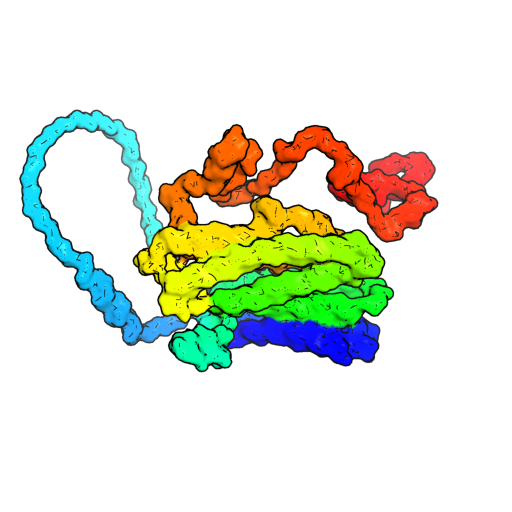RG A 1 409 ? 6.406 19.823 -27.447 1.00 80.50 409 ARG A O 1
ATOM 3091 N N . THR A 1 410 ? 6.930 17.776 -28.173 1.00 84.62 410 THR A N 1
ATOM 3092 C CA . THR A 1 410 ? 6.773 18.105 -29.585 1.00 84.62 410 THR A CA 1
ATOM 3093 C C . THR A 1 410 ? 5.291 18.303 -29.913 1.00 84.62 410 THR A C 1
ATOM 3095 O O . THR A 1 410 ? 4.513 17.357 -29.801 1.00 84.62 410 THR A O 1
ATOM 3098 N N . LEU A 1 411 ? 4.926 19.521 -30.314 1.00 81.56 411 LEU A N 1
ATOM 3099 C CA . LEU A 1 411 ? 3.578 19.900 -30.734 1.00 81.56 411 LEU A CA 1
ATOM 3100 C C . LEU A 1 411 ? 3.302 19.417 -32.162 1.00 81.56 411 LEU A C 1
ATOM 3102 O O . LEU A 1 411 ? 2.338 18.703 -32.410 1.00 81.56 411 LEU A O 1
ATOM 3106 N N . CYS A 1 412 ? 4.157 19.804 -33.111 1.00 84.50 412 CYS A N 1
ATOM 3107 C CA . CYS A 1 412 ? 4.005 19.459 -34.524 1.00 84.50 412 CYS A CA 1
ATOM 3108 C C . CYS A 1 412 ? 5.315 19.652 -35.301 1.00 84.50 412 CYS A C 1
ATOM 3110 O O . CYS A 1 412 ? 6.234 20.328 -34.839 1.00 84.50 412 CYS A O 1
ATOM 3112 N N . PHE A 1 413 ? 5.372 19.117 -36.521 1.00 89.50 413 PHE A N 1
ATOM 3113 C CA . PHE A 1 413 ? 6.467 19.329 -37.475 1.00 89.50 413 PHE A CA 1
ATOM 3114 C C . PHE A 1 413 ? 5.943 20.144 -38.667 1.00 89.50 413 PHE A C 1
ATOM 3116 O O . PHE A 1 413 ? 5.419 19.547 -39.618 1.00 89.50 413 PHE A O 1
ATOM 3123 N N . PRO A 1 414 ? 5.997 21.488 -38.608 1.00 83.62 414 PRO A N 1
ATOM 3124 C CA . PRO A 1 414 ? 5.445 22.329 -39.662 1.00 83.62 414 PRO A CA 1
ATOM 3125 C C . PRO A 1 414 ? 6.294 22.247 -40.932 1.00 83.62 414 PRO A C 1
ATOM 3127 O O . PRO A 1 414 ? 7.524 22.295 -40.889 1.00 83.62 414 PRO A O 1
ATOM 3130 N N . ARG A 1 415 ? 5.637 22.156 -42.091 1.00 85.81 415 ARG A N 1
ATOM 3131 C CA . ARG A 1 415 ? 6.301 22.346 -43.389 1.00 85.81 415 ARG A CA 1
ATOM 3132 C C . ARG A 1 415 ? 6.466 23.838 -43.684 1.00 85.81 415 ARG A C 1
ATOM 3134 O O . ARG A 1 415 ? 5.736 24.671 -43.147 1.00 85.81 415 ARG A O 1
ATOM 3141 N N . SER A 1 416 ? 7.407 24.201 -44.558 1.00 73.44 416 SER A N 1
ATOM 3142 C CA . SER A 1 416 ? 7.558 25.596 -44.988 1.00 73.44 416 SER A CA 1
ATOM 3143 C C . SER A 1 416 ? 6.232 26.093 -45.581 1.00 73.44 416 SER A C 1
ATOM 3145 O O . SER A 1 416 ? 5.711 25.478 -46.506 1.00 73.44 416 SER A O 1
ATOM 3147 N N . SER A 1 417 ? 5.687 27.186 -45.027 1.00 77.12 417 SER A N 1
ATOM 3148 C CA . SER A 1 417 ? 4.368 27.804 -45.308 1.00 77.12 417 SER A CA 1
ATOM 3149 C C . SER A 1 417 ? 3.113 27.190 -44.654 1.00 77.12 417 SER A C 1
ATOM 3151 O O . SER A 1 417 ? 2.022 27.723 -44.847 1.00 77.12 417 SER A O 1
ATOM 3153 N N . GLU A 1 418 ? 3.236 26.139 -43.838 1.00 80.81 418 GLU A N 1
ATOM 3154 C CA . GLU A 1 418 ? 2.104 25.541 -43.108 1.00 80.81 418 GLU A CA 1
ATOM 3155 C C . GLU A 1 418 ? 1.814 26.316 -41.807 1.00 80.81 418 GLU A C 1
ATOM 3157 O O . GLU A 1 418 ? 2.733 26.692 -41.075 1.00 80.81 418 GLU A O 1
ATOM 3162 N N . THR A 1 419 ? 0.539 26.574 -41.497 1.00 83.69 419 THR A N 1
ATOM 3163 C CA . THR A 1 419 ? 0.162 27.162 -40.201 1.00 83.69 419 THR A CA 1
ATOM 3164 C C . THR A 1 419 ? 0.247 26.106 -39.101 1.00 83.69 419 THR A C 1
ATOM 3166 O O . THR A 1 419 ? 0.028 24.923 -39.354 1.00 83.69 419 THR A O 1
ATOM 3169 N N . VAL A 1 420 ? 0.511 26.520 -37.857 1.00 78.56 420 VAL A N 1
ATOM 3170 C CA . VAL A 1 420 ? 0.596 25.593 -36.707 1.00 78.56 420 VAL A CA 1
ATOM 3171 C C . VAL A 1 420 ? -0.674 24.748 -36.583 1.00 78.56 420 VAL A C 1
ATOM 3173 O O . VAL A 1 420 ? -0.599 23.541 -36.387 1.00 78.56 420 VAL A O 1
ATOM 3176 N N . HIS A 1 421 ? -1.844 25.359 -36.780 1.00 79.69 421 HIS A N 1
ATOM 3177 C CA . HIS A 1 421 ? -3.120 24.650 -36.720 1.00 79.69 421 HIS A CA 1
ATOM 3178 C C . HIS A 1 421 ? -3.256 23.584 -37.820 1.00 79.69 421 HIS A C 1
ATOM 3180 O O . HIS A 1 421 ? -3.704 22.476 -37.544 1.00 79.69 421 HIS A O 1
ATOM 3186 N N . ALA A 1 422 ? -2.815 23.884 -39.046 1.00 78.56 422 ALA A N 1
ATOM 3187 C CA . ALA A 1 422 ? -2.808 22.913 -40.139 1.00 78.56 422 ALA A CA 1
ATOM 3188 C C . ALA A 1 422 ? -1.790 21.781 -39.905 1.00 78.56 422 ALA A C 1
ATOM 3190 O O . ALA A 1 422 ? -2.090 20.626 -40.189 1.00 78.56 422 ALA A O 1
ATOM 3191 N N . ALA A 1 423 ? -0.629 22.096 -39.323 1.00 81.38 423 ALA A N 1
ATOM 3192 C CA . ALA A 1 423 ? 0.407 21.118 -38.998 1.00 81.38 423 ALA A CA 1
ATOM 3193 C C . ALA A 1 423 ? 0.019 20.173 -37.848 1.00 81.38 423 ALA A C 1
ATOM 3195 O O . ALA A 1 423 ? 0.498 19.046 -37.821 1.00 81.38 423 ALA A O 1
ATOM 3196 N N . VAL A 1 424 ? -0.815 20.627 -36.905 1.00 77.69 424 VAL A N 1
ATOM 3197 C CA . VAL A 1 424 ? -1.379 19.794 -35.825 1.00 77.69 424 VAL A CA 1
ATOM 3198 C C . VAL A 1 424 ? -2.536 18.926 -36.333 1.00 77.69 424 VAL A C 1
ATOM 3200 O O . VAL A 1 424 ? -2.728 17.816 -35.849 1.00 77.69 424 VAL A O 1
ATOM 3203 N N . ALA A 1 425 ? -3.314 19.420 -37.299 1.00 78.06 425 ALA A N 1
ATOM 3204 C CA . ALA A 1 425 ? -4.456 18.696 -37.860 1.00 78.06 425 ALA A CA 1
ATOM 3205 C C . ALA A 1 425 ? -4.069 17.557 -38.826 1.00 78.06 425 ALA A C 1
ATOM 3207 O O . ALA A 1 425 ? -4.910 16.709 -39.126 1.00 78.06 425 ALA A O 1
ATOM 3208 N N . ARG A 1 426 ? -2.833 17.558 -39.333 1.00 84.75 426 ARG A N 1
ATOM 3209 C CA . ARG A 1 426 ? -2.265 16.547 -40.234 1.00 84.75 426 ARG A CA 1
ATOM 3210 C C . ARG A 1 426 ? -1.518 15.472 -39.460 1.00 84.75 426 ARG A C 1
ATOM 3212 O O . ARG A 1 426 ? -1.718 14.289 -39.812 1.00 84.75 426 ARG A O 1
#

Secondary structure (DSSP, 8-state):
-GGGTTHHHHHHHHHHHHHHHHGGGSTTTTHHHHHHHHHHHHHHHHHHHHHHHHHHHSPPPP-TTSHHHHHHHHTT------------------------------------PPPEEEEEEEEEETTEEEEEEEEESHHHHHHHHHHHHHHHHHHHHHHHHTTT-TTHHHHHHHHHHHHHHHHHHHT--BHHHHHHHHHHHHHHHHHHHTTTTTSHHHHHHHHHHHHHHHHHHHHHHHHHHHHHHHTTS--BHHHHHHHHHHT-S-HHHHHHHHHHHHHHHHHHTT-TTTGGGTTGGGGS-HHHHHHHHHTSHHHHHHHHHHHTHHHHHHHTTTTT----HHHHHHHHHT--HHHH------SS-----GGGTS-S---TTTS--EE-TTHHHHHHTT-EEEEETTEEEEEE-PPTT--HHHHHH-

Radius of gyration: 27.33 Å; chains: 1; bounding box: 72×55×86 Å